Protein AF-A0A3A0ALF9-F1 (afdb_monomer_lite)

Secondary structure (DSSP, 8-state):
--TTSSHHHHHHTTGGGTTS------------------------PPPPP---SSHHHHHHHHHHHHHHHTTS--S--SS-SS-SS--EEEE-TTSGGGEEEEEE-SS-EEEES-TTS-TTSGGGSB--SHHHHHHH-EEESSSS-EEE-PPP-SBSSS-TT-SSSPBHHHHHTTTTPPPPPTT-B--EEE-TT--EEE-GGGGGG--BEEEEEEETTEEEEEEHHHHHHHT-EEEEEETTEEEEEESSSSTTTTT-SB-S--EEEEEEETTEEEEEEEEEBSS-EEEE-TTSPTTSSEEE--HHHHHHHIIIIITTT--S---------SSTT-TTT----EEEEEE-TT-PEEEEEGGGTEEEEE-TT--B-----------S-----------S--SS---------S--PPPP---------------PPPPP------------------------------

Radius of gyration: 33.49 Å; chains: 1; bounding box: 100×112×76 Å

pLDDT: mean 72.92, std 29.14, range [20.39, 98.88]

Sequence (466 aa):
MDDRRIDYLARMLRCAASRRQLLKTLAGLVAGGVATNGARPIQARAAARLAPGTPAFARTWERADRPVASGVVSRTWIWGPEANTPVLSEPYQESPGGARVVQYFDKTRMEVTHPEGDPASLWYVTNGLLVVELMTGQLQLGDTTFERHAPAEINVAGDADDPSGPTYATMALVRLAPPRATGAIITERIDRSGHISVDPTLTVHGVTAAQRVSVPGIDHQVAAPFWAFMTSAGTVFVDGAFRTEPLFSDPFYGTGLPVTEAYWARVKVAGSARDVLLQCFERRCLTYTPGNPPGFETEAGNVGQHYYHWRYVVLPGGAAPNYVYRASWGGPFDPESGMRGPYGLDVDTDGNVYVADYDRHRIQKYTPDGLLLTSPTVATSVSRDSGQAATSSVSGAARALGLVNSLRSPGSPPPHPASSMCWSTHVCRYSLPRAPSSPAGERQASGRGRSWPPAVSASAPTRPCM

Structure (mmCIF, N/CA/C/O backbone):
data_AF-A0A3A0ALF9-F1
#
_entry.id   AF-A0A3A0ALF9-F1
#
loop_
_atom_site.group_PDB
_atom_site.id
_atom_site.type_symbol
_atom_site.label_atom_id
_atom_site.label_alt_id
_atom_site.label_comp_id
_atom_site.label_asym_id
_atom_site.label_entity_id
_atom_site.label_seq_id
_atom_site.pdbx_PDB_ins_code
_atom_site.Cartn_x
_atom_site.Cartn_y
_atom_site.Cartn_z
_atom_site.occupancy
_atom_site.B_iso_or_equiv
_atom_site.auth_seq_id
_atom_site.auth_comp_id
_atom_site.auth_asym_id
_atom_site.auth_atom_id
_atom_site.pdbx_PDB_model_num
ATOM 1 N N . MET A 1 1 ? -20.709 -17.586 -30.732 1.00 30.03 1 MET A N 1
ATOM 2 C CA . MET A 1 1 ? -19.503 -16.825 -30.346 1.00 30.03 1 MET A CA 1
ATOM 3 C C . MET A 1 1 ? -19.766 -16.150 -29.011 1.00 30.03 1 MET A C 1
ATOM 5 O O . MET A 1 1 ? -20.676 -15.340 -28.954 1.00 30.03 1 MET A O 1
ATOM 9 N N . ASP A 1 2 ? -19.030 -16.408 -27.939 1.00 28.50 2 ASP A N 1
ATOM 10 C CA . ASP A 1 2 ? -18.554 -17.713 -27.458 1.00 28.50 2 ASP A CA 1
ATOM 11 C C . ASP A 1 2 ? -18.576 -17.651 -25.918 1.00 28.50 2 ASP A C 1
ATOM 13 O O . ASP A 1 2 ? -18.308 -16.593 -25.343 1.00 28.50 2 ASP A O 1
ATOM 17 N N . ASP A 1 3 ? -18.933 -18.744 -25.248 1.00 27.77 3 ASP A N 1
ATOM 18 C CA . ASP A 1 3 ? -19.482 -18.723 -23.879 1.00 27.77 3 ASP A CA 1
ATOM 19 C C . ASP A 1 3 ? -18.401 -18.699 -22.774 1.00 27.77 3 ASP A C 1
ATOM 21 O O . ASP A 1 3 ? -18.454 -19.397 -21.764 1.00 27.77 3 ASP A O 1
ATOM 25 N N . ARG A 1 4 ? -17.336 -17.917 -23.001 1.00 27.56 4 ARG A N 1
ATOM 26 C CA . ARG A 1 4 ? -16.110 -17.913 -22.176 1.00 27.56 4 ARG A CA 1
ATOM 27 C C . ARG A 1 4 ? -15.891 -16.636 -21.366 1.00 27.56 4 ARG A C 1
ATOM 29 O O . ARG A 1 4 ? -14.893 -16.532 -20.658 1.00 27.56 4 ARG A O 1
ATOM 36 N N . ARG A 1 5 ? -16.800 -15.657 -21.447 1.00 33.38 5 ARG A N 1
ATOM 37 C CA . ARG A 1 5 ? -16.676 -14.379 -20.714 1.00 33.38 5 ARG A CA 1
ATOM 38 C C . ARG A 1 5 ? -17.163 -14.435 -19.258 1.00 33.38 5 ARG A C 1
ATOM 40 O O . ARG A 1 5 ? -16.808 -13.550 -18.489 1.00 33.38 5 ARG A O 1
ATOM 47 N N . ILE A 1 6 ? -17.916 -15.466 -18.863 1.00 29.69 6 ILE A N 1
ATOM 48 C CA . ILE A 1 6 ? -18.501 -15.575 -17.512 1.00 29.69 6 ILE A CA 1
ATOM 49 C C . ILE A 1 6 ? -17.584 -16.327 -16.518 1.00 29.69 6 ILE A C 1
ATOM 51 O O . ILE A 1 6 ? -17.494 -15.929 -15.356 1.00 29.69 6 ILE A O 1
ATOM 55 N N . ASP A 1 7 ? -16.835 -17.358 -16.941 1.00 29.00 7 ASP A N 1
ATOM 56 C CA . ASP A 1 7 ? -16.050 -18.203 -16.006 1.00 29.00 7 ASP A CA 1
ATOM 57 C C . ASP A 1 7 ? -14.833 -17.487 -15.369 1.00 29.00 7 ASP A C 1
ATOM 59 O O . ASP A 1 7 ? -14.336 -17.914 -14.325 1.00 29.00 7 ASP A O 1
ATOM 63 N N . TYR A 1 8 ? -14.370 -16.359 -15.924 1.00 29.95 8 TYR A N 1
ATOM 64 C CA . TYR A 1 8 ? -13.247 -15.601 -15.347 1.00 29.95 8 TYR A CA 1
ATOM 65 C C . TYR A 1 8 ? -13.613 -14.958 -13.994 1.00 29.95 8 TYR A C 1
ATOM 67 O O . TYR A 1 8 ? -12.864 -15.089 -13.025 1.00 29.95 8 TYR A O 1
ATOM 75 N N . LEU A 1 9 ? -14.805 -14.353 -13.885 1.00 33.34 9 LEU A N 1
ATOM 76 C CA . LEU A 1 9 ? -15.317 -13.782 -12.627 1.00 33.34 9 LEU A CA 1
ATOM 77 C C . LEU A 1 9 ? -15.495 -14.859 -11.548 1.00 33.34 9 LEU A C 1
ATOM 79 O O . LEU A 1 9 ? -15.125 -14.663 -10.390 1.00 33.34 9 LEU A O 1
ATOM 83 N N . ALA A 1 10 ? -15.988 -16.036 -11.939 1.00 28.16 10 ALA A N 1
ATOM 84 C CA . ALA A 1 10 ? -16.144 -17.163 -11.029 1.00 28.16 10 ALA A CA 1
ATOM 85 C C . ALA A 1 10 ? -14.795 -17.722 -10.532 1.00 28.16 10 ALA A C 1
ATOM 87 O O . ALA A 1 10 ? -14.741 -18.321 -9.460 1.00 28.16 10 ALA A O 1
ATOM 88 N N . ARG A 1 11 ? -13.688 -17.564 -11.277 1.00 33.34 11 ARG A N 1
ATOM 89 C CA . ARG A 1 11 ? -12.356 -18.051 -10.866 1.00 33.34 11 ARG A CA 1
ATOM 90 C C . ARG A 1 11 ? -11.706 -17.210 -9.766 1.00 33.34 11 ARG A C 1
ATOM 92 O O . ARG A 1 11 ? -11.179 -17.814 -8.836 1.00 33.34 11 ARG A O 1
ATOM 99 N N . MET A 1 12 ? -11.788 -15.877 -9.800 1.00 32.31 12 MET A N 1
ATOM 100 C CA . MET A 1 12 ? -11.129 -15.045 -8.771 1.00 32.31 12 MET A CA 1
ATOM 101 C C . MET A 1 12 ? -11.702 -15.283 -7.362 1.00 32.31 12 MET A C 1
ATOM 103 O O . MET A 1 12 ? -10.955 -15.354 -6.390 1.00 32.31 12 MET A O 1
ATOM 107 N N . LEU A 1 13 ? -13.009 -15.553 -7.255 1.00 30.80 13 LEU A N 1
ATOM 108 C CA . LEU A 1 13 ? -13.673 -15.908 -5.991 1.00 30.80 13 LEU A CA 1
ATOM 109 C C . LEU A 1 13 ? -13.267 -17.282 -5.413 1.00 30.80 13 LEU A C 1
ATOM 111 O O . LEU A 1 13 ? -13.642 -17.597 -4.285 1.00 30.80 13 LEU A O 1
ATOM 115 N N . ARG A 1 14 ? -12.527 -18.125 -6.152 1.00 31.91 14 ARG A N 1
ATOM 116 C CA . ARG A 1 14 ? -12.206 -19.506 -5.735 1.00 31.91 14 ARG A CA 1
ATOM 117 C C . ARG A 1 14 ? -10.861 -19.663 -5.005 1.00 31.91 14 ARG A C 1
ATOM 119 O O . ARG A 1 14 ? -10.674 -20.690 -4.354 1.00 31.91 14 ARG A O 1
ATOM 126 N N . CYS A 1 15 ? -9.974 -18.661 -5.006 1.00 28.28 15 CYS A N 1
ATOM 127 C CA . CYS A 1 15 ? -8.707 -18.733 -4.253 1.00 28.28 15 CYS A CA 1
ATOM 128 C C . CYS A 1 15 ? -8.885 -18.694 -2.722 1.00 28.28 15 CYS A C 1
ATOM 130 O O . CYS A 1 15 ? -8.090 -19.295 -2.009 1.00 28.28 15 CYS A O 1
ATOM 132 N N . ALA A 1 16 ? -9.950 -18.070 -2.207 1.00 29.77 16 ALA A N 1
ATOM 133 C CA . ALA A 1 16 ? -10.200 -17.943 -0.764 1.00 29.77 16 ALA A CA 1
ATOM 134 C C . ALA A 1 16 ? -10.857 -19.183 -0.104 1.00 29.77 16 ALA A C 1
ATOM 136 O O . ALA A 1 16 ? -11.146 -19.165 1.090 1.00 29.77 16 ALA A O 1
ATOM 137 N N . ALA A 1 17 ? -11.140 -20.256 -0.858 1.00 29.28 17 ALA A N 1
ATOM 138 C CA . ALA A 1 17 ? -12.033 -21.344 -0.421 1.00 29.28 17 ALA A CA 1
ATOM 139 C C . ALA A 1 17 ? -11.442 -22.771 -0.522 1.00 29.28 17 ALA A C 1
ATOM 141 O O . ALA A 1 17 ? -12.166 -23.763 -0.388 1.00 29.28 17 ALA A O 1
ATOM 142 N N . SER A 1 18 ? -10.133 -22.909 -0.743 1.00 28.69 18 SER A N 1
ATOM 143 C CA . SER A 1 18 ? -9.440 -24.157 -1.114 1.00 28.69 18 SER A CA 1
ATOM 144 C C . SER A 1 18 ? -9.245 -25.194 0.016 1.00 28.69 18 SER A C 1
ATOM 146 O O . SER A 1 18 ? -8.209 -25.849 0.107 1.00 28.69 18 SER A O 1
ATOM 148 N N . ARG A 1 19 ? -10.262 -25.426 0.863 1.00 31.02 19 ARG A N 1
ATOM 149 C CA . ARG A 1 19 ? -10.262 -26.549 1.830 1.00 31.02 19 ARG A CA 1
ATOM 150 C C . ARG A 1 19 ? -11.557 -27.365 1.923 1.00 31.02 19 ARG A C 1
ATOM 152 O O . ARG A 1 19 ? -11.684 -28.192 2.825 1.00 31.02 19 ARG A O 1
ATOM 159 N N . ARG A 1 20 ? -12.518 -27.165 1.010 1.00 34.38 20 ARG A N 1
ATOM 160 C CA . ARG A 1 20 ? -13.769 -27.950 0.940 1.00 34.38 20 ARG A CA 1
ATOM 161 C C . ARG A 1 20 ? -14.277 -28.125 -0.500 1.00 34.38 20 ARG A C 1
ATOM 163 O O . ARG A 1 20 ? -15.149 -27.367 -0.902 1.00 34.38 20 ARG A O 1
ATOM 170 N N . GLN A 1 21 ? -13.762 -29.117 -1.241 1.00 28.03 21 GLN A N 1
ATOM 171 C CA . GLN A 1 21 ? -14.562 -29.918 -2.196 1.00 28.03 21 GLN A CA 1
ATOM 172 C C . GLN A 1 21 ? -13.796 -31.148 -2.739 1.00 28.03 21 GLN A C 1
ATOM 174 O O . GLN A 1 21 ? -13.313 -31.162 -3.866 1.00 28.03 21 GLN A O 1
ATOM 179 N N . LEU A 1 22 ? -13.715 -32.219 -1.947 1.00 29.42 22 LEU A N 1
ATOM 180 C CA . LEU A 1 22 ? -13.312 -33.554 -2.411 1.00 29.42 22 LEU A CA 1
ATOM 181 C C . LEU A 1 22 ? -14.220 -34.584 -1.720 1.00 29.42 22 LEU A C 1
ATOM 183 O O . LEU A 1 22 ? -14.354 -34.513 -0.503 1.00 29.42 22 LEU A O 1
ATOM 187 N N . LEU A 1 23 ? -14.819 -35.500 -2.505 1.00 29.23 23 LEU A N 1
ATOM 188 C CA . LEU A 1 23 ? -15.882 -36.492 -2.182 1.00 29.23 23 LEU A CA 1
ATOM 189 C C . LEU A 1 23 ? -17.333 -36.133 -2.590 1.00 29.23 23 LEU A C 1
ATOM 191 O O . LEU A 1 23 ? -18.210 -36.078 -1.733 1.00 29.23 23 LEU A O 1
ATOM 195 N N . LYS A 1 24 ? -17.621 -36.003 -3.900 1.00 25.89 24 LYS A N 1
ATOM 196 C CA . LYS A 1 24 ? -18.959 -36.285 -4.492 1.00 25.89 24 LYS A CA 1
ATOM 197 C C . LYS A 1 24 ? -18.906 -36.648 -5.994 1.00 25.89 24 LYS A C 1
ATOM 199 O O . LYS A 1 24 ? -19.369 -35.868 -6.815 1.00 25.89 24 LYS A O 1
ATOM 204 N N . THR A 1 25 ? -18.434 -37.851 -6.339 1.00 27.28 25 THR A N 1
ATOM 205 C CA . THR A 1 25 ? -18.796 -38.540 -7.605 1.00 27.28 25 THR A CA 1
ATOM 206 C C . THR A 1 25 ? -18.379 -40.013 -7.576 1.00 27.28 25 THR A C 1
ATOM 208 O O . THR A 1 25 ? -17.242 -40.340 -7.889 1.00 27.28 25 THR A O 1
ATOM 211 N N . LEU A 1 26 ? -19.310 -40.898 -7.207 1.00 28.44 26 LEU A N 1
ATOM 212 C CA . LEU A 1 26 ? -19.452 -42.265 -7.736 1.00 28.44 26 LEU A CA 1
ATOM 213 C C . LEU A 1 26 ? -20.689 -42.903 -7.089 1.00 28.44 26 LEU A C 1
ATOM 215 O O . LEU A 1 26 ? -20.672 -43.278 -5.921 1.00 28.44 26 LEU A O 1
ATOM 219 N N . ALA A 1 27 ? -21.775 -42.988 -7.854 1.00 28.61 27 ALA A N 1
ATOM 220 C CA . ALA A 1 27 ? -22.967 -43.748 -7.502 1.00 28.61 27 ALA A CA 1
ATOM 221 C C . ALA A 1 27 ? -23.211 -44.751 -8.634 1.00 28.61 27 ALA A C 1
ATOM 223 O O . ALA A 1 27 ? -23.596 -44.367 -9.736 1.00 28.61 27 ALA A O 1
ATOM 224 N N . GLY A 1 28 ? -22.920 -46.023 -8.369 1.00 28.59 28 GLY A N 1
ATOM 225 C CA . GLY A 1 28 ? -23.046 -47.136 -9.306 1.00 28.59 28 GLY A CA 1
ATOM 226 C C . GLY A 1 28 ? -23.317 -48.420 -8.526 1.00 28.59 28 GLY A C 1
ATOM 227 O O . GLY A 1 28 ? -22.815 -48.583 -7.416 1.00 28.59 28 GLY A O 1
ATOM 228 N N . LEU A 1 29 ? -24.175 -49.284 -9.067 1.00 28.91 29 LEU A N 1
ATOM 229 C CA . LEU A 1 29 ? -24.765 -50.417 -8.349 1.00 28.91 29 LEU A CA 1
ATOM 230 C C . LEU A 1 29 ? -23.730 -51.468 -7.915 1.00 28.91 29 LEU A C 1
ATOM 232 O O . LEU A 1 29 ? -23.088 -52.073 -8.766 1.00 28.91 29 LEU A O 1
ATOM 236 N N . VAL A 1 30 ? -23.746 -51.818 -6.625 1.00 30.20 30 VAL A N 1
ATOM 237 C CA . VAL A 1 30 ? -23.735 -53.218 -6.157 1.00 30.20 30 VAL A CA 1
ATOM 238 C C . VAL A 1 30 ? -24.699 -53.316 -4.969 1.00 30.20 30 VAL A C 1
ATOM 240 O O . VAL A 1 30 ? -24.719 -52.429 -4.118 1.00 30.20 30 VAL A O 1
ATOM 243 N N . ALA A 1 31 ? -25.506 -54.377 -4.905 1.00 33.94 31 ALA A N 1
ATOM 244 C CA . ALA A 1 31 ? -26.350 -54.678 -3.750 1.00 33.94 31 ALA A CA 1
ATOM 245 C C . ALA A 1 31 ? -25.662 -55.710 -2.840 1.00 33.94 31 ALA A C 1
ATOM 247 O O . ALA A 1 31 ? -25.229 -56.759 -3.308 1.00 33.94 31 ALA A O 1
ATOM 248 N N . GLY A 1 32 ? -25.583 -55.422 -1.540 1.00 29.08 32 GLY A N 1
ATOM 249 C CA . GLY A 1 32 ? -24.997 -56.309 -0.532 1.00 29.08 32 GLY A CA 1
ATOM 250 C C . GLY A 1 32 ? -24.916 -55.600 0.817 1.00 29.08 32 GLY A C 1
ATOM 251 O O . GLY A 1 32 ? -24.216 -54.600 0.947 1.00 29.08 32 GLY A O 1
ATOM 252 N N . GLY A 1 33 ? -25.688 -56.058 1.803 1.00 38.22 33 GLY A N 1
ATOM 253 C CA . GLY A 1 33 ? -25.841 -55.358 3.079 1.00 38.22 33 GLY A CA 1
ATOM 254 C C . GLY A 1 33 ? -24.836 -55.793 4.145 1.00 38.22 33 GLY A C 1
ATOM 255 O O . GLY A 1 33 ? -24.749 -56.974 4.462 1.00 38.22 33 GLY A O 1
ATOM 256 N N . VAL A 1 34 ? -24.167 -54.822 4.771 1.00 31.33 34 VAL A N 1
ATOM 257 C CA . VAL A 1 34 ? -23.551 -54.956 6.101 1.00 31.33 34 VAL A CA 1
ATOM 258 C C . VAL A 1 34 ? -23.897 -53.698 6.895 1.00 31.33 34 VAL A C 1
ATOM 260 O O . VAL A 1 34 ? -23.697 -52.587 6.408 1.00 31.33 34 VAL A O 1
ATOM 263 N N . ALA A 1 35 ? -24.428 -53.856 8.107 1.00 40.56 35 ALA A N 1
ATOM 264 C CA . ALA A 1 35 ? -24.707 -52.728 8.991 1.00 40.56 35 ALA A CA 1
ATOM 265 C C . ALA A 1 35 ? -23.429 -52.303 9.730 1.00 40.56 35 ALA A C 1
ATOM 267 O O . ALA A 1 35 ? -22.803 -53.115 10.410 1.00 40.56 35 ALA A O 1
ATOM 268 N N . THR A 1 36 ? -23.056 -51.027 9.630 1.00 34.53 36 THR A N 1
ATOM 269 C CA . THR A 1 36 ? -21.955 -50.426 10.397 1.00 34.53 36 THR A CA 1
ATOM 270 C C . THR A 1 36 ? -22.437 -49.164 11.114 1.00 34.53 36 THR A C 1
ATOM 272 O O . THR A 1 36 ? -23.328 -48.458 10.640 1.00 34.53 36 THR A O 1
ATOM 275 N N . ASN A 1 37 ? -21.904 -48.917 12.314 1.00 36.50 37 ASN A N 1
ATOM 276 C CA . ASN A 1 37 ? -22.455 -47.917 13.231 1.00 36.50 37 ASN A CA 1
ATOM 277 C C . ASN A 1 37 ? -22.348 -46.486 12.680 1.00 36.50 37 ASN A C 1
ATOM 279 O O . ASN A 1 37 ? -21.279 -46.033 12.271 1.00 36.50 37 ASN A O 1
ATOM 283 N N . GLY A 1 38 ? -23.468 -45.760 12.714 1.00 33.81 38 GLY A N 1
ATOM 284 C CA . GLY A 1 38 ? -23.594 -44.437 12.111 1.00 33.81 38 GLY A CA 1
ATOM 285 C C . GLY A 1 38 ? -22.831 -43.340 12.853 1.00 33.81 38 GLY A C 1
ATOM 286 O O . GLY A 1 38 ? -23.371 -42.703 13.759 1.00 33.81 38 GLY A O 1
ATOM 287 N N . ALA A 1 39 ? -21.613 -43.038 12.403 1.00 35.19 39 ALA A N 1
ATOM 288 C CA . ALA A 1 39 ? -20.967 -41.768 12.708 1.00 35.19 39 ALA A CA 1
ATOM 289 C C . ALA A 1 39 ? -21.788 -40.622 12.086 1.00 35.19 39 ALA A C 1
ATOM 291 O O . ALA A 1 39 ? -21.917 -40.527 10.864 1.00 35.19 39 ALA A O 1
ATOM 292 N N . ARG A 1 40 ? -22.361 -39.740 12.919 1.00 34.91 40 ARG A N 1
ATOM 293 C CA . ARG A 1 40 ? -23.056 -38.541 12.422 1.00 34.91 40 ARG A CA 1
ATOM 294 C C . ARG A 1 40 ? -22.057 -37.664 11.653 1.00 34.91 40 ARG A C 1
ATOM 296 O O . ARG A 1 40 ? -20.988 -37.382 12.197 1.00 34.91 40 ARG A O 1
ATOM 303 N N . PRO A 1 41 ? -22.383 -37.185 10.437 1.00 35.47 41 PRO A N 1
ATOM 304 C CA . PRO A 1 41 ? -21.498 -36.281 9.720 1.00 35.47 41 PRO A CA 1
ATOM 305 C C . PRO A 1 41 ? -21.353 -34.987 10.520 1.00 35.47 41 PRO A C 1
ATOM 307 O O . PRO A 1 41 ? -22.343 -34.309 10.806 1.00 35.47 41 PRO A O 1
ATOM 310 N N . ILE A 1 42 ? -20.116 -34.635 10.872 1.00 40.34 42 ILE A N 1
ATOM 311 C CA . ILE A 1 42 ? -19.815 -33.336 11.473 1.00 40.34 42 ILE A CA 1
ATOM 312 C C . ILE A 1 42 ? -20.189 -32.280 10.434 1.00 40.34 42 ILE A C 1
ATOM 314 O O . ILE A 1 42 ? -19.521 -32.142 9.408 1.00 40.34 42 ILE A O 1
ATOM 318 N N . GLN A 1 43 ? -21.262 -31.529 10.694 1.00 38.28 43 GLN A N 1
ATOM 319 C CA . GLN A 1 43 ? -21.549 -30.321 9.933 1.00 38.28 43 GLN A CA 1
ATOM 320 C C . GLN A 1 43 ? -20.397 -29.351 10.176 1.00 38.28 43 GLN A C 1
ATOM 322 O O . GLN A 1 43 ? -20.329 -28.689 11.212 1.00 38.28 43 GLN A O 1
ATOM 327 N N . ALA A 1 44 ? -19.468 -29.292 9.224 1.00 37.09 44 ALA A N 1
ATOM 328 C CA . ALA A 1 44 ? -18.380 -28.337 9.239 1.00 37.09 44 ALA A CA 1
ATOM 329 C C . ALA A 1 44 ? -18.992 -26.935 9.139 1.00 37.09 44 ALA A C 1
ATOM 331 O O . ALA A 1 44 ? -19.286 -26.449 8.044 1.00 37.09 44 ALA A O 1
ATOM 332 N N . ARG A 1 45 ? -19.222 -26.303 10.295 1.00 35.75 45 ARG A N 1
ATOM 333 C CA . ARG A 1 45 ? -19.772 -24.949 10.419 1.00 35.75 45 ARG A CA 1
ATOM 334 C C . ARG A 1 45 ? -19.016 -24.043 9.446 1.00 35.75 45 ARG A C 1
ATOM 336 O O . ARG A 1 45 ? -17.787 -24.134 9.349 1.00 35.75 45 ARG A O 1
ATOM 343 N N . ALA A 1 46 ? -19.722 -23.235 8.660 1.00 38.78 46 ALA A N 1
ATOM 344 C CA . ALA A 1 46 ? -19.047 -22.137 7.979 1.00 38.78 46 ALA A CA 1
ATOM 345 C C . ALA A 1 46 ? -18.419 -21.256 9.068 1.00 38.78 46 ALA A C 1
ATOM 347 O O . ALA A 1 46 ? -19.045 -21.049 10.113 1.00 38.78 46 ALA A O 1
ATOM 348 N N . ALA A 1 47 ? -17.191 -20.778 8.857 1.00 42.62 47 ALA A N 1
ATOM 349 C CA . ALA A 1 47 ? -16.693 -19.689 9.684 1.00 42.62 47 ALA A CA 1
ATOM 350 C C . ALA A 1 47 ? -17.673 -18.521 9.509 1.00 42.62 47 ALA A C 1
ATOM 352 O O . ALA A 1 47 ? -18.069 -18.213 8.382 1.00 42.62 47 ALA A O 1
ATOM 353 N N . ALA A 1 48 ? -18.146 -17.947 10.614 1.00 52.78 48 ALA A N 1
ATOM 354 C CA . ALA A 1 48 ? -18.982 -16.761 10.531 1.00 52.78 48 ALA A CA 1
ATOM 355 C C . ALA A 1 48 ? -18.118 -15.623 9.986 1.00 52.78 48 ALA A C 1
ATOM 357 O O . ALA A 1 48 ? -16.998 -15.442 10.466 1.00 52.78 48 ALA A O 1
ATOM 358 N N . ARG A 1 49 ? -18.635 -14.888 8.995 1.00 61.28 49 ARG A N 1
ATOM 359 C CA . ARG A 1 49 ? -17.919 -13.741 8.441 1.00 61.28 49 ARG A CA 1
ATOM 360 C C . ARG A 1 49 ? -17.597 -12.743 9.543 1.00 61.28 49 ARG A C 1
ATOM 362 O O . ARG A 1 49 ? -18.489 -12.389 10.320 1.00 61.28 49 ARG A O 1
ATOM 369 N N . LEU A 1 50 ? -16.346 -12.304 9.624 1.00 72.50 50 LEU A N 1
ATOM 370 C CA . LEU A 1 50 ? -15.929 -11.353 10.649 1.00 72.50 50 LEU A CA 1
ATOM 371 C C . LEU A 1 50 ? -16.313 -9.945 10.193 1.00 72.50 50 LEU A C 1
ATOM 373 O O . LEU A 1 50 ? -15.690 -9.350 9.316 1.00 72.50 50 LEU A O 1
ATOM 377 N N . ALA A 1 51 ? -17.383 -9.424 10.785 1.00 82.62 51 ALA A N 1
ATOM 378 C CA . ALA A 1 51 ? -17.812 -8.052 10.568 1.00 82.62 51 ALA A CA 1
ATOM 379 C C . ALA A 1 51 ? -16.806 -7.043 11.171 1.00 82.62 51 ALA A C 1
ATOM 381 O O . ALA A 1 51 ? -16.065 -7.386 12.103 1.00 82.62 51 ALA A O 1
ATOM 382 N N . PRO A 1 52 ? -16.818 -5.780 10.705 1.00 88.38 52 PRO A N 1
ATOM 383 C CA . PRO A 1 52 ? -16.197 -4.672 11.423 1.00 88.38 52 PRO A CA 1
ATOM 384 C C . PRO A 1 52 ? -16.722 -4.614 12.868 1.00 88.38 52 PRO A C 1
ATOM 386 O O . PRO A 1 52 ? -17.918 -4.448 13.102 1.00 88.38 52 PRO A O 1
ATOM 389 N N . GLY A 1 53 ? -15.838 -4.803 13.847 1.00 83.94 53 GLY A N 1
ATOM 390 C CA . GLY A 1 53 ? -16.210 -5.085 15.237 1.00 83.94 53 GLY A CA 1
ATOM 391 C C . GLY A 1 53 ? -16.428 -3.857 16.123 1.00 83.94 53 GLY A C 1
ATOM 392 O O . GLY A 1 53 ? -16.672 -4.011 17.316 1.00 83.94 53 GLY A O 1
ATOM 393 N N . THR A 1 54 ? -16.353 -2.645 15.567 1.00 91.19 54 THR A N 1
ATOM 394 C CA . THR A 1 54 ? -16.748 -1.404 16.251 1.00 91.19 54 THR A CA 1
ATOM 395 C C . THR A 1 54 ? -17.695 -0.593 15.360 1.00 91.19 54 THR A C 1
ATOM 397 O O . THR A 1 54 ? -17.581 -0.664 14.134 1.00 91.19 54 THR A O 1
ATOM 400 N N . PRO A 1 55 ? -18.597 0.238 15.921 1.00 93.62 55 PRO A N 1
ATOM 401 C CA . PRO A 1 55 ? -19.461 1.105 15.117 1.00 93.62 55 PRO A CA 1
ATOM 402 C C . PRO A 1 55 ? -18.694 2.097 14.232 1.00 93.62 55 PRO A C 1
ATOM 404 O O . PRO A 1 55 ? -19.226 2.536 13.215 1.00 93.62 55 PRO A O 1
ATOM 407 N N . ALA A 1 56 ? -17.464 2.467 14.604 1.00 95.31 56 ALA A N 1
ATOM 408 C CA . ALA A 1 56 ? -16.600 3.319 13.790 1.00 95.31 56 ALA A CA 1
ATOM 409 C C . ALA A 1 56 ? -16.041 2.548 12.584 1.00 95.31 56 ALA A C 1
ATOM 411 O O . ALA A 1 56 ? -16.221 2.983 11.449 1.00 95.31 56 ALA A O 1
ATOM 412 N N . PHE A 1 57 ? -15.474 1.356 12.811 1.00 96.56 57 PHE A N 1
ATOM 413 C CA . PHE A 1 57 ? -15.004 0.479 11.733 1.00 96.56 57 PHE A CA 1
ATOM 414 C C . PHE A 1 57 ? -16.145 0.091 10.780 1.00 96.56 57 PHE A C 1
ATOM 416 O O . PHE A 1 57 ? -15.946 0.049 9.569 1.00 96.56 57 PHE A O 1
ATOM 423 N N . ALA A 1 58 ? -17.359 -0.120 11.304 1.00 95.06 58 ALA A N 1
ATOM 424 C CA . ALA A 1 58 ? -18.549 -0.374 10.497 1.00 95.06 58 ALA A CA 1
ATOM 425 C C . ALA A 1 58 ? -18.874 0.800 9.561 1.00 95.06 58 ALA A C 1
ATOM 427 O O . ALA A 1 58 ? -18.984 0.580 8.359 1.00 95.06 58 ALA A O 1
ATOM 428 N N . ARG A 1 59 ? -18.935 2.050 10.056 1.00 94.81 59 ARG A N 1
ATOM 429 C CA . ARG A 1 59 ? -19.152 3.236 9.197 1.00 94.81 59 ARG A CA 1
ATOM 430 C C . ARG A 1 59 ? -18.083 3.357 8.104 1.00 94.81 59 ARG A C 1
ATOM 432 O O . ARG A 1 59 ? -18.420 3.554 6.937 1.00 94.81 59 ARG A O 1
ATOM 439 N N . THR A 1 6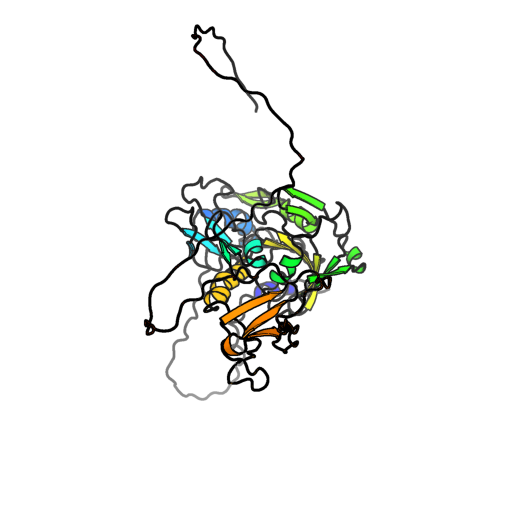0 ? -16.812 3.207 8.474 1.00 95.38 60 THR A N 1
ATOM 440 C CA . THR A 1 60 ? -15.671 3.351 7.556 1.00 95.38 60 THR A CA 1
ATOM 441 C C . THR A 1 60 ? -15.632 2.253 6.487 1.00 95.38 60 THR A C 1
ATOM 443 O O . THR A 1 60 ? -15.358 2.541 5.318 1.00 95.38 60 THR A O 1
ATOM 446 N N . TRP A 1 61 ? -15.944 1.004 6.854 1.00 96.25 61 TRP A N 1
ATOM 447 C CA . TRP A 1 61 ? -16.053 -0.105 5.903 1.00 96.25 61 TRP A CA 1
ATOM 448 C C . TRP A 1 61 ? -17.273 0.069 5.001 1.00 96.25 61 TRP A C 1
ATOM 450 O O . TRP A 1 61 ? -17.154 0.007 3.777 1.00 96.25 61 TRP A O 1
ATOM 460 N N . GLU A 1 62 ? -18.443 0.343 5.587 1.00 95.75 62 GLU A N 1
ATOM 461 C CA . GLU A 1 62 ? -19.693 0.422 4.839 1.00 95.75 62 GLU A CA 1
ATOM 462 C C . GLU A 1 62 ? -19.655 1.510 3.770 1.00 95.75 62 GLU A C 1
ATOM 464 O O . GLU A 1 62 ? -20.062 1.233 2.642 1.00 95.75 62 GLU A O 1
ATOM 469 N N . ARG A 1 63 ? -19.108 2.702 4.064 1.00 96.06 63 ARG A N 1
ATOM 470 C CA . ARG A 1 63 ? -19.036 3.783 3.067 1.00 96.06 63 ARG A CA 1
ATOM 471 C C . ARG A 1 63 ? -18.386 3.324 1.768 1.00 96.06 63 ARG A C 1
ATOM 473 O O . ARG A 1 63 ? -18.908 3.615 0.693 1.00 96.06 63 ARG A O 1
ATOM 480 N N . ALA A 1 64 ? -17.266 2.619 1.867 1.00 94.62 64 ALA A N 1
ATOM 481 C CA . ALA A 1 64 ? -16.458 2.257 0.714 1.00 94.62 64 ALA A CA 1
ATOM 482 C C . ALA A 1 64 ? -16.855 0.908 0.089 1.00 94.62 64 ALA A C 1
ATOM 484 O O . ALA A 1 64 ? -16.888 0.798 -1.139 1.00 94.62 64 ALA A O 1
ATOM 485 N N . ASP A 1 65 ? -17.195 -0.093 0.906 1.00 96.62 65 ASP A N 1
ATOM 486 C CA . ASP A 1 65 ? -17.265 -1.497 0.479 1.00 96.62 65 ASP A CA 1
ATOM 487 C C . ASP A 1 65 ? -18.665 -2.128 0.579 1.00 96.62 65 ASP A C 1
ATOM 489 O O . ASP A 1 65 ? -18.930 -3.103 -0.128 1.00 96.62 65 ASP A O 1
ATOM 493 N N . ARG A 1 66 ? -19.629 -1.540 1.312 1.00 96.50 66 ARG A N 1
ATOM 494 C CA . ARG A 1 66 ? -21.043 -1.986 1.260 1.00 96.50 66 ARG A CA 1
ATOM 495 C C . ARG A 1 66 ? -21.635 -1.952 -0.162 1.00 96.50 66 ARG A C 1
ATOM 497 O O . ARG A 1 66 ? -22.366 -2.889 -0.490 1.00 96.50 66 ARG A O 1
ATOM 504 N N . PRO A 1 67 ? -21.336 -0.969 -1.041 1.00 97.69 67 PRO A N 1
ATOM 505 C CA . PRO A 1 67 ? -21.791 -0.989 -2.437 1.00 97.69 67 PRO A CA 1
ATOM 506 C C . PRO A 1 67 ? -21.245 -2.172 -3.253 1.00 97.69 67 PRO A C 1
ATOM 508 O O . PRO A 1 67 ? -21.944 -2.681 -4.126 1.00 97.69 67 PRO A O 1
ATOM 511 N N . VAL A 1 68 ? -20.027 -2.640 -2.949 1.00 96.94 68 VAL A N 1
ATOM 512 C CA . VAL A 1 68 ? -19.416 -3.819 -3.591 1.00 96.94 68 VAL A CA 1
ATOM 513 C C . VAL A 1 68 ? -20.023 -5.100 -3.008 1.00 96.94 68 VAL A C 1
ATOM 515 O O . VAL A 1 68 ? -20.497 -5.962 -3.745 1.00 96.94 68 VAL A O 1
ATOM 518 N N . ALA A 1 69 ? -20.117 -5.196 -1.678 1.00 95.12 69 ALA A N 1
ATOM 519 C CA . ALA A 1 69 ? -20.678 -6.349 -0.969 1.00 95.12 69 ALA A CA 1
ATOM 520 C C . ALA A 1 69 ? -22.170 -6.600 -1.249 1.00 95.12 69 ALA A C 1
ATOM 522 O O . ALA A 1 69 ? -22.623 -7.740 -1.165 1.00 95.12 69 ALA A O 1
ATOM 523 N N . SER A 1 70 ? -22.930 -5.554 -1.589 1.00 95.62 70 SER A N 1
ATOM 524 C CA . SER A 1 70 ? -24.337 -5.652 -2.008 1.00 95.62 70 SER A CA 1
ATOM 525 C C . SER A 1 70 ? -24.530 -5.831 -3.520 1.00 95.62 70 SER A C 1
ATOM 527 O O . SER A 1 70 ? -25.667 -5.941 -3.970 1.00 95.62 70 SER A O 1
ATOM 529 N N . GLY A 1 71 ? -23.449 -5.874 -4.311 1.00 95.56 71 GLY A N 1
ATOM 530 C CA . GLY A 1 71 ? -23.513 -6.025 -5.769 1.00 95.56 71 GLY A CA 1
ATOM 531 C C . GLY A 1 71 ? -24.065 -4.805 -6.518 1.00 95.56 71 GLY A C 1
ATOM 532 O O . GLY A 1 71 ? -24.403 -4.923 -7.693 1.00 95.56 71 GLY A O 1
ATOM 533 N N . VAL A 1 72 ? -24.156 -3.642 -5.862 1.00 96.38 72 VAL A N 1
ATOM 534 C CA . VAL A 1 72 ? -24.626 -2.378 -6.461 1.00 96.38 72 VAL A CA 1
ATOM 535 C C . VAL A 1 72 ? -23.586 -1.797 -7.427 1.00 96.38 72 VAL A C 1
ATOM 537 O O . VAL A 1 72 ? -23.950 -1.141 -8.399 1.00 96.38 72 VAL A O 1
ATOM 540 N N . VAL A 1 73 ? -22.297 -2.073 -7.202 1.00 96.62 73 VAL A N 1
ATOM 541 C CA . VAL A 1 73 ? -21.202 -1.764 -8.137 1.00 96.62 73 VAL A CA 1
ATOM 542 C C . VAL A 1 73 ? -20.220 -2.925 -8.261 1.00 96.62 73 VAL A C 1
ATOM 544 O O . VAL A 1 73 ? -20.019 -3.689 -7.319 1.00 96.62 73 VAL A O 1
ATOM 547 N N . SER A 1 74 ? -19.556 -3.011 -9.415 1.00 96.31 74 SER A N 1
ATOM 548 C CA . SER A 1 74 ? -18.427 -3.914 -9.651 1.00 96.31 74 SER A CA 1
ATOM 549 C C . SER A 1 74 ? -17.140 -3.094 -9.762 1.00 96.31 74 SER A C 1
ATOM 551 O O . SER A 1 74 ? -16.943 -2.377 -10.741 1.00 96.31 74 SER A O 1
ATOM 553 N N . ARG A 1 75 ? -16.304 -3.152 -8.721 1.00 95.31 75 ARG A N 1
ATOM 554 C CA . ARG A 1 75 ? -14.956 -2.564 -8.638 1.00 95.31 75 ARG A CA 1
ATOM 555 C C . ARG A 1 75 ? -14.151 -3.280 -7.550 1.00 95.31 75 ARG A C 1
ATOM 557 O O . ARG A 1 75 ? -14.730 -4.031 -6.764 1.00 95.31 75 ARG A O 1
ATOM 564 N N . THR A 1 76 ? -12.848 -3.019 -7.477 1.00 95.25 76 THR A N 1
ATOM 565 C CA . THR A 1 76 ? -11.992 -3.496 -6.381 1.00 95.25 76 THR A CA 1
ATOM 566 C C . THR A 1 76 ? -12.461 -3.005 -4.998 1.00 95.25 76 THR A C 1
ATOM 568 O O . THR A 1 76 ? -13.163 -1.993 -4.860 1.00 95.25 76 THR A O 1
ATOM 571 N N . TRP A 1 77 ? -12.058 -3.753 -3.971 1.00 94.62 77 TRP A N 1
ATOM 572 C CA . TRP A 1 77 ? -12.322 -3.484 -2.559 1.00 94.62 77 TRP A CA 1
ATOM 573 C C . TRP A 1 77 ? -11.376 -2.412 -2.015 1.00 94.62 77 TRP A C 1
ATOM 575 O O . TRP A 1 77 ? -10.169 -2.452 -2.261 1.00 94.62 77 TRP A O 1
ATOM 585 N N . ILE A 1 78 ? -11.906 -1.496 -1.208 1.00 95.62 78 ILE A N 1
ATOM 586 C CA . ILE A 1 78 ? -11.116 -0.472 -0.520 1.00 95.62 78 ILE A CA 1
ATOM 587 C C . ILE A 1 78 ? -10.569 -1.001 0.811 1.00 95.62 78 ILE A C 1
ATOM 589 O O . ILE A 1 78 ? -9.498 -0.578 1.232 1.00 95.62 78 ILE A O 1
ATOM 593 N N . TRP A 1 79 ? -11.231 -1.950 1.463 1.00 95.12 79 TRP A N 1
ATOM 594 C CA . TRP A 1 79 ? -10.775 -2.588 2.702 1.00 95.12 79 TRP A CA 1
ATOM 595 C C . TRP A 1 79 ? -10.671 -4.099 2.537 1.00 95.12 79 TRP A C 1
ATOM 597 O O . TRP A 1 79 ? -9.637 -4.682 2.862 1.00 95.12 79 TRP A O 1
ATOM 607 N N . GLY A 1 80 ? -11.721 -4.718 1.999 1.00 93.19 80 GLY A N 1
ATOM 608 C CA . GLY A 1 80 ? -11.844 -6.163 1.816 1.00 93.19 80 GLY A CA 1
ATOM 609 C C . GLY A 1 80 ? -13.292 -6.639 1.993 1.00 93.19 80 GLY A C 1
ATOM 610 O O . GLY A 1 80 ? -14.126 -5.891 2.510 1.00 93.19 80 GLY A O 1
ATOM 611 N N . PRO A 1 81 ? -13.609 -7.883 1.597 1.00 89.19 81 PRO A N 1
ATOM 612 C CA . PRO A 1 81 ? -14.961 -8.440 1.693 1.00 89.19 81 PRO A CA 1
ATOM 613 C C . PRO A 1 81 ? -15.441 -8.651 3.138 1.00 89.19 81 PRO A C 1
ATOM 615 O O . PRO A 1 81 ? -16.647 -8.724 3.379 1.00 89.19 81 PRO A O 1
ATOM 618 N N . GLU A 1 82 ? -14.506 -8.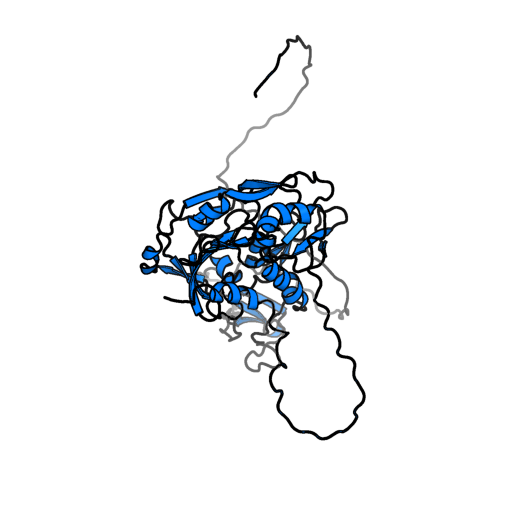773 4.080 1.00 86.62 82 GLU A N 1
ATOM 619 C CA . GLU A 1 82 ? -14.712 -8.939 5.519 1.00 86.62 82 GLU A CA 1
ATOM 620 C C . GLU A 1 82 ? -13.425 -8.565 6.280 1.00 86.62 82 GLU A C 1
ATOM 622 O O . GLU A 1 82 ? -12.409 -8.231 5.663 1.00 86.62 82 GLU A O 1
ATOM 627 N N . ALA A 1 83 ? -13.459 -8.592 7.613 1.00 90.44 83 ALA A N 1
ATOM 628 C CA . ALA A 1 83 ? -12.255 -8.479 8.429 1.00 90.44 83 ALA A CA 1
ATOM 629 C C . ALA A 1 83 ? -11.508 -9.823 8.505 1.00 90.44 83 ALA A C 1
ATOM 631 O O . ALA A 1 83 ? -12.114 -10.889 8.566 1.00 90.44 83 ALA A O 1
ATOM 632 N N . ASN A 1 84 ? -10.180 -9.774 8.579 1.00 85.31 84 ASN A N 1
ATOM 633 C CA . ASN A 1 84 ? -9.322 -10.950 8.744 1.00 85.31 84 ASN A CA 1
ATOM 634 C C . ASN A 1 84 ? -9.098 -11.329 10.216 1.00 85.31 84 ASN A C 1
ATOM 636 O O . ASN A 1 84 ? -8.686 -12.451 10.510 1.00 85.31 84 ASN A O 1
ATOM 640 N N . THR A 1 85 ? -9.376 -10.417 11.153 1.00 87.94 85 THR A N 1
ATOM 641 C CA . THR A 1 85 ? -9.222 -10.652 12.596 1.00 87.94 85 THR A CA 1
ATOM 642 C C . THR A 1 85 ? -10.478 -10.255 13.375 1.00 87.94 85 THR A C 1
ATOM 644 O O . THR A 1 85 ? -11.254 -9.401 12.930 1.00 87.94 85 THR A O 1
ATOM 647 N N . PRO A 1 86 ? -10.660 -10.793 14.596 1.00 89.69 86 PRO A N 1
ATOM 648 C CA . PRO A 1 86 ? -11.385 -10.087 15.649 1.00 89.69 86 PRO A CA 1
ATOM 649 C C . PRO A 1 86 ? -10.802 -8.681 15.876 1.00 89.69 86 PRO A C 1
ATOM 651 O O . PRO A 1 86 ? -9.711 -8.359 15.397 1.00 89.69 86 PRO A O 1
ATOM 654 N N . VAL A 1 87 ? -11.499 -7.854 16.651 1.00 90.25 87 VAL A N 1
ATOM 655 C CA . VAL A 1 87 ? -10.899 -6.627 17.191 1.00 90.25 87 VAL A CA 1
ATOM 656 C C . VAL A 1 87 ? -9.784 -7.017 18.164 1.00 90.25 87 VAL A C 1
ATOM 658 O O . VAL A 1 87 ? -9.985 -7.871 19.028 1.00 90.25 87 VAL A O 1
ATOM 6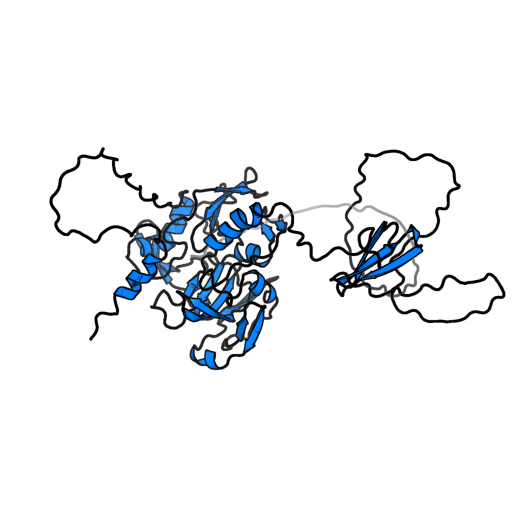61 N N . LEU A 1 88 ? -8.614 -6.406 18.001 1.00 92.31 88 LEU A N 1
ATOM 662 C CA . LEU A 1 88 ? -7.428 -6.613 18.827 1.00 92.31 88 LEU A CA 1
ATOM 663 C C . LEU A 1 88 ? -7.085 -5.320 19.579 1.00 92.31 88 LEU A C 1
ATOM 665 O O . LEU A 1 88 ? -7.532 -4.229 19.220 1.00 92.31 88 LEU A O 1
ATOM 669 N N . SER A 1 89 ? -6.247 -5.452 20.603 1.00 91.56 89 SER A N 1
ATOM 670 C CA . SER A 1 89 ? -5.600 -4.331 21.280 1.00 91.56 89 SER A CA 1
ATOM 671 C C . SER A 1 89 ? -4.098 -4.397 21.000 1.00 91.56 89 SER A C 1
ATOM 673 O O . SER A 1 89 ? -3.491 -5.459 21.143 1.00 91.56 89 SER A O 1
ATOM 675 N N . GLU A 1 90 ? -3.510 -3.288 20.557 1.00 94.31 90 GLU A N 1
ATOM 676 C CA . GLU A 1 90 ? -2.071 -3.155 20.299 1.00 94.31 90 GLU A CA 1
ATOM 677 C C . GLU A 1 90 ? -1.471 -2.090 21.222 1.00 94.31 90 GLU A C 1
ATOM 679 O O . GLU A 1 90 ? -2.069 -1.021 21.330 1.00 94.31 90 GLU A O 1
ATOM 684 N N . PRO A 1 91 ? -0.288 -2.305 21.829 1.00 92.06 91 PRO A N 1
ATOM 685 C CA . PRO A 1 91 ? 0.396 -1.260 22.586 1.00 92.06 91 PRO A CA 1
ATOM 686 C C . PRO A 1 91 ? 0.614 0.005 21.747 1.00 92.06 91 PRO A C 1
ATOM 688 O O . PRO A 1 91 ? 1.095 -0.072 20.613 1.00 92.06 91 PRO A O 1
ATOM 691 N N . TYR A 1 92 ? 0.250 1.154 22.315 1.00 96.00 92 TYR A N 1
ATOM 692 C CA . TYR A 1 92 ? 0.493 2.478 21.750 1.00 96.00 92 TYR A CA 1
ATOM 693 C C . TYR A 1 92 ? 0.580 3.503 22.884 1.00 96.00 92 TYR A C 1
ATOM 695 O O . TYR A 1 92 ? -0.400 3.716 23.599 1.00 96.00 92 TYR A O 1
ATOM 703 N N . GLN A 1 93 ? 1.755 4.102 23.067 1.00 96.94 93 GLN A N 1
ATOM 704 C CA . GLN A 1 93 ? 2.122 4.875 24.257 1.00 96.94 93 GLN A CA 1
ATOM 705 C C . GLN A 1 93 ? 1.181 6.056 24.552 1.00 96.94 93 GLN A C 1
ATOM 707 O O . GLN A 1 93 ? 0.853 6.294 25.712 1.00 96.94 93 GLN A O 1
ATOM 712 N N . GLU A 1 94 ? 0.739 6.775 23.522 1.00 95.19 94 GLU A N 1
ATOM 713 C CA . GLU A 1 94 ? -0.112 7.965 23.634 1.00 95.19 94 GLU A CA 1
ATOM 714 C C . GLU A 1 94 ? -1.623 7.648 23.627 1.00 95.19 94 GLU A C 1
ATOM 716 O O . GLU A 1 94 ? -2.439 8.545 23.833 1.00 95.19 94 GLU A O 1
ATOM 721 N N . SER A 1 95 ? -2.012 6.379 23.439 1.00 95.75 95 SER A N 1
ATOM 722 C CA . SER A 1 95 ? -3.415 5.946 23.522 1.00 95.75 95 SER A CA 1
ATOM 723 C C . SER A 1 95 ? -3.868 5.842 24.988 1.00 95.75 95 SER A C 1
ATOM 725 O O . SER A 1 95 ? -3.095 5.362 25.827 1.00 95.75 95 SER A O 1
ATOM 727 N N . PRO A 1 96 ? -5.117 6.200 25.344 1.00 92.88 96 PRO A N 1
ATOM 728 C CA . PRO A 1 96 ? -5.652 5.980 26.686 1.00 92.88 96 PRO A CA 1
ATOM 729 C C . PRO A 1 96 ? -5.509 4.519 27.142 1.00 92.88 96 PRO A C 1
ATOM 731 O O . PRO A 1 96 ? -5.969 3.588 26.484 1.00 92.88 96 PRO A O 1
ATOM 734 N N . GLY A 1 97 ? -4.860 4.310 28.290 1.00 92.06 97 GLY A N 1
ATOM 735 C CA . GLY A 1 97 ? -4.542 2.970 28.801 1.00 92.06 97 GLY A CA 1
ATOM 736 C C . GLY A 1 97 ? -3.319 2.300 28.156 1.00 92.06 97 GLY A C 1
ATOM 737 O O . GLY A 1 97 ? -3.044 1.144 28.462 1.00 92.06 97 GLY A O 1
ATOM 738 N N . GLY A 1 98 ? -2.572 3.005 27.298 1.00 94.38 98 GLY A N 1
ATOM 739 C CA . GLY A 1 98 ? -1.335 2.527 26.672 1.00 94.38 98 GLY A CA 1
ATOM 740 C C . GLY A 1 98 ? -1.535 1.558 25.503 1.00 94.38 98 GLY A C 1
ATOM 741 O O . GLY A 1 98 ? -0.582 0.891 25.096 1.00 94.38 98 GLY A O 1
ATOM 742 N N . ALA A 1 99 ? -2.756 1.440 24.970 1.00 92.69 99 ALA A N 1
ATOM 743 C CA . ALA A 1 99 ? -3.057 0.554 23.849 1.00 92.69 99 ALA A CA 1
ATOM 744 C C . ALA A 1 99 ? -4.160 1.106 22.934 1.00 92.69 99 ALA A C 1
ATOM 746 O O . ALA A 1 99 ? -5.175 1.609 23.411 1.00 92.69 99 ALA A O 1
ATOM 747 N N . ARG A 1 100 ? -3.972 0.989 21.614 1.00 95.81 100 ARG A N 1
ATOM 748 C CA . ARG A 1 100 ? -4.954 1.340 20.573 1.00 95.81 100 ARG A CA 1
ATOM 749 C C . ARG A 1 100 ? -5.840 0.143 20.222 1.00 95.81 100 ARG A C 1
ATOM 751 O O . ARG A 1 100 ? -5.427 -1.013 20.349 1.00 95.81 100 ARG A O 1
ATOM 758 N N . VAL A 1 101 ? -7.049 0.412 19.737 1.00 96.38 101 VAL A N 1
ATOM 759 C CA . VAL A 1 101 ? -7.974 -0.615 19.227 1.00 96.38 101 VAL A CA 1
ATOM 760 C C . VAL A 1 101 ? -7.715 -0.817 17.736 1.00 96.38 101 VAL A C 1
ATOM 762 O O . VAL A 1 101 ? -7.718 0.164 17.000 1.00 96.38 101 VAL A O 1
ATOM 765 N N . VAL A 1 102 ? -7.527 -2.054 17.262 1.00 97.38 102 VAL A N 1
ATOM 766 C CA . VAL A 1 102 ? -7.275 -2.345 15.833 1.00 97.38 102 VAL A CA 1
ATOM 767 C C . VAL A 1 102 ? -8.142 -3.482 15.291 1.00 97.38 102 VAL A C 1
ATOM 769 O O . VAL A 1 102 ? -8.587 -4.354 16.037 1.00 97.38 102 VAL A O 1
ATOM 772 N N . GLN A 1 103 ? -8.341 -3.522 13.974 1.00 96.69 103 GLN A N 1
ATOM 773 C CA . GLN A 1 103 ? -8.861 -4.692 13.264 1.00 96.69 103 GLN A CA 1
ATOM 774 C C . GLN A 1 103 ? -8.269 -4.773 11.851 1.00 96.69 103 GLN A C 1
ATOM 776 O O . GLN A 1 103 ? -8.227 -3.776 11.130 1.00 96.69 103 GLN A O 1
ATOM 781 N N . TYR A 1 104 ? -7.810 -5.957 11.445 1.00 95.62 104 TYR A N 1
ATOM 782 C CA . TYR A 1 104 ? -7.171 -6.164 10.144 1.00 95.62 104 TYR A CA 1
ATOM 783 C C . TYR A 1 104 ? -8.190 -6.540 9.065 1.00 95.62 104 TYR A C 1
ATOM 785 O O . TYR A 1 104 ? -9.103 -7.326 9.309 1.00 95.62 104 TYR A O 1
ATOM 793 N N . PHE A 1 105 ? -7.998 -6.004 7.861 1.00 95.44 105 PHE A N 1
ATOM 794 C CA . PHE A 1 105 ? -8.747 -6.314 6.640 1.00 95.44 105 PHE A CA 1
ATOM 795 C C . PHE A 1 105 ? -7.756 -6.785 5.559 1.00 95.44 105 PHE A C 1
ATOM 797 O O . PHE A 1 105 ? -6.594 -7.064 5.866 1.00 95.44 105 PHE A O 1
ATOM 804 N N . ASP A 1 106 ? -8.180 -6.933 4.303 1.00 93.44 106 ASP A N 1
ATOM 805 C CA . ASP A 1 106 ? -7.275 -7.363 3.228 1.00 93.44 106 ASP A CA 1
ATOM 806 C C . ASP A 1 106 ? -6.259 -6.272 2.899 1.00 93.44 106 ASP A C 1
ATOM 808 O O . ASP A 1 106 ? -5.047 -6.493 2.914 1.00 93.44 106 ASP A O 1
ATOM 812 N N . LYS A 1 107 ? -6.761 -5.071 2.608 1.00 94.00 107 LYS A N 1
ATOM 813 C CA . LYS A 1 107 ? -5.980 -3.995 1.991 1.00 94.00 107 LYS A CA 1
ATOM 814 C C . LYS A 1 107 ? -5.180 -3.152 2.983 1.00 94.00 107 LYS A C 1
ATOM 816 O O . LYS A 1 107 ? -4.296 -2.421 2.555 1.00 94.00 107 LYS A O 1
ATOM 821 N N . THR A 1 108 ? -5.489 -3.231 4.281 1.00 95.00 108 THR A N 1
ATOM 822 C CA . THR A 1 108 ? -4.838 -2.495 5.387 1.00 95.00 108 THR A CA 1
ATOM 823 C C . THR A 1 108 ? -5.440 -2.931 6.747 1.00 95.00 108 THR A C 1
ATOM 825 O O . THR A 1 108 ? -6.200 -3.903 6.791 1.00 95.00 108 THR A O 1
ATOM 828 N N . ARG A 1 109 ? -5.161 -2.217 7.848 1.00 96.06 109 ARG A N 1
ATOM 829 C CA . ARG A 1 109 ? -5.948 -2.276 9.097 1.00 96.06 109 ARG A CA 1
ATOM 830 C C . ARG A 1 109 ? -6.838 -1.044 9.256 1.00 96.06 109 ARG A C 1
ATOM 832 O O . ARG A 1 109 ? -6.621 -0.023 8.615 1.00 96.06 109 ARG A O 1
ATOM 839 N N . MET A 1 110 ? -7.811 -1.137 10.150 1.00 97.75 110 MET A N 1
ATOM 840 C CA . MET A 1 110 ? -8.423 0.020 10.800 1.00 97.75 110 MET A CA 1
ATOM 841 C C . MET A 1 110 ? -7.914 0.102 12.236 1.00 97.75 110 MET A C 1
ATOM 843 O O . MET A 1 110 ? -7.732 -0.932 12.881 1.00 97.75 110 MET A O 1
ATOM 847 N N . GLU A 1 111 ? -7.709 1.310 12.749 1.00 96.94 111 GLU A N 1
ATOM 848 C CA . GLU A 1 111 ? -7.332 1.538 14.146 1.00 96.94 111 GLU A CA 1
ATOM 849 C C . GLU A 1 111 ? -8.045 2.765 14.738 1.00 96.94 111 GLU A C 1
ATOM 851 O O . GLU A 1 111 ? -8.437 3.674 14.007 1.00 96.94 111 GLU A O 1
ATOM 856 N N . VAL A 1 112 ? -8.204 2.782 16.062 1.00 97.62 112 VAL A N 1
ATOM 857 C CA . VAL A 1 112 ? -8.582 3.957 16.860 1.00 97.62 112 VAL A CA 1
ATOM 858 C C . VAL A 1 112 ? -7.543 4.107 17.969 1.00 97.62 112 VAL A C 1
ATOM 860 O O . VAL A 1 112 ? -7.495 3.292 18.895 1.00 97.62 112 VAL A O 1
ATOM 863 N N . THR A 1 113 ? -6.709 5.141 17.854 1.00 96.25 113 THR A N 1
ATOM 864 C CA . THR A 1 113 ? -5.686 5.517 18.850 1.00 96.25 113 THR A CA 1
ATOM 865 C C . THR A 1 113 ? -6.227 6.504 19.889 1.00 96.25 113 THR A C 1
ATOM 867 O O . THR A 1 113 ? -5.806 6.474 21.036 1.00 96.25 113 THR A O 1
ATOM 870 N N . HIS A 1 114 ? -7.204 7.333 19.508 1.00 95.44 114 HIS A N 1
ATOM 871 C CA . HIS A 1 114 ? -7.834 8.331 20.379 1.00 95.44 114 HIS A CA 1
ATOM 872 C C . HIS A 1 114 ? -9.345 8.073 20.471 1.00 95.44 114 HIS A C 1
ATOM 874 O O . HIS A 1 114 ? -10.123 8.727 19.769 1.00 95.44 114 HIS A O 1
ATOM 880 N N . PRO A 1 115 ? -9.799 7.085 21.271 1.00 95.31 115 PRO A N 1
ATOM 881 C CA . PRO A 1 115 ? -11.221 6.783 21.442 1.00 95.31 115 PRO A CA 1
ATOM 882 C C . PRO A 1 115 ? -12.042 7.959 22.003 1.00 95.31 115 PRO A C 1
ATOM 884 O O . PRO A 1 115 ? -13.255 7.987 21.803 1.00 95.31 115 PRO A O 1
ATOM 887 N N . GLU A 1 116 ? -11.385 8.920 22.655 1.00 95.25 116 GLU A N 1
ATOM 888 C CA . GLU A 1 116 ? -11.897 10.203 23.148 1.00 95.25 116 GLU A CA 1
ATOM 889 C C . GLU A 1 116 ? -12.053 11.291 22.068 1.00 95.25 116 GLU A C 1
ATOM 891 O O . GLU A 1 116 ? -12.662 12.329 22.333 1.00 95.25 116 GLU A O 1
ATOM 896 N N . GLY A 1 117 ? -11.505 11.077 20.867 1.00 94.50 117 GLY A N 1
ATOM 897 C CA . GLY A 1 117 ? -11.634 11.991 19.732 1.00 94.50 117 GLY A CA 1
ATOM 898 C C . GLY A 1 117 ? -13.044 12.020 19.129 1.00 94.50 117 GLY A C 1
ATOM 899 O O . GLY A 1 117 ? -13.887 11.179 19.431 1.00 94.50 117 GLY A O 1
ATOM 900 N N . ASP A 1 118 ? -13.300 12.981 18.236 1.00 96.06 118 ASP A N 1
ATOM 901 C CA . ASP A 1 118 ? -14.587 13.116 17.538 1.00 96.06 118 ASP A CA 1
ATOM 902 C C . ASP A 1 118 ? -14.868 11.918 16.600 1.00 96.06 118 ASP A C 1
ATOM 904 O O . ASP A 1 118 ? -14.197 11.799 15.571 1.00 96.06 118 ASP A O 1
ATOM 908 N N . PRO A 1 119 ? -15.891 11.074 16.861 1.00 93.50 119 PRO A N 1
ATOM 909 C CA . PRO A 1 119 ? -16.206 9.917 16.022 1.00 93.50 119 PRO A CA 1
ATOM 910 C C . PRO A 1 119 ? -16.807 10.257 14.647 1.00 93.50 119 PRO A C 1
ATOM 912 O O . PRO A 1 119 ? -17.072 9.332 13.868 1.00 93.50 119 PRO A O 1
ATOM 915 N N . ALA A 1 120 ? -17.073 11.534 14.351 1.00 91.25 120 ALA A N 1
ATOM 916 C CA . ALA A 1 120 ? -17.450 12.020 13.022 1.00 91.25 120 ALA A CA 1
ATOM 917 C C . ALA A 1 120 ? -16.240 12.463 12.173 1.00 91.25 120 ALA A C 1
ATOM 919 O O . ALA A 1 120 ? -16.367 12.582 10.953 1.00 91.25 120 ALA A O 1
ATOM 920 N N . SER A 1 121 ? -15.065 12.660 12.780 1.00 94.50 121 SER A N 1
ATOM 921 C CA . SER A 1 121 ? -13.839 13.016 12.065 1.00 94.50 121 SER A CA 1
ATOM 922 C C . SER A 1 121 ? -13.396 11.900 11.116 1.00 94.50 121 SER A C 1
ATOM 924 O O . SER A 1 121 ? -13.314 10.732 11.503 1.00 94.50 121 SER A O 1
ATOM 926 N N . LEU A 1 122 ? -13.008 12.271 9.889 1.00 91.06 122 LEU A N 1
ATOM 927 C CA . LEU A 1 122 ? -12.380 11.365 8.915 1.00 91.06 122 LEU A CA 1
ATOM 928 C C . LEU A 1 122 ? -11.182 10.618 9.526 1.00 91.06 122 LEU A C 1
ATOM 930 O O . LEU A 1 122 ? -10.969 9.441 9.248 1.00 91.06 122 LEU A O 1
ATOM 934 N N . TRP A 1 123 ? -10.430 11.296 10.395 1.00 94.62 123 TRP A N 1
ATOM 935 C CA . TRP A 1 123 ? -9.213 10.784 11.021 1.00 94.62 123 TRP A CA 1
ATOM 936 C C . TRP A 1 123 ? -9.454 10.058 12.355 1.00 94.62 123 TRP A C 1
ATOM 938 O O . TRP A 1 123 ? -8.489 9.671 13.002 1.00 94.62 123 TRP A O 1
ATOM 948 N N . TYR A 1 124 ? -10.709 9.828 12.768 1.00 97.00 124 TYR A N 1
ATOM 949 C CA . TYR A 1 124 ? -11.012 9.006 13.953 1.00 97.00 124 TYR A CA 1
ATOM 950 C C . TYR A 1 124 ? -10.658 7.527 13.746 1.00 97.00 124 TYR A C 1
ATOM 952 O O . TYR A 1 124 ? -10.234 6.847 14.678 1.00 97.00 124 TYR A O 1
ATOM 960 N N . VAL A 1 125 ? -10.818 7.032 12.512 1.00 97.31 125 VAL A N 1
ATOM 961 C CA . VAL A 1 125 ? -10.332 5.711 12.094 1.00 97.31 125 VAL A CA 1
ATOM 962 C C . VAL A 1 125 ? -9.129 5.907 11.181 1.00 97.31 125 VAL A C 1
ATOM 964 O O . VAL A 1 125 ? -9.291 6.243 10.005 1.00 97.31 125 VAL A O 1
ATOM 967 N N . THR A 1 126 ? -7.923 5.689 11.701 1.00 95.62 126 THR A N 1
ATOM 968 C CA . THR A 1 126 ? -6.688 5.683 10.904 1.00 95.62 126 THR A CA 1
ATOM 969 C C . THR A 1 126 ? -6.378 4.275 10.375 1.00 95.62 126 THR A C 1
ATOM 971 O O . THR A 1 126 ? -7.116 3.318 10.619 1.00 95.62 126 THR A O 1
ATOM 974 N N . ASN A 1 127 ? -5.344 4.161 9.534 1.00 94.38 127 ASN A N 1
ATOM 975 C CA . ASN A 1 127 ? -4.990 2.923 8.816 1.00 94.38 127 ASN A CA 1
ATOM 976 C C . ASN A 1 127 ? -3.604 2.372 9.234 1.00 94.38 127 ASN A C 1
ATOM 978 O O . ASN A 1 127 ? -3.164 1.373 8.672 1.00 94.38 127 ASN A O 1
ATOM 982 N N . GLY A 1 128 ? -2.896 3.028 10.163 1.00 92.00 128 GLY A N 1
ATOM 983 C CA . GLY A 1 128 ? -1.488 2.793 10.500 1.00 92.00 128 GLY A CA 1
ATOM 984 C C . GLY A 1 128 ? -0.493 3.215 9.412 1.00 92.00 128 GLY A C 1
ATOM 985 O O . GLY A 1 128 ? -0.884 3.566 8.300 1.00 92.00 128 GLY A O 1
ATOM 986 N N . LEU A 1 129 ? 0.809 3.147 9.707 1.00 96.06 129 LEU A N 1
ATOM 987 C CA . LEU A 1 129 ? 1.903 3.401 8.751 1.00 96.06 129 LEU A CA 1
ATOM 988 C C . LEU A 1 129 ? 2.448 2.087 8.159 1.00 96.06 129 LEU A C 1
ATOM 990 O O . LEU A 1 129 ? 3.650 1.938 7.942 1.00 96.06 129 LEU A O 1
ATOM 994 N N . LEU A 1 130 ? 1.556 1.116 7.922 1.00 98.38 130 LEU A N 1
ATOM 995 C CA . LEU A 1 130 ? 1.867 -0.307 7.703 1.00 98.38 130 LEU A CA 1
ATOM 996 C C . LEU A 1 130 ? 2.967 -0.556 6.671 1.00 98.38 130 LEU A C 1
ATOM 998 O O . LEU A 1 130 ? 3.767 -1.468 6.846 1.00 98.38 130 LEU A O 1
ATOM 1002 N N . VAL A 1 131 ? 3.016 0.234 5.600 1.00 98.62 131 VAL A N 1
ATOM 1003 C CA . VAL A 1 131 ? 4.018 0.070 4.545 1.00 98.62 131 VAL A CA 1
ATOM 1004 C C . VAL A 1 131 ? 5.358 0.672 4.950 1.00 98.62 131 VAL A C 1
ATOM 1006 O O . VAL A 1 131 ? 6.378 0.032 4.718 1.00 98.62 131 VAL A O 1
ATOM 1009 N N . VAL A 1 132 ? 5.390 1.824 5.631 1.00 98.12 132 VAL A N 1
ATOM 1010 C CA . VAL A 1 132 ? 6.641 2.338 6.224 1.00 98.12 132 VAL A CA 1
ATOM 1011 C C . VAL A 1 132 ? 7.191 1.345 7.247 1.00 98.12 132 VAL A C 1
ATOM 1013 O O . VAL A 1 132 ? 8.379 1.028 7.205 1.00 98.12 132 VAL A O 1
ATOM 1016 N N . GLU A 1 133 ? 6.334 0.813 8.120 1.00 98.31 133 GLU A N 1
ATOM 1017 C CA . GLU A 1 133 ? 6.699 -0.196 9.119 1.00 98.31 133 GLU A CA 1
ATOM 1018 C C . GLU A 1 133 ? 7.273 -1.464 8.440 1.00 98.31 133 GLU A C 1
ATOM 1020 O O . GLU A 1 133 ? 8.397 -1.863 8.747 1.00 98.31 133 GLU A O 1
ATOM 1025 N N . LEU A 1 134 ? 6.583 -2.029 7.435 1.00 98.62 134 LEU A N 1
ATOM 1026 C CA . LEU A 1 134 ? 7.045 -3.194 6.653 1.00 98.62 134 LEU A CA 1
ATOM 1027 C C . LEU A 1 134 ? 8.365 -2.945 5.902 1.00 98.62 134 LEU A C 1
ATOM 1029 O O . LEU A 1 134 ? 9.212 -3.833 5.843 1.00 98.62 134 LEU A O 1
ATOM 1033 N N . MET A 1 135 ? 8.554 -1.762 5.310 1.00 98.38 135 MET A N 1
ATOM 1034 C CA . MET A 1 135 ? 9.757 -1.426 4.531 1.00 98.38 135 MET A CA 1
ATOM 1035 C C . MET A 1 135 ? 10.968 -1.101 5.417 1.00 98.38 135 MET A C 1
ATOM 1037 O O . MET A 1 135 ? 12.104 -1.253 4.985 1.00 98.38 135 MET A O 1
ATOM 1041 N N . THR A 1 136 ? 10.759 -0.623 6.646 1.00 96.44 136 THR A N 1
ATOM 1042 C CA . THR A 1 136 ? 11.854 -0.168 7.530 1.00 96.44 136 THR A CA 1
ATOM 1043 C C . THR A 1 136 ? 12.131 -1.093 8.708 1.00 96.44 136 THR A C 1
ATOM 1045 O O . THR A 1 136 ? 13.116 -0.897 9.423 1.00 96.44 136 THR A O 1
ATOM 1048 N N . GLY A 1 137 ? 11.240 -2.047 8.971 1.00 96.12 137 GLY A N 1
ATOM 1049 C CA . GLY A 1 137 ? 11.249 -2.845 10.188 1.00 96.12 137 GLY A CA 1
ATOM 1050 C C . GLY A 1 137 ? 11.008 -2.041 11.472 1.00 96.12 137 GLY A C 1
ATOM 1051 O O . GLY A 1 137 ? 11.188 -2.599 12.550 1.00 96.12 137 GLY A O 1
ATOM 1052 N N . GLN A 1 138 ? 10.650 -0.748 11.397 1.00 95.62 138 GLN A N 1
ATOM 1053 C CA . GLN A 1 138 ? 10.331 0.057 12.581 1.00 95.62 138 GLN A CA 1
ATOM 1054 C C . GLN A 1 138 ? 8.851 -0.146 12.933 1.00 95.62 138 GLN A C 1
ATOM 1056 O O . GLN A 1 138 ? 7.976 0.487 12.348 1.00 95.62 138 GLN A O 1
ATOM 1061 N N . LEU A 1 139 ? 8.572 -1.053 13.867 1.00 95.62 139 LEU A N 1
ATOM 1062 C CA . LEU A 1 139 ? 7.234 -1.336 14.380 1.00 95.62 139 LEU A CA 1
ATOM 1063 C C . LEU A 1 139 ? 6.764 -0.165 15.251 1.00 95.62 139 LEU A C 1
ATOM 1065 O O . LEU A 1 139 ? 7.422 0.170 16.236 1.00 95.62 139 LEU A O 1
ATOM 1069 N N . GLN A 1 140 ? 5.636 0.462 14.915 1.00 95.75 140 GLN A N 1
ATOM 1070 C CA . GLN A 1 140 ? 5.161 1.627 15.662 1.00 95.75 140 GLN A CA 1
ATOM 1071 C C . GLN A 1 140 ? 4.453 1.213 16.963 1.00 95.75 140 GLN A C 1
ATOM 1073 O O . GLN A 1 140 ? 3.466 0.465 16.931 1.00 95.75 140 GLN A O 1
ATOM 1078 N N . LEU A 1 141 ? 4.946 1.757 18.083 1.00 94.56 141 LEU A N 1
ATOM 1079 C CA . LEU A 1 141 ? 4.436 1.587 19.453 1.00 94.56 141 LEU A CA 1
ATOM 1080 C C . LEU A 1 141 ? 4.080 2.930 20.132 1.00 94.56 141 LEU A C 1
ATOM 1082 O O . LEU A 1 141 ? 3.732 2.953 21.311 1.00 94.56 141 LEU A O 1
ATOM 1086 N N . GLY A 1 142 ? 4.169 4.042 19.404 1.00 94.50 142 GLY A N 1
ATOM 1087 C CA . GLY A 1 142 ? 3.758 5.381 19.822 1.00 94.50 142 GLY A CA 1
ATOM 1088 C C . GLY A 1 142 ? 4.027 6.415 18.726 1.00 94.50 142 GLY A C 1
ATOM 1089 O O . GLY A 1 142 ? 4.554 6.074 17.664 1.00 94.50 142 GLY A O 1
ATOM 1090 N N . ASP A 1 143 ? 3.714 7.682 18.979 1.00 93.38 143 ASP A N 1
ATOM 1091 C CA . ASP A 1 143 ? 3.903 8.788 18.024 1.00 93.38 143 ASP A CA 1
ATOM 1092 C C . ASP A 1 143 ? 5.381 8.988 17.657 1.00 93.38 143 ASP A C 1
ATOM 1094 O O . ASP A 1 143 ? 5.718 9.316 16.519 1.00 93.38 143 ASP A O 1
ATOM 1098 N N . THR A 1 144 ? 6.277 8.752 18.620 1.00 93.12 144 THR A N 1
ATOM 1099 C CA . THR A 1 144 ? 7.740 8.801 18.425 1.00 93.12 144 THR A CA 1
ATOM 1100 C C . THR A 1 144 ? 8.468 7.526 18.868 1.00 93.12 144 THR A C 1
ATOM 1102 O O . THR A 1 144 ? 9.691 7.440 18.745 1.00 93.12 144 THR A O 1
ATOM 1105 N N . THR A 1 145 ? 7.729 6.514 19.335 1.00 93.62 145 THR A N 1
ATOM 1106 C CA . THR A 1 145 ? 8.271 5.276 19.915 1.00 93.62 145 THR A CA 1
ATOM 1107 C C . THR A 1 145 ? 8.152 4.111 18.933 1.00 93.62 145 THR A C 1
ATOM 1109 O O . THR A 1 145 ? 7.055 3.743 18.506 1.00 93.62 145 THR A O 1
ATOM 1112 N N . PHE A 1 146 ? 9.290 3.496 18.599 1.00 93.38 146 PHE A N 1
ATOM 1113 C CA . PHE A 1 146 ? 9.388 2.410 17.621 1.00 93.38 146 PHE A CA 1
ATOM 1114 C C . PHE A 1 146 ? 10.254 1.256 18.139 1.00 93.38 146 PHE A C 1
ATOM 1116 O O . PHE A 1 146 ? 11.302 1.486 18.744 1.00 93.38 146 PHE A O 1
ATOM 1123 N N . GLU A 1 147 ? 9.854 0.021 17.839 1.00 92.81 147 GLU A N 1
ATOM 1124 C CA . GLU A 1 147 ? 10.674 -1.183 18.016 1.00 92.81 147 GLU A CA 1
ATOM 1125 C C . GLU A 1 147 ? 11.331 -1.568 16.679 1.00 92.81 147 GLU A C 1
ATOM 1127 O O . GLU A 1 147 ? 10.752 -1.365 15.611 1.00 92.81 147 GLU A O 1
ATOM 1132 N N . ARG A 1 148 ? 12.571 -2.073 16.708 1.00 93.88 148 ARG A N 1
ATOM 1133 C CA . ARG A 1 148 ? 13.370 -2.334 15.500 1.00 93.88 148 ARG A CA 1
ATOM 1134 C C . ARG A 1 148 ? 13.476 -3.824 15.191 1.00 93.88 148 ARG A C 1
ATOM 1136 O O . ARG A 1 148 ? 14.087 -4.578 15.942 1.00 93.88 148 ARG A O 1
ATOM 1143 N N . HIS A 1 149 ? 13.029 -4.187 13.997 1.00 92.31 149 HIS A N 1
ATOM 1144 C CA . HIS A 1 149 ? 13.151 -5.517 13.408 1.00 92.31 149 HIS A CA 1
ATOM 1145 C C . HIS A 1 149 ? 13.768 -5.438 12.001 1.00 92.31 149 HIS A C 1
ATOM 1147 O O . HIS A 1 149 ? 14.191 -4.372 11.547 1.00 92.31 149 HIS A O 1
ATOM 1153 N N . ALA A 1 150 ? 13.815 -6.571 11.297 1.00 91.50 150 ALA A N 1
ATOM 1154 C CA . ALA A 1 150 ? 14.131 -6.601 9.872 1.00 91.50 150 ALA A CA 1
ATOM 1155 C C . ALA A 1 150 ? 12.928 -6.129 9.019 1.00 91.50 150 ALA A C 1
ATOM 1157 O O . ALA A 1 150 ? 11.781 -6.429 9.377 1.00 91.50 150 ALA A O 1
ATOM 1158 N N . PRO A 1 151 ? 13.170 -5.449 7.880 1.00 95.38 151 PRO A N 1
ATOM 1159 C CA . PRO A 1 151 ? 12.169 -5.246 6.834 1.00 95.38 151 PRO A CA 1
ATOM 1160 C C . PRO A 1 151 ? 11.522 -6.556 6.363 1.00 95.38 151 PRO A C 1
ATOM 1162 O O . PRO A 1 151 ? 12.096 -7.639 6.478 1.00 95.38 151 PRO A O 1
ATOM 1165 N N . ALA A 1 152 ? 10.309 -6.463 5.825 1.00 96.31 152 ALA A N 1
ATOM 1166 C CA . ALA A 1 152 ? 9.514 -7.626 5.467 1.00 96.31 152 ALA A CA 1
ATOM 1167 C C . ALA A 1 152 ? 9.845 -8.173 4.069 1.00 96.31 152 ALA A C 1
ATOM 1169 O O . ALA A 1 152 ? 9.546 -7.547 3.048 1.00 96.31 152 ALA A O 1
ATOM 1170 N N . GLU A 1 153 ? 10.336 -9.413 4.023 1.00 95.12 153 GLU A N 1
ATOM 1171 C CA . GLU A 1 153 ? 10.544 -10.192 2.790 1.00 95.12 153 GLU A CA 1
ATOM 1172 C C . GLU A 1 153 ? 9.242 -10.787 2.216 1.00 95.12 153 GLU A C 1
ATOM 1174 O O . GLU A 1 153 ? 9.186 -11.930 1.764 1.00 95.12 153 GLU A O 1
ATOM 1179 N N . ILE A 1 154 ? 8.169 -9.994 2.245 1.00 95.50 154 ILE A N 1
ATOM 1180 C CA . ILE A 1 154 ? 6.854 -10.323 1.687 1.00 95.50 154 ILE A CA 1
ATOM 1181 C C . ILE A 1 154 ? 6.696 -9.563 0.369 1.00 95.50 154 ILE A C 1
ATOM 1183 O O . ILE A 1 154 ? 6.979 -8.364 0.316 1.00 95.50 154 ILE A O 1
ATOM 1187 N N . ASN A 1 155 ? 6.244 -10.247 -0.685 1.00 95.94 155 ASN A N 1
ATOM 1188 C CA . ASN A 1 155 ? 6.029 -9.661 -2.010 1.00 95.94 155 ASN A CA 1
ATOM 1189 C C . ASN A 1 155 ? 5.006 -8.512 -1.944 1.00 95.94 155 ASN A C 1
ATOM 1191 O O . ASN A 1 155 ? 3.940 -8.649 -1.344 1.00 95.94 155 ASN A O 1
ATOM 1195 N N . VAL A 1 156 ? 5.308 -7.380 -2.586 1.00 96.62 156 VAL A N 1
ATOM 1196 C CA . VAL A 1 156 ? 4.403 -6.211 -2.632 1.00 96.62 156 VAL A CA 1
ATOM 1197 C C . VAL A 1 156 ? 3.220 -6.453 -3.573 1.00 96.62 156 VAL A C 1
ATOM 1199 O O . VAL A 1 156 ? 2.111 -5.976 -3.324 1.00 96.62 156 VAL A O 1
ATOM 1202 N N . ALA A 1 157 ? 3.461 -7.205 -4.647 1.00 93.19 157 ALA A N 1
ATOM 1203 C CA . ALA A 1 157 ? 2.505 -7.537 -5.692 1.00 93.19 157 ALA A CA 1
ATOM 1204 C C . ALA A 1 157 ? 2.746 -8.965 -6.206 1.00 93.19 157 ALA A C 1
ATOM 1206 O O . ALA A 1 157 ? 3.863 -9.475 -6.120 1.00 93.19 157 ALA A O 1
ATOM 1207 N N . GLY A 1 158 ? 1.709 -9.572 -6.784 1.00 90.62 158 GLY A N 1
ATOM 1208 C CA . GLY A 1 158 ? 1.754 -10.937 -7.307 1.00 90.62 158 GLY A CA 1
ATOM 1209 C C . GLY A 1 158 ? 1.429 -12.018 -6.273 1.00 90.62 158 GLY A C 1
ATOM 1210 O O . GLY A 1 158 ? 0.950 -11.740 -5.174 1.00 90.62 158 GLY A O 1
ATOM 1211 N N . ASP A 1 159 ? 1.655 -13.267 -6.667 1.00 86.50 159 ASP A N 1
ATOM 1212 C CA . ASP A 1 159 ? 1.433 -14.455 -5.850 1.00 86.50 159 ASP A CA 1
ATOM 1213 C C . ASP A 1 159 ? 2.485 -14.544 -4.720 1.00 86.50 159 ASP A C 1
ATOM 1215 O O . ASP A 1 159 ? 3.651 -14.170 -4.885 1.00 86.50 159 ASP A O 1
ATOM 1219 N N . ALA A 1 160 ? 2.094 -15.079 -3.559 1.00 84.25 160 ALA A N 1
ATOM 1220 C CA . ALA A 1 160 ? 2.965 -15.165 -2.379 1.00 84.25 160 ALA A CA 1
ATOM 1221 C C . ALA A 1 160 ? 4.167 -16.122 -2.549 1.00 84.25 160 ALA A C 1
ATOM 1223 O O . ALA A 1 160 ? 5.141 -16.024 -1.809 1.00 84.25 160 ALA A O 1
ATOM 1224 N N . ASP A 1 161 ? 4.106 -17.032 -3.523 1.00 85.94 161 ASP A N 1
ATOM 1225 C CA . ASP A 1 161 ? 5.165 -17.968 -3.914 1.00 85.94 161 ASP A CA 1
ATOM 1226 C C . ASP A 1 161 ? 5.850 -17.546 -5.238 1.00 85.94 161 ASP A C 1
ATOM 1228 O O . ASP A 1 161 ? 6.347 -18.379 -6.001 1.00 85.94 161 ASP A O 1
ATOM 1232 N N . ASP A 1 162 ? 5.835 -16.253 -5.572 1.00 88.94 162 ASP A N 1
ATOM 1233 C CA . ASP A 1 162 ? 6.661 -15.682 -6.640 1.00 88.94 162 ASP A CA 1
ATOM 1234 C C . ASP A 1 162 ? 8.097 -15.412 -6.135 1.00 88.94 162 ASP A C 1
ATOM 1236 O O . ASP A 1 162 ? 8.275 -14.560 -5.259 1.00 88.94 162 ASP A O 1
ATOM 1240 N N . PRO A 1 163 ? 9.135 -16.085 -6.675 1.00 88.50 163 PRO A N 1
ATOM 1241 C CA . PRO A 1 163 ? 10.528 -15.845 -6.298 1.00 88.50 163 PRO A CA 1
ATOM 1242 C C . PRO A 1 163 ? 11.140 -14.598 -6.966 1.00 88.50 163 PRO A C 1
ATOM 1244 O O . PRO A 1 163 ? 12.276 -14.248 -6.656 1.00 88.50 163 PRO A O 1
ATOM 1247 N N . SER A 1 164 ? 10.433 -13.957 -7.905 1.00 88.19 164 SER A N 1
ATOM 1248 C CA . SER A 1 164 ? 10.940 -12.866 -8.753 1.00 88.19 164 SER A CA 1
ATOM 1249 C C . SER A 1 164 ? 10.349 -11.486 -8.445 1.00 88.19 164 SER A C 1
ATOM 1251 O O . SER A 1 164 ? 10.971 -10.474 -8.767 1.00 88.19 164 SER A O 1
ATOM 1253 N N . GLY A 1 165 ? 9.195 -11.429 -7.775 1.00 92.44 165 GLY A N 1
ATOM 1254 C CA . GLY A 1 165 ? 8.569 -10.171 -7.374 1.00 92.44 165 GLY A CA 1
ATOM 1255 C C . GLY A 1 165 ? 9.348 -9.412 -6.282 1.00 92.44 165 GLY A C 1
ATOM 1256 O O . GLY A 1 165 ? 9.995 -10.046 -5.440 1.00 92.44 165 GLY A O 1
ATOM 1257 N N . PRO A 1 166 ? 9.290 -8.065 -6.267 1.00 97.31 166 PRO A N 1
ATOM 1258 C CA . PRO A 1 166 ? 9.921 -7.239 -5.239 1.00 97.31 166 PRO A CA 1
ATOM 1259 C C . PRO A 1 166 ? 9.173 -7.319 -3.899 1.00 97.31 166 PRO A C 1
ATOM 1261 O O . PRO A 1 166 ? 7.938 -7.362 -3.855 1.00 97.31 166 PRO A O 1
ATOM 1264 N N . THR A 1 167 ? 9.923 -7.307 -2.797 1.00 98.31 167 THR A N 1
ATOM 1265 C CA . THR A 1 167 ? 9.393 -7.300 -1.425 1.00 98.31 167 THR A CA 1
ATOM 1266 C C . THR A 1 167 ? 9.321 -5.889 -0.844 1.00 98.31 167 THR A C 1
ATOM 1268 O O . THR A 1 167 ? 9.809 -4.927 -1.443 1.00 98.31 167 THR A O 1
ATOM 1271 N N . TYR A 1 168 ? 8.719 -5.724 0.338 1.00 98.62 168 TYR A N 1
ATOM 1272 C CA . TYR A 1 168 ? 8.801 -4.445 1.058 1.00 98.62 168 TYR A CA 1
ATOM 1273 C C . TYR A 1 168 ? 10.257 -4.085 1.396 1.00 98.62 168 TYR A C 1
ATOM 1275 O O . TYR A 1 168 ? 10.610 -2.909 1.340 1.00 98.62 168 TYR A O 1
ATOM 1283 N N . ALA A 1 169 ? 11.112 -5.081 1.659 1.00 97.88 169 ALA A N 1
ATOM 1284 C CA . ALA A 1 169 ? 12.555 -4.886 1.789 1.00 97.88 169 ALA A CA 1
ATOM 1285 C C . ALA A 1 169 ? 13.193 -4.395 0.473 1.00 97.88 169 ALA A C 1
ATOM 1287 O O . ALA A 1 169 ? 13.931 -3.412 0.494 1.00 97.88 169 ALA A O 1
ATOM 1288 N N . THR A 1 170 ? 12.839 -4.977 -0.683 1.00 97.94 170 THR A N 1
ATOM 1289 C CA . THR A 1 170 ? 13.262 -4.468 -2.003 1.00 97.94 170 THR A CA 1
ATOM 1290 C C . THR A 1 170 ? 12.866 -3.001 -2.200 1.00 97.94 170 THR A C 1
ATOM 1292 O O . THR A 1 170 ? 13.698 -2.163 -2.546 1.00 97.94 170 THR A O 1
ATOM 1295 N N . MET A 1 171 ? 11.598 -2.661 -1.944 1.00 98.44 171 MET A N 1
ATOM 1296 C CA . MET A 1 171 ? 11.086 -1.300 -2.143 1.00 98.44 171 MET A CA 1
ATOM 1297 C C . MET A 1 171 ? 11.664 -0.288 -1.138 1.00 98.44 171 MET A C 1
ATOM 1299 O O . MET A 1 171 ? 11.651 0.915 -1.404 1.00 98.44 171 MET A O 1
ATOM 1303 N N . ALA A 1 172 ? 12.206 -0.739 -0.000 1.00 97.25 172 ALA A N 1
ATOM 1304 C CA . ALA A 1 172 ? 12.891 0.120 0.967 1.00 97.25 172 ALA A CA 1
ATOM 1305 C C . ALA A 1 172 ? 14.114 0.831 0.368 1.00 97.25 172 ALA A C 1
ATOM 1307 O O . ALA A 1 172 ? 14.393 1.978 0.721 1.00 97.25 172 ALA A O 1
ATOM 1308 N N . LEU A 1 173 ? 14.800 0.175 -0.574 1.00 96.56 173 LEU A N 1
ATOM 1309 C CA . LEU A 1 173 ? 16.013 0.672 -1.227 1.00 96.56 173 LEU A CA 1
ATOM 1310 C C . LEU A 1 173 ? 15.751 1.913 -2.100 1.00 96.56 173 LEU A C 1
ATOM 1312 O O . LEU A 1 173 ? 16.629 2.759 -2.246 1.00 96.56 173 LEU A O 1
ATOM 1316 N N . VAL A 1 174 ? 14.534 2.057 -2.640 1.00 96.38 174 VAL A N 1
ATOM 1317 C CA . VAL A 1 174 ? 14.161 3.138 -3.575 1.00 96.38 174 VAL A CA 1
ATOM 1318 C C . VAL A 1 174 ? 13.396 4.295 -2.919 1.00 96.38 174 VAL A C 1
ATOM 1320 O O . VAL A 1 174 ? 12.971 5.224 -3.602 1.00 96.38 174 VAL A O 1
ATOM 1323 N N . ARG A 1 175 ? 13.263 4.303 -1.583 1.00 95.94 175 ARG A N 1
ATOM 1324 C CA . ARG A 1 175 ? 12.600 5.389 -0.826 1.00 95.94 175 ARG A CA 1
ATOM 1325 C C . ARG A 1 175 ? 13.297 6.750 -0.909 1.00 95.94 175 ARG A C 1
ATOM 1327 O O . ARG A 1 175 ? 12.689 7.761 -0.589 1.00 95.94 175 ARG A O 1
ATOM 1334 N N . LEU A 1 176 ? 14.574 6.773 -1.290 1.00 93.12 176 LEU A N 1
ATOM 1335 C CA . LEU A 1 176 ? 15.366 7.998 -1.464 1.00 93.12 176 LEU A CA 1
ATOM 1336 C C . LEU A 1 176 ? 15.618 8.325 -2.947 1.00 93.12 176 LEU A C 1
ATOM 1338 O O . LEU A 1 176 ? 16.458 9.169 -3.257 1.00 93.12 176 LEU A O 1
ATOM 1342 N N . ALA A 1 177 ? 14.911 7.660 -3.869 1.00 95.44 177 ALA A N 1
ATOM 1343 C CA . ALA A 1 177 ? 14.947 8.010 -5.283 1.00 95.44 177 ALA A CA 1
ATOM 1344 C C . ALA A 1 177 ? 14.324 9.407 -5.503 1.00 95.44 177 ALA A C 1
ATOM 1346 O O . ALA A 1 177 ? 13.265 9.689 -4.932 1.00 95.44 177 ALA A O 1
ATOM 1347 N N . PRO A 1 178 ? 14.948 10.281 -6.317 1.00 95.56 178 PRO A N 1
ATOM 1348 C CA . PRO A 1 178 ? 14.407 11.605 -6.608 1.00 95.56 178 PRO A CA 1
ATOM 1349 C C . PRO A 1 178 ? 13.099 11.508 -7.413 1.00 95.56 178 PRO A C 1
ATOM 1351 O O . PRO A 1 178 ? 12.907 10.539 -8.154 1.00 95.56 178 PRO A O 1
ATOM 1354 N N . PRO A 1 179 ? 12.218 12.521 -7.332 1.00 97.62 179 PRO A N 1
ATOM 1355 C CA . PRO A 1 179 ? 10.972 12.526 -8.086 1.00 97.62 179 PRO A CA 1
ATOM 1356 C C . PRO A 1 179 ? 11.241 12.592 -9.591 1.00 97.62 179 PRO A C 1
ATOM 1358 O O . PRO A 1 179 ? 12.081 13.373 -10.051 1.00 97.62 179 PRO A O 1
ATOM 1361 N N . ARG A 1 180 ? 10.473 11.840 -10.387 1.00 96.75 180 ARG A N 1
ATOM 1362 C CA . ARG A 1 180 ? 10.484 12.011 -11.849 1.00 96.75 180 ARG A CA 1
ATOM 1363 C C . ARG A 1 180 ? 9.971 13.396 -12.261 1.00 96.75 180 ARG A C 1
ATOM 1365 O O . ARG A 1 180 ? 9.274 14.086 -11.514 1.00 96.75 180 ARG A O 1
ATOM 1372 N N . ALA A 1 181 ? 10.262 13.796 -13.497 1.00 97.81 181 ALA A N 1
ATOM 1373 C CA . ALA A 1 181 ? 9.610 14.953 -14.104 1.00 97.81 181 ALA A CA 1
ATOM 1374 C C . ALA A 1 181 ? 8.107 14.679 -14.315 1.00 97.81 181 ALA A C 1
ATOM 1376 O O . ALA A 1 181 ? 7.724 13.597 -14.762 1.00 97.81 181 ALA A O 1
ATOM 1377 N N . THR A 1 182 ? 7.249 15.658 -14.019 1.00 98.19 182 THR A N 1
ATOM 1378 C CA . THR A 1 182 ? 5.802 15.540 -14.265 1.00 98.19 182 THR A CA 1
ATOM 1379 C C . THR A 1 182 ? 5.543 15.346 -15.761 1.00 98.19 182 THR A C 1
ATOM 1381 O O . THR A 1 182 ? 6.113 16.055 -16.588 1.00 98.19 182 THR A O 1
ATOM 1384 N N . GLY A 1 183 ? 4.696 14.380 -16.114 1.00 98.38 183 GLY A N 1
ATOM 1385 C CA . GLY A 1 183 ? 4.418 13.976 -17.492 1.00 98.38 183 GLY A CA 1
ATOM 1386 C C . GLY A 1 183 ? 5.415 12.976 -18.092 1.00 98.38 183 GLY A C 1
ATOM 1387 O O . GLY A 1 183 ? 5.160 12.478 -19.187 1.00 98.38 183 GLY A O 1
ATOM 1388 N N . ALA A 1 184 ? 6.514 12.632 -17.407 1.00 98.44 184 ALA A N 1
ATOM 1389 C CA . ALA A 1 184 ? 7.445 11.609 -17.888 1.00 98.44 184 ALA A CA 1
ATOM 1390 C C . ALA A 1 184 ? 6.773 10.227 -17.951 1.00 98.44 184 ALA A C 1
ATOM 1392 O O . ALA A 1 184 ? 6.077 9.836 -17.010 1.00 98.44 184 ALA A O 1
ATOM 1393 N N . ILE A 1 185 ? 6.999 9.490 -19.044 1.00 98.50 185 ILE A N 1
ATOM 1394 C CA . ILE A 1 185 ? 6.504 8.117 -19.223 1.00 98.50 185 ILE A CA 1
ATOM 1395 C C . ILE A 1 185 ? 7.336 7.171 -18.352 1.00 98.50 185 ILE A C 1
ATOM 1397 O O . ILE A 1 185 ? 8.564 7.169 -18.426 1.00 98.50 185 ILE A O 1
ATOM 1401 N N . ILE A 1 186 ? 6.661 6.356 -17.547 1.00 98.69 186 ILE A N 1
ATOM 1402 C CA . ILE A 1 186 ? 7.284 5.429 -16.602 1.00 98.69 186 ILE A CA 1
ATOM 1403 C C . ILE A 1 186 ? 7.627 4.132 -17.338 1.00 98.69 186 ILE A C 1
ATOM 1405 O O . ILE A 1 186 ? 6.739 3.388 -17.754 1.00 98.69 186 ILE A O 1
ATOM 1409 N N . THR A 1 187 ? 8.924 3.872 -17.492 1.00 98.56 187 THR A N 1
ATOM 1410 C CA . THR A 1 187 ? 9.492 2.705 -18.206 1.00 98.56 187 THR A CA 1
ATOM 1411 C C . THR A 1 187 ? 10.506 1.936 -17.360 1.00 98.56 187 THR A C 1
ATOM 1413 O O . THR A 1 187 ? 11.065 0.933 -17.795 1.00 98.56 187 THR A O 1
ATOM 1416 N N . GLU A 1 188 ? 10.752 2.393 -16.136 1.00 98.50 188 GLU A N 1
ATOM 1417 C CA . GLU A 1 188 ? 11.700 1.793 -15.218 1.00 98.50 188 GLU A CA 1
ATOM 1418 C C . GLU A 1 188 ? 11.072 0.589 -14.518 1.00 98.50 188 GLU A C 1
ATOM 1420 O O . GLU A 1 188 ? 10.012 0.676 -13.885 1.00 98.50 188 GLU A O 1
ATOM 1425 N N . ARG A 1 189 ? 11.763 -0.541 -14.628 1.00 98.06 189 ARG A N 1
ATOM 1426 C CA . ARG A 1 189 ? 11.422 -1.820 -14.027 1.00 98.06 189 ARG A CA 1
ATOM 1427 C C . ARG A 1 189 ? 12.337 -2.081 -12.836 1.00 98.06 189 ARG A C 1
ATOM 1429 O O . ARG A 1 189 ? 13.554 -1.982 -12.979 1.00 98.06 189 ARG A O 1
ATOM 1436 N N . ILE A 1 190 ? 11.757 -2.449 -11.697 1.00 98.19 190 ILE A N 1
ATOM 1437 C CA . ILE A 1 190 ? 12.480 -2.921 -10.513 1.00 98.19 190 ILE A CA 1
ATOM 1438 C C . ILE A 1 190 ? 12.382 -4.451 -10.421 1.00 98.19 190 ILE A C 1
ATOM 1440 O O . ILE A 1 190 ? 11.310 -5.024 -10.636 1.00 98.19 190 ILE A O 1
ATOM 1444 N N . ASP A 1 191 ? 13.497 -5.117 -10.121 1.00 95.62 191 ASP A N 1
ATOM 1445 C CA . ASP A 1 191 ? 13.526 -6.547 -9.787 1.00 95.62 191 ASP A CA 1
ATOM 1446 C C . ASP A 1 191 ? 13.673 -6.783 -8.273 1.00 95.62 191 ASP A C 1
ATOM 1448 O O . ASP A 1 191 ? 13.845 -5.844 -7.495 1.00 95.62 191 ASP A O 1
ATOM 1452 N N . ARG A 1 192 ? 13.607 -8.047 -7.830 1.00 95.31 192 ARG A N 1
ATOM 1453 C CA . ARG A 1 192 ? 13.685 -8.419 -6.406 1.00 95.31 192 ARG A CA 1
ATOM 1454 C C . ARG A 1 192 ? 14.961 -7.953 -5.688 1.00 95.31 192 ARG A C 1
ATOM 1456 O O . ARG A 1 192 ? 14.910 -7.735 -4.479 1.00 95.31 192 ARG A O 1
ATOM 1463 N N . SER A 1 193 ? 16.079 -7.775 -6.392 1.00 93.25 193 SER A N 1
ATOM 1464 C CA . SER A 1 193 ? 17.328 -7.263 -5.807 1.00 93.25 193 SER A CA 1
ATOM 1465 C C . SER A 1 193 ? 17.308 -5.750 -5.558 1.00 93.25 193 SER A C 1
ATOM 1467 O O . SER A 1 193 ? 18.195 -5.225 -4.889 1.00 93.25 193 SER A O 1
ATOM 1469 N N . GLY A 1 194 ? 16.305 -5.043 -6.088 1.00 94.62 194 GLY A N 1
ATOM 1470 C CA . GLY A 1 194 ? 16.228 -3.583 -6.080 1.00 94.62 194 GLY A CA 1
ATOM 1471 C C . GLY A 1 194 ? 16.969 -2.938 -7.249 1.00 94.62 194 GLY A C 1
ATOM 1472 O O . GLY A 1 194 ? 17.017 -1.711 -7.335 1.00 94.62 194 GLY A O 1
ATOM 1473 N N . HIS A 1 195 ? 17.530 -3.735 -8.165 1.00 95.19 195 HIS A N 1
ATOM 1474 C CA . HIS A 1 195 ? 18.096 -3.219 -9.401 1.00 95.19 195 HIS A CA 1
ATOM 1475 C C . HIS A 1 195 ? 16.991 -2.608 -10.275 1.00 95.19 195 HIS A C 1
ATOM 1477 O O . HIS A 1 195 ? 15.931 -3.205 -10.485 1.00 95.19 195 HIS A O 1
ATOM 1483 N N . ILE A 1 196 ? 17.255 -1.398 -10.773 1.00 98.19 196 ILE A N 1
ATOM 1484 C CA . ILE A 1 196 ? 16.372 -0.656 -11.670 1.00 98.19 196 ILE A CA 1
ATOM 1485 C C . ILE A 1 196 ? 16.950 -0.722 -13.084 1.00 98.19 196 ILE A C 1
ATOM 1487 O O . ILE A 1 196 ? 18.093 -0.329 -13.317 1.00 98.19 196 ILE A O 1
ATOM 1491 N N . SER A 1 197 ? 16.123 -1.155 -14.030 1.00 97.75 197 SER A N 1
ATOM 1492 C CA . SER A 1 197 ? 16.419 -1.202 -15.464 1.00 97.75 197 SER A CA 1
ATOM 1493 C C . SER A 1 197 ? 15.399 -0.370 -16.247 1.00 97.75 197 SER A C 1
ATOM 1495 O O . SER A 1 197 ? 14.274 -0.182 -15.791 1.00 97.75 197 SER A O 1
ATOM 1497 N N . VAL A 1 198 ? 15.770 0.148 -17.420 1.00 98.06 198 VAL A N 1
ATOM 1498 C CA . VAL A 1 198 ? 14.834 0.845 -18.323 1.00 98.06 198 VAL A CA 1
ATOM 1499 C C . VAL A 1 198 ? 14.363 -0.137 -19.389 1.00 98.06 198 VAL A C 1
ATOM 1501 O O . VAL A 1 198 ? 15.184 -0.710 -20.102 1.00 98.06 198 VAL A O 1
ATOM 1504 N N . ASP A 1 199 ? 13.050 -0.302 -19.520 1.00 97.75 199 ASP A N 1
ATOM 1505 C CA . ASP A 1 199 ? 12.412 -1.176 -20.502 1.00 97.75 199 ASP A CA 1
ATOM 1506 C C . ASP A 1 199 ? 11.501 -0.341 -21.426 1.00 97.75 199 ASP A C 1
ATOM 1508 O O . ASP A 1 199 ? 10.345 -0.056 -21.093 1.00 97.75 199 ASP A O 1
ATOM 1512 N N . PRO A 1 200 ? 12.003 0.075 -22.609 1.00 97.31 200 PRO A N 1
ATOM 1513 C CA . PRO A 1 200 ? 11.250 0.909 -23.543 1.00 97.31 200 PRO A CA 1
ATOM 1514 C C . PRO A 1 200 ? 9.967 0.266 -24.082 1.00 97.31 200 PRO A C 1
ATOM 1516 O O . PRO A 1 200 ? 9.123 0.983 -24.619 1.00 97.31 200 PRO A O 1
ATOM 1519 N N . THR A 1 201 ? 9.780 -1.054 -23.954 1.00 97.50 201 THR A N 1
ATOM 1520 C CA . THR A 1 201 ? 8.559 -1.719 -24.444 1.00 97.50 201 THR A CA 1
ATOM 1521 C C . THR A 1 201 ? 7.322 -1.293 -23.650 1.00 97.50 201 THR A C 1
ATOM 1523 O O . THR A 1 201 ? 6.232 -1.190 -24.210 1.00 97.50 201 THR A O 1
ATOM 1526 N N . LEU A 1 202 ? 7.509 -0.915 -22.380 1.00 97.88 202 LEU A N 1
ATOM 1527 C CA . LEU A 1 202 ? 6.459 -0.458 -21.464 1.00 97.88 202 LEU A CA 1
ATOM 1528 C C . LEU A 1 202 ? 5.841 0.893 -21.863 1.00 97.88 202 LEU A C 1
ATOM 1530 O O . LEU A 1 202 ? 4.765 1.242 -21.374 1.00 97.88 202 LEU A O 1
ATOM 1534 N N . THR A 1 203 ? 6.450 1.624 -22.810 1.00 97.56 203 THR A N 1
ATOM 1535 C CA . THR A 1 203 ? 5.840 2.816 -23.433 1.00 97.56 203 THR A CA 1
ATOM 1536 C C . THR A 1 203 ? 4.462 2.528 -24.037 1.00 97.56 203 THR A C 1
ATOM 1538 O O . THR A 1 203 ? 3.611 3.417 -24.046 1.00 97.56 203 THR A O 1
ATOM 1541 N N . VAL A 1 204 ? 4.195 1.279 -24.449 1.00 96.81 204 VAL A N 1
ATOM 1542 C CA . VAL A 1 204 ? 2.890 0.816 -24.954 1.00 96.81 204 VAL A CA 1
ATOM 1543 C C . VAL A 1 204 ? 1.739 1.015 -23.956 1.00 96.81 204 VAL A C 1
ATOM 1545 O O . VAL A 1 204 ? 0.583 1.100 -24.362 1.00 96.81 204 VAL A O 1
ATOM 1548 N N . HIS A 1 205 ? 2.036 1.114 -22.656 1.00 96.94 205 HIS A N 1
ATOM 1549 C CA . HIS A 1 205 ? 1.037 1.327 -21.606 1.00 96.94 205 HIS A CA 1
ATOM 1550 C C . HIS A 1 205 ? 0.733 2.808 -21.330 1.00 96.94 205 HIS A C 1
ATOM 1552 O O . HIS A 1 205 ? -0.212 3.095 -20.602 1.00 96.94 205 HIS A O 1
ATOM 1558 N N . GLY A 1 206 ? 1.519 3.751 -21.866 1.00 97.38 206 GLY A N 1
ATOM 1559 C CA . GLY A 1 206 ? 1.266 5.196 -21.748 1.00 97.38 206 GLY A CA 1
ATOM 1560 C C . GLY A 1 206 ? 1.263 5.776 -20.322 1.00 97.38 206 GLY A C 1
ATOM 1561 O O . GLY A 1 206 ? 0.861 6.922 -20.136 1.00 97.38 206 GLY A O 1
ATOM 1562 N N . VAL A 1 207 ? 1.688 5.011 -19.311 1.00 98.56 207 VAL A N 1
ATOM 1563 C CA . VAL A 1 207 ? 1.693 5.431 -17.900 1.00 98.56 207 VAL A CA 1
ATOM 1564 C C . VAL A 1 207 ? 2.683 6.573 -17.687 1.00 98.56 207 VAL A C 1
ATOM 1566 O O . VAL A 1 207 ? 3.858 6.443 -18.021 1.00 98.56 207 VAL A O 1
ATOM 1569 N N . THR A 1 208 ? 2.235 7.660 -17.056 1.00 98.75 208 THR A N 1
ATOM 1570 C CA . THR A 1 208 ? 3.067 8.829 -16.733 1.00 98.75 208 THR A CA 1
ATOM 1571 C C . THR A 1 208 ? 3.113 9.143 -15.237 1.00 98.75 208 THR A C 1
ATOM 1573 O O . THR A 1 208 ? 2.228 8.761 -14.469 1.00 98.75 208 THR A O 1
ATOM 1576 N N . ALA A 1 209 ? 4.142 9.880 -14.818 1.00 98.69 209 ALA A N 1
ATOM 1577 C CA . ALA A 1 209 ? 4.180 10.586 -13.538 1.00 98.69 209 ALA A CA 1
ATOM 1578 C C . ALA A 1 209 ? 3.185 11.766 -13.561 1.00 98.69 209 ALA A C 1
ATOM 1580 O O . ALA A 1 209 ? 3.317 12.651 -14.406 1.00 98.69 209 ALA A O 1
ATOM 1581 N N . ALA A 1 210 ? 2.188 11.788 -12.669 1.00 98.31 210 ALA A N 1
ATOM 1582 C CA . ALA A 1 210 ? 1.045 12.703 -12.774 1.00 98.31 210 ALA A CA 1
ATOM 1583 C C . ALA A 1 210 ? 0.993 13.795 -11.696 1.00 98.31 210 ALA A C 1
ATOM 1585 O O . ALA A 1 210 ? 0.718 14.949 -12.022 1.00 98.31 210 ALA A O 1
ATOM 1586 N N . GLN A 1 211 ? 1.243 13.454 -10.428 1.00 98.38 211 GLN A N 1
ATOM 1587 C CA . GLN A 1 211 ? 1.100 14.385 -9.305 1.00 98.38 211 GLN A CA 1
ATOM 1588 C C . GLN A 1 211 ? 2.308 14.315 -8.371 1.00 98.38 211 GLN A C 1
ATOM 1590 O O . GLN A 1 211 ? 2.479 13.335 -7.648 1.00 98.38 211 GLN A O 1
ATOM 1595 N N . ARG A 1 212 ? 3.103 15.388 -8.313 1.00 98.12 212 ARG A N 1
ATOM 1596 C CA . ARG A 1 212 ? 4.196 15.508 -7.341 1.00 98.12 212 ARG A CA 1
ATOM 1597 C C . ARG A 1 212 ? 3.637 15.806 -5.954 1.00 98.12 212 ARG A C 1
ATOM 1599 O O . ARG A 1 212 ? 2.790 16.687 -5.801 1.00 98.12 212 ARG A O 1
ATOM 1606 N N . VAL A 1 213 ? 4.145 15.105 -4.950 1.00 98.19 213 VAL A N 1
ATOM 1607 C CA . VAL A 1 213 ? 3.898 15.347 -3.529 1.00 98.19 213 VAL A CA 1
ATOM 1608 C C . VAL A 1 213 ? 5.248 15.648 -2.893 1.00 98.19 213 VAL A C 1
ATOM 1610 O O . VAL A 1 213 ? 6.127 14.793 -2.901 1.00 98.19 213 VAL A O 1
ATOM 1613 N N . SER A 1 214 ? 5.409 16.872 -2.387 1.00 97.62 214 SER A N 1
ATOM 1614 C CA . SER A 1 214 ? 6.665 17.384 -1.831 1.00 97.62 214 SER A CA 1
ATOM 1615 C C . SER A 1 214 ? 6.399 18.025 -0.469 1.00 97.62 214 SER A C 1
ATOM 1617 O O . SER A 1 214 ? 5.840 19.118 -0.392 1.00 97.62 214 SER A O 1
ATOM 1619 N N . VAL A 1 215 ? 6.806 17.346 0.601 1.00 96.44 215 VAL A N 1
ATOM 1620 C CA . VAL A 1 215 ? 6.733 17.787 2.006 1.00 96.44 215 VAL A CA 1
ATOM 1621 C C . VAL A 1 215 ? 8.044 17.408 2.723 1.00 96.44 215 VAL A C 1
ATOM 1623 O O . VAL A 1 215 ? 8.831 16.640 2.171 1.00 96.44 215 VAL A O 1
ATOM 1626 N N . PRO A 1 216 ? 8.352 17.918 3.931 1.00 95.69 216 PRO A N 1
ATOM 1627 C CA . PRO A 1 216 ? 9.598 17.567 4.616 1.00 95.69 216 PRO A CA 1
ATOM 1628 C C . PRO A 1 216 ? 9.769 16.046 4.795 1.00 95.69 216 PRO A C 1
ATOM 1630 O O . PRO A 1 216 ? 9.039 15.418 5.554 1.00 95.69 216 PRO A O 1
ATOM 1633 N N . GLY A 1 217 ? 10.743 15.463 4.086 1.00 90.69 217 GLY A N 1
ATOM 1634 C CA . GLY A 1 217 ? 11.048 14.025 4.110 1.00 90.69 217 GLY A CA 1
ATOM 1635 C C . GLY A 1 217 ? 10.366 13.161 3.036 1.00 90.69 217 GLY A C 1
ATOM 1636 O O . GLY A 1 217 ? 10.664 11.971 2.980 1.00 90.69 217 GLY A O 1
ATOM 1637 N N . ILE A 1 218 ? 9.499 13.723 2.182 1.00 95.75 218 ILE A N 1
ATOM 1638 C CA . ILE A 1 218 ? 8.831 13.020 1.069 1.00 95.75 218 ILE A CA 1
ATOM 1639 C C . ILE A 1 218 ? 8.840 13.914 -0.174 1.00 95.75 218 ILE A C 1
ATOM 1641 O O . ILE A 1 218 ? 8.307 15.020 -0.135 1.00 95.75 218 ILE A O 1
ATOM 1645 N N . ASP A 1 219 ? 9.392 13.428 -1.287 1.00 97.50 219 ASP A N 1
ATOM 1646 C CA . ASP A 1 219 ? 9.378 14.135 -2.573 1.00 97.50 219 ASP A CA 1
ATOM 1647 C C . ASP A 1 219 ? 9.285 13.136 -3.739 1.00 97.50 219 ASP A C 1
ATOM 1649 O O . ASP A 1 219 ? 10.296 12.662 -4.253 1.00 97.50 219 ASP A O 1
ATOM 1653 N N . HIS A 1 220 ? 8.058 12.770 -4.123 1.00 98.50 220 HIS A N 1
ATOM 1654 C CA . HIS A 1 220 ? 7.780 11.730 -5.126 1.00 98.50 220 HIS A CA 1
ATOM 1655 C C . HIS A 1 220 ? 6.610 12.100 -6.047 1.00 98.50 220 HIS A C 1
ATOM 1657 O O . HIS A 1 220 ? 5.733 12.891 -5.695 1.00 98.50 220 HIS A O 1
ATOM 1663 N N . GLN A 1 221 ? 6.566 11.483 -7.224 1.00 98.50 221 GLN A N 1
ATOM 1664 C CA . GLN A 1 221 ? 5.462 11.530 -8.177 1.00 98.50 221 GLN A CA 1
ATOM 1665 C C . GLN A 1 221 ? 4.503 10.359 -7.966 1.00 98.50 221 GLN A C 1
ATOM 1667 O O . GLN A 1 221 ? 4.903 9.198 -8.018 1.00 98.50 221 GLN A O 1
ATOM 1672 N N . VAL A 1 222 ? 3.210 10.639 -7.829 1.00 98.81 222 VAL A N 1
ATOM 1673 C CA . VAL A 1 222 ? 2.150 9.634 -7.966 1.00 98.81 222 VAL A CA 1
ATOM 1674 C C . VAL A 1 222 ? 1.924 9.353 -9.453 1.00 98.81 222 VAL A C 1
ATOM 1676 O O . VAL A 1 222 ? 1.724 10.286 -10.239 1.00 98.81 222 VAL A O 1
ATOM 1679 N N . ALA A 1 223 ? 1.944 8.081 -9.861 1.00 98.88 223 ALA A N 1
ATOM 1680 C CA . ALA A 1 223 ? 1.675 7.709 -11.253 1.00 98.88 223 ALA A CA 1
ATOM 1681 C C . ALA A 1 223 ? 0.197 7.914 -11.637 1.00 98.88 223 ALA A C 1
ATOM 1683 O O . ALA A 1 223 ? -0.703 7.746 -10.814 1.00 98.88 223 ALA A O 1
ATOM 1684 N N . ALA A 1 224 ? -0.066 8.219 -12.910 1.00 98.75 224 ALA A N 1
ATOM 1685 C CA . ALA A 1 224 ? -1.396 8.514 -13.449 1.00 98.75 224 ALA A CA 1
ATOM 1686 C C . ALA A 1 224 ? -2.519 7.528 -13.039 1.00 98.75 224 ALA A C 1
ATOM 1688 O O . ALA A 1 224 ? -3.531 8.007 -12.522 1.00 98.75 224 ALA A O 1
ATOM 1689 N N . PRO A 1 225 ? -2.384 6.188 -13.177 1.00 98.62 225 PRO A N 1
ATOM 1690 C CA . PRO A 1 225 ? -3.448 5.253 -12.785 1.00 98.62 225 PRO A CA 1
ATOM 1691 C C . PRO A 1 225 ? -3.690 5.192 -11.267 1.00 98.62 225 PRO A C 1
ATOM 1693 O O . PRO A 1 225 ? -4.777 4.808 -10.831 1.00 98.62 225 PRO A O 1
ATOM 1696 N N . PHE A 1 226 ? -2.708 5.593 -10.453 1.00 98.75 226 PHE A N 1
ATOM 1697 C CA . PHE A 1 226 ? -2.839 5.688 -8.998 1.00 98.75 226 PHE A CA 1
ATOM 1698 C C . PHE A 1 226 ? -3.490 7.003 -8.584 1.00 98.75 226 PHE A C 1
ATOM 1700 O O . PHE A 1 226 ? -4.441 6.989 -7.807 1.00 98.75 226 PHE A O 1
ATOM 1707 N N . TRP A 1 227 ? -3.066 8.126 -9.169 1.00 98.62 227 TRP A N 1
ATOM 1708 C CA . TRP A 1 227 ? -3.675 9.429 -8.903 1.00 98.62 227 TRP A CA 1
ATOM 1709 C C . TRP A 1 227 ? -5.145 9.471 -9.340 1.00 98.62 227 TRP A C 1
ATOM 1711 O O . TRP A 1 227 ? -5.999 9.928 -8.581 1.00 98.62 227 TRP A O 1
ATOM 1721 N N . ALA A 1 228 ? -5.464 8.908 -10.511 1.00 98.06 228 ALA A N 1
ATOM 1722 C CA . ALA A 1 228 ? -6.838 8.775 -10.994 1.00 98.06 228 ALA A CA 1
ATOM 1723 C C . ALA A 1 228 ? -7.710 7.909 -10.067 1.00 98.06 228 ALA A C 1
ATOM 1725 O O . ALA A 1 228 ? -8.871 8.234 -9.845 1.00 98.06 228 ALA A O 1
ATOM 1726 N N . PHE A 1 229 ? -7.160 6.840 -9.480 1.00 98.00 229 PHE A N 1
ATOM 1727 C CA . PHE A 1 229 ? -7.864 6.013 -8.494 1.00 98.00 229 PHE A CA 1
ATOM 1728 C C . PHE A 1 229 ? -8.080 6.753 -7.164 1.00 98.00 229 PHE A C 1
ATOM 1730 O O . PHE A 1 229 ? -9.206 6.805 -6.668 1.00 98.00 229 PHE A O 1
ATOM 1737 N N . MET A 1 230 ? -7.036 7.383 -6.616 1.00 97.75 230 MET A N 1
ATOM 1738 C CA . MET A 1 230 ? -7.083 8.134 -5.351 1.00 97.75 230 MET A CA 1
ATOM 1739 C C . MET A 1 230 ? -8.027 9.347 -5.403 1.00 97.75 230 MET A C 1
ATOM 1741 O O . MET A 1 230 ? -8.609 9.712 -4.387 1.00 97.75 230 MET A O 1
ATOM 1745 N N . THR A 1 231 ? -8.212 9.948 -6.582 1.00 97.56 231 THR A N 1
ATOM 1746 C CA . THR A 1 231 ? -9.131 11.082 -6.814 1.00 97.56 231 THR A CA 1
ATOM 1747 C C . THR A 1 231 ? -10.480 10.676 -7.426 1.00 97.56 231 THR A C 1
ATOM 1749 O O . THR A 1 231 ? -11.307 11.538 -7.722 1.00 97.56 231 THR A O 1
ATOM 1752 N N . SER A 1 232 ? -10.736 9.375 -7.613 1.00 96.62 232 SER A N 1
ATOM 1753 C CA . SER A 1 232 ? -11.962 8.892 -8.261 1.00 96.62 232 SER A CA 1
ATOM 1754 C C . SER A 1 232 ? -13.222 9.091 -7.412 1.00 96.62 232 SER A C 1
ATOM 1756 O O . SER A 1 232 ? -13.207 9.017 -6.180 1.00 96.62 232 SER A O 1
ATOM 1758 N N . ALA A 1 233 ? -14.350 9.277 -8.099 1.00 96.81 233 ALA A N 1
ATOM 1759 C CA . ALA A 1 233 ? -15.688 9.256 -7.520 1.00 96.81 233 ALA A CA 1
ATOM 1760 C C . ALA A 1 233 ? -16.480 8.038 -8.013 1.00 96.81 233 ALA A C 1
ATOM 1762 O O . ALA A 1 233 ? -16.253 7.525 -9.109 1.00 96.81 233 ALA A O 1
ATOM 1763 N N . GLY A 1 234 ? -17.433 7.581 -7.207 1.00 96.31 234 GLY A N 1
ATOM 1764 C CA . GLY A 1 234 ? -18.289 6.443 -7.526 1.00 96.31 234 GLY A CA 1
ATOM 1765 C C . GLY A 1 234 ? -19.314 6.186 -6.429 1.00 96.31 234 GLY A C 1
ATOM 1766 O O . GLY A 1 234 ? -19.457 6.981 -5.501 1.00 96.31 234 GLY A O 1
ATOM 1767 N N . THR A 1 235 ? -20.046 5.075 -6.525 1.00 97.75 235 THR A N 1
ATOM 1768 C CA . THR A 1 235 ? -21.060 4.752 -5.516 1.00 97.75 235 THR A CA 1
ATOM 1769 C C . THR A 1 235 ? -20.415 4.394 -4.176 1.00 97.75 235 THR A C 1
ATOM 1771 O O . THR A 1 235 ? -19.604 3.463 -4.087 1.00 97.75 235 THR A O 1
ATOM 1774 N N . VAL A 1 236 ? -20.831 5.126 -3.146 1.00 97.56 236 VAL A N 1
ATOM 1775 C CA . VAL A 1 236 ? -20.525 4.961 -1.719 1.00 97.56 236 VAL A CA 1
ATOM 1776 C C . VAL A 1 236 ? -21.830 4.810 -0.925 1.00 97.56 236 VAL A C 1
ATOM 1778 O O . VAL A 1 236 ? -22.915 5.028 -1.469 1.00 97.56 236 VAL A O 1
ATOM 1781 N N . PHE A 1 237 ? -21.746 4.444 0.354 1.00 97.12 237 PHE A N 1
ATOM 1782 C CA . PHE A 1 237 ? -22.897 4.385 1.266 1.00 97.12 237 PHE A CA 1
ATOM 1783 C C . PHE A 1 237 ? -22.780 5.428 2.391 1.00 97.12 237 PHE A C 1
ATOM 1785 O O . PHE A 1 237 ? -21.903 5.326 3.245 1.00 97.12 237 PHE A O 1
ATOM 1792 N N . VAL A 1 238 ? -23.642 6.447 2.391 1.00 94.19 238 VAL A N 1
ATOM 1793 C CA . VAL A 1 238 ? -23.586 7.597 3.316 1.00 94.19 238 VAL A CA 1
ATOM 1794 C C . VAL A 1 238 ? -24.999 7.966 3.773 1.00 94.19 238 VAL A C 1
ATOM 1796 O O . VAL A 1 238 ? -25.947 7.922 2.990 1.00 94.19 238 VAL A O 1
ATOM 1799 N N . ASP A 1 239 ? -25.153 8.280 5.062 1.00 91.38 239 ASP A N 1
ATOM 1800 C CA . ASP A 1 239 ? -26.427 8.589 5.739 1.00 91.38 239 ASP A CA 1
ATOM 1801 C C . ASP A 1 239 ? -27.557 7.571 5.471 1.00 91.38 239 ASP A C 1
ATOM 1803 O O . ASP A 1 239 ? -28.726 7.925 5.330 1.00 91.38 239 ASP A O 1
ATOM 1807 N N . GLY A 1 240 ? -27.209 6.285 5.360 1.00 93.44 240 GLY A N 1
ATOM 1808 C CA . GLY A 1 240 ? -28.166 5.209 5.082 1.00 93.44 240 GLY A CA 1
ATOM 1809 C C . GLY A 1 240 ? -28.543 5.028 3.604 1.00 93.44 240 GLY A C 1
ATOM 1810 O O . GLY A 1 240 ? -29.335 4.137 3.297 1.00 93.44 240 GLY A O 1
ATOM 1811 N N . ALA A 1 241 ? -27.980 5.823 2.688 1.00 96.88 241 ALA A N 1
ATOM 1812 C CA . ALA A 1 241 ? -28.291 5.810 1.260 1.00 96.88 241 ALA A CA 1
ATOM 1813 C C . ALA A 1 241 ? -27.056 5.534 0.386 1.00 96.88 241 ALA A C 1
ATOM 1815 O O . ALA A 1 241 ? -25.922 5.834 0.755 1.00 96.88 241 ALA A O 1
ATOM 1816 N N . PHE A 1 242 ? -27.278 5.004 -0.819 1.00 97.88 242 PHE A N 1
ATOM 1817 C CA . PHE A 1 242 ? -26.242 4.962 -1.852 1.00 97.88 242 PHE A CA 1
ATOM 1818 C C . PHE A 1 242 ? -26.142 6.324 -2.549 1.00 97.88 242 PHE A C 1
ATOM 1820 O O . PHE A 1 242 ? -27.157 6.873 -2.977 1.00 97.88 242 PHE A O 1
ATOM 1827 N N . ARG A 1 243 ? -24.926 6.866 -2.669 1.00 97.75 243 ARG A N 1
ATOM 1828 C CA . ARG A 1 243 ? -24.642 8.176 -3.284 1.00 97.75 243 ARG A CA 1
ATOM 1829 C C . ARG A 1 243 ? -23.410 8.100 -4.177 1.00 97.75 243 ARG A C 1
ATOM 1831 O O . ARG A 1 243 ? -22.551 7.254 -3.951 1.00 97.75 243 ARG A O 1
ATOM 1838 N N . THR A 1 244 ? -23.306 8.990 -5.162 1.00 97.62 244 THR A N 1
ATOM 1839 C CA . THR A 1 244 ? -22.077 9.170 -5.951 1.00 97.62 244 THR A CA 1
ATOM 1840 C C . THR A 1 244 ? -21.243 10.279 -5.321 1.00 97.62 244 THR A C 1
ATOM 1842 O O . THR A 1 244 ? -21.636 11.440 -5.357 1.00 97.62 244 THR A O 1
ATOM 1845 N N . GLU A 1 245 ? -20.101 9.919 -4.745 1.00 97.25 245 GLU A N 1
ATOM 1846 C CA . GLU A 1 245 ? -19.178 10.825 -4.048 1.00 97.25 245 GLU A CA 1
ATOM 1847 C C . GLU A 1 245 ? -17.724 10.379 -4.320 1.00 97.25 245 GLU A C 1
ATOM 1849 O O . GLU A 1 245 ? -17.522 9.281 -4.852 1.00 97.25 245 GLU A O 1
ATOM 1854 N N . PRO A 1 246 ? -16.690 11.159 -3.945 1.00 96.81 246 PRO A N 1
ATOM 1855 C CA . PRO A 1 246 ? -15.311 10.672 -3.919 1.00 96.81 246 PRO A CA 1
ATOM 1856 C C . PRO A 1 246 ? -15.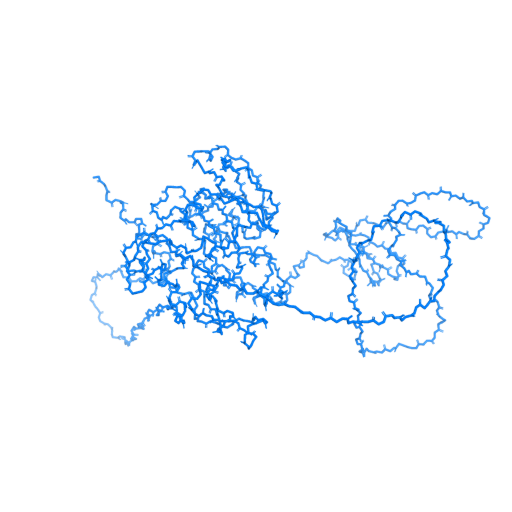184 9.357 -3.135 1.00 96.81 246 PRO A C 1
ATOM 1858 O O . PRO A 1 246 ? -15.692 9.245 -2.010 1.00 96.81 246 PRO A O 1
ATOM 1861 N N . LEU A 1 247 ? -14.503 8.355 -3.704 1.00 94.69 247 LEU A N 1
ATOM 1862 C CA . LEU A 1 247 ? -14.269 7.074 -3.021 1.00 94.69 247 LEU A CA 1
ATOM 1863 C C . LEU A 1 247 ? -13.428 7.284 -1.754 1.00 94.69 247 LEU A C 1
ATOM 1865 O O . LEU A 1 247 ? -13.718 6.692 -0.713 1.00 94.69 247 LEU A O 1
ATOM 1869 N N . PHE A 1 248 ? -12.475 8.214 -1.821 1.00 94.31 248 PHE A N 1
ATOM 1870 C CA . PHE A 1 248 ? -11.717 8.736 -0.690 1.00 94.31 248 PHE A CA 1
ATOM 1871 C C . PHE A 1 248 ? -12.079 10.213 -0.483 1.00 94.31 248 PHE A C 1
ATOM 1873 O O . PHE A 1 248 ? -11.987 11.001 -1.420 1.00 94.31 248 PHE A O 1
ATOM 1880 N N . SER A 1 249 ? -12.501 10.598 0.726 1.00 91.12 249 SER A N 1
ATOM 1881 C CA . SER A 1 249 ? -12.844 12.000 1.043 1.00 91.12 249 SER A CA 1
ATOM 1882 C C . SER A 1 249 ? -11.619 12.925 1.060 1.00 91.12 249 SER A C 1
ATOM 1884 O O . SER A 1 249 ? -11.742 14.118 0.810 1.00 91.12 249 SER A O 1
ATOM 1886 N N . ASP A 1 250 ? -10.448 12.351 1.331 1.00 95.19 250 ASP A N 1
ATOM 1887 C CA . ASP A 1 250 ? -9.121 12.919 1.099 1.00 95.19 250 ASP A CA 1
ATOM 1888 C C . ASP A 1 250 ? -8.317 11.859 0.314 1.00 95.19 250 ASP A C 1
ATOM 1890 O O . ASP A 1 250 ? -8.332 10.695 0.736 1.00 95.19 250 ASP A O 1
ATOM 1894 N N . PRO A 1 251 ? -7.633 12.194 -0.802 1.00 94.94 251 PRO A N 1
ATOM 1895 C CA . PRO A 1 251 ? -6.932 11.212 -1.639 1.00 94.94 251 PRO A CA 1
ATOM 1896 C C . PRO A 1 251 ? -5.885 10.369 -0.898 1.00 94.94 251 PRO A C 1
ATOM 1898 O O . PRO A 1 251 ? -5.624 9.232 -1.287 1.00 94.94 251 PRO A O 1
ATOM 1901 N N . PHE A 1 252 ? -5.302 10.903 0.177 1.00 96.00 252 PHE A N 1
ATOM 1902 C CA . PHE A 1 252 ? -4.279 10.257 0.993 1.00 96.00 252 PHE A CA 1
ATOM 1903 C C . PHE A 1 252 ? -4.848 9.594 2.255 1.00 96.00 252 PHE A C 1
ATOM 1905 O O . PHE A 1 252 ? -4.083 8.993 3.009 1.00 96.00 252 PHE A O 1
ATOM 1912 N N . TYR A 1 253 ? -6.163 9.642 2.509 1.00 94.00 253 TYR A N 1
ATOM 1913 C CA . TYR A 1 253 ? -6.781 8.999 3.679 1.00 94.00 253 TYR A CA 1
ATOM 1914 C C . TYR A 1 253 ? -6.432 7.505 3.762 1.00 94.00 253 TYR A C 1
ATOM 1916 O O . TYR A 1 253 ? -5.811 7.054 4.729 1.00 94.00 253 TYR A O 1
ATOM 1924 N N . GLY A 1 254 ? -6.772 6.748 2.714 1.00 88.44 254 GLY A N 1
ATOM 1925 C CA . GLY A 1 254 ? -6.534 5.306 2.669 1.00 88.44 254 GLY A CA 1
ATOM 1926 C C . GLY A 1 254 ? -5.063 4.938 2.461 1.00 88.44 254 GLY A C 1
ATOM 1927 O O . GLY A 1 254 ? -4.566 4.020 3.108 1.00 88.44 254 GLY A O 1
ATOM 1928 N N . THR A 1 255 ? -4.359 5.629 1.562 1.00 94.62 255 THR A N 1
ATOM 1929 C CA . THR A 1 255 ? -3.000 5.255 1.124 1.00 94.62 255 THR A CA 1
ATOM 1930 C C . THR A 1 255 ? -1.881 5.839 1.980 1.00 94.62 255 THR A C 1
ATOM 1932 O O . THR A 1 255 ? -0.825 5.221 2.085 1.00 94.62 255 THR A O 1
ATOM 1935 N N . GLY A 1 256 ? -2.087 7.017 2.571 1.00 97.00 256 GLY A N 1
ATOM 1936 C CA . GLY A 1 256 ? -0.999 7.918 2.954 1.00 97.00 256 GLY A CA 1
ATOM 1937 C C . GLY A 1 256 ? -0.325 8.579 1.750 1.00 97.00 256 GLY A C 1
ATOM 1938 O O . GLY A 1 256 ? -0.725 8.374 0.598 1.00 97.00 256 GLY A O 1
ATOM 1939 N N . LEU A 1 257 ? 0.703 9.373 2.031 1.00 98.38 257 LEU A N 1
ATOM 1940 C CA . LEU A 1 257 ? 1.568 10.025 1.047 1.00 98.38 257 LEU A CA 1
ATOM 1941 C C . LEU A 1 257 ? 2.440 8.983 0.310 1.00 98.38 257 LEU A C 1
ATOM 1943 O O . LEU A 1 257 ? 2.722 7.925 0.877 1.00 98.38 257 LEU A O 1
ATOM 1947 N N . PRO A 1 258 ? 2.884 9.223 -0.941 1.00 98.56 258 PRO A N 1
ATOM 1948 C CA . PRO A 1 258 ? 3.825 8.326 -1.613 1.00 98.56 258 PRO A CA 1
ATOM 1949 C C . PRO A 1 258 ? 5.151 8.270 -0.840 1.00 98.56 258 PRO A C 1
ATOM 1951 O O . PRO A 1 258 ? 5.646 9.296 -0.391 1.00 98.56 258 PRO A O 1
ATOM 1954 N N . VAL A 1 259 ? 5.743 7.081 -0.701 1.00 98.44 259 VAL A N 1
ATOM 1955 C CA . VAL A 1 259 ? 7.061 6.871 -0.052 1.00 98.44 259 VAL A CA 1
ATOM 1956 C C . VAL A 1 259 ? 8.083 6.215 -0.984 1.00 98.44 259 VAL A C 1
ATOM 1958 O O . VAL A 1 259 ? 9.147 5.790 -0.540 1.00 98.44 259 VAL A O 1
ATOM 1961 N N . THR A 1 260 ? 7.717 6.090 -2.259 1.00 98.69 260 THR A N 1
ATOM 1962 C CA . THR A 1 260 ? 8.526 5.598 -3.377 1.00 98.69 260 THR A CA 1
ATOM 1963 C C . THR A 1 260 ? 8.031 6.256 -4.660 1.00 98.69 260 THR A C 1
ATOM 1965 O O . THR A 1 260 ? 6.843 6.574 -4.779 1.00 98.69 260 THR A O 1
ATOM 1968 N N . GLU A 1 261 ? 8.910 6.380 -5.647 1.00 98.75 261 GLU A N 1
ATOM 1969 C CA . GLU A 1 261 ? 8.506 6.468 -7.051 1.00 98.75 261 GLU A CA 1
ATOM 1970 C C . GLU A 1 261 ? 7.748 5.198 -7.492 1.00 98.75 261 GLU A C 1
ATOM 1972 O O . GLU A 1 261 ? 7.919 4.123 -6.915 1.00 98.75 261 GLU A O 1
ATOM 1977 N N . ALA A 1 262 ? 6.914 5.295 -8.533 1.00 98.69 262 ALA A N 1
ATOM 1978 C CA . ALA A 1 262 ? 6.293 4.111 -9.137 1.00 98.69 262 ALA A CA 1
ATOM 1979 C C . ALA A 1 262 ? 7.285 3.345 -10.032 1.00 98.69 262 ALA A C 1
ATOM 1981 O O . ALA A 1 262 ? 8.101 3.964 -10.717 1.00 98.69 262 ALA A O 1
ATOM 1982 N N . TYR A 1 263 ? 7.183 2.019 -10.083 1.00 98.75 263 TYR A N 1
ATOM 1983 C CA . TYR A 1 263 ? 8.020 1.155 -10.925 1.00 98.75 263 TYR A CA 1
ATOM 1984 C C . TYR A 1 263 ? 7.200 0.017 -11.520 1.00 98.75 263 TYR A C 1
ATOM 1986 O O . TYR A 1 263 ? 6.219 -0.428 -10.927 1.00 98.75 263 TYR A O 1
ATOM 1994 N N . TRP A 1 264 ? 7.614 -0.492 -12.676 1.00 98.69 264 TRP A N 1
ATOM 1995 C CA . TRP A 1 264 ? 7.094 -1.754 -13.193 1.00 98.69 264 TRP A CA 1
ATOM 1996 C C . TRP A 1 264 ? 7.804 -2.938 -12.538 1.00 98.69 264 TRP A C 1
ATOM 1998 O O . TRP A 1 264 ? 8.996 -2.883 -12.252 1.00 98.69 264 TRP A O 1
ATOM 2008 N N . ALA A 1 265 ? 7.094 -4.041 -12.353 1.00 98.06 265 ALA A N 1
ATOM 2009 C CA . ALA A 1 265 ? 7.658 -5.315 -11.939 1.00 98.06 265 ALA A CA 1
ATOM 2010 C C . ALA A 1 265 ? 7.089 -6.432 -12.819 1.00 98.06 265 ALA A C 1
ATOM 2012 O O . ALA A 1 265 ? 5.932 -6.383 -13.247 1.00 98.06 265 ALA A O 1
ATOM 2013 N N . ARG A 1 266 ? 7.910 -7.448 -13.103 1.00 95.94 266 ARG A N 1
ATOM 2014 C CA . ARG A 1 266 ? 7.451 -8.687 -13.738 1.00 95.94 266 ARG A CA 1
ATOM 2015 C C . ARG A 1 266 ? 7.102 -9.652 -12.608 1.00 95.94 266 ARG A C 1
ATOM 2017 O O . ARG A 1 266 ? 8.010 -10.184 -11.983 1.00 95.94 266 ARG A O 1
ATOM 2024 N N . VAL A 1 267 ? 5.815 -9.827 -12.322 1.00 95.25 267 VAL A N 1
ATOM 2025 C CA . VAL A 1 267 ? 5.336 -10.617 -11.174 1.00 95.25 267 VAL A CA 1
ATOM 2026 C C . VAL A 1 267 ? 4.392 -11.728 -11.611 1.00 95.25 267 VAL A C 1
ATOM 2028 O O . VAL A 1 267 ? 3.643 -11.594 -12.581 1.00 95.25 267 VAL A O 1
ATOM 2031 N N . LYS A 1 268 ? 4.414 -12.846 -10.896 1.00 93.50 268 LYS A N 1
ATOM 2032 C CA . LYS A 1 268 ? 3.496 -13.968 -11.089 1.00 93.50 268 LYS A CA 1
ATOM 2033 C C . LYS A 1 268 ? 2.117 -13.583 -10.548 1.00 93.50 268 LYS A C 1
ATOM 2035 O O . LYS A 1 268 ? 2.009 -13.136 -9.414 1.00 93.50 268 LYS A O 1
ATOM 2040 N N . VAL A 1 269 ? 1.068 -13.731 -11.352 1.00 88.38 269 VAL A N 1
ATOM 2041 C CA . VAL A 1 269 ? -0.326 -13.461 -10.971 1.00 88.38 269 VAL A CA 1
ATOM 2042 C C . VAL A 1 269 ? -1.178 -14.647 -11.405 1.00 88.38 269 VAL A C 1
ATOM 2044 O O . VAL A 1 269 ? -1.298 -14.920 -12.605 1.00 88.38 269 VAL A O 1
ATOM 2047 N N . ALA A 1 270 ? -1.765 -15.356 -10.440 1.00 84.94 270 ALA A N 1
ATOM 2048 C CA . ALA A 1 270 ? -2.477 -16.616 -10.658 1.00 84.94 270 ALA A CA 1
ATOM 2049 C C . ALA A 1 270 ? -1.635 -17.634 -11.463 1.00 84.94 270 ALA A C 1
ATOM 2051 O O . ALA A 1 270 ? -2.102 -18.239 -12.432 1.00 84.94 270 ALA A O 1
ATOM 2052 N N . GLY A 1 271 ? -0.360 -17.779 -11.091 1.00 88.12 271 GLY A N 1
ATOM 2053 C CA . GLY A 1 271 ? 0.605 -18.688 -11.713 1.00 88.12 271 GLY A CA 1
ATOM 2054 C C . GLY A 1 271 ? 1.210 -18.204 -13.037 1.00 88.12 271 GLY A C 1
ATOM 2055 O O . GLY A 1 271 ? 2.056 -18.899 -13.592 1.00 88.12 271 GLY A O 1
ATOM 2056 N N . SER A 1 272 ? 0.814 -17.035 -13.555 1.00 90.44 272 SER A N 1
ATOM 2057 C CA . SER A 1 272 ? 1.279 -16.504 -14.849 1.00 90.44 272 SER A CA 1
ATOM 2058 C C . SER A 1 272 ? 2.039 -15.190 -14.681 1.00 90.44 272 SER A C 1
ATOM 2060 O O . SER A 1 272 ? 1.516 -14.262 -14.075 1.00 90.44 272 SER A O 1
ATOM 2062 N N . ALA A 1 273 ? 3.244 -15.070 -15.242 1.00 93.44 273 ALA A N 1
ATOM 2063 C CA . ALA A 1 273 ? 4.012 -13.824 -15.184 1.00 93.44 273 ALA A CA 1
ATOM 2064 C C . ALA A 1 273 ? 3.332 -12.694 -15.985 1.00 93.44 273 ALA A C 1
ATOM 2066 O O . ALA A 1 273 ? 3.059 -12.852 -17.178 1.00 93.44 273 ALA A O 1
ATOM 2067 N N . ARG A 1 274 ? 3.094 -11.552 -15.334 1.00 94.25 274 ARG A N 1
ATOM 2068 C CA . ARG A 1 274 ? 2.505 -10.325 -15.888 1.00 94.25 274 ARG A CA 1
ATOM 2069 C C . ARG A 1 274 ? 3.386 -9.120 -15.580 1.00 94.25 274 ARG A C 1
ATOM 2071 O O . ARG A 1 274 ? 4.173 -9.145 -14.636 1.00 94.25 274 ARG A O 1
ATOM 2078 N N . ASP A 1 275 ? 3.213 -8.059 -16.353 1.00 96.38 275 ASP A N 1
ATOM 2079 C CA . ASP A 1 275 ? 3.756 -6.742 -16.034 1.00 96.38 275 ASP A CA 1
ATOM 2080 C C . ASP A 1 275 ? 2.742 -5.971 -15.192 1.00 96.38 275 ASP A C 1
ATOM 2082 O O . ASP A 1 275 ? 1.581 -5.816 -15.574 1.00 96.38 275 ASP A O 1
ATOM 2086 N N . VAL A 1 276 ? 3.187 -5.535 -14.017 1.00 97.94 276 VAL A N 1
ATOM 2087 C CA . VAL A 1 276 ? 2.379 -4.808 -13.039 1.00 97.94 276 VAL A CA 1
ATOM 2088 C C . VAL A 1 276 ? 3.162 -3.573 -12.626 1.00 97.94 276 VAL A C 1
ATOM 2090 O O . VAL A 1 276 ? 4.290 -3.680 -12.147 1.00 97.94 276 VAL A O 1
ATOM 2093 N N . LEU A 1 277 ? 2.571 -2.398 -12.809 1.00 98.81 277 LEU A N 1
ATOM 2094 C CA . LEU A 1 277 ? 3.074 -1.169 -12.208 1.00 98.81 277 LEU A CA 1
ATOM 2095 C C . LEU A 1 277 ? 2.736 -1.207 -10.715 1.00 98.81 277 LEU A C 1
ATOM 2097 O O . LEU A 1 277 ? 1.618 -1.565 -10.352 1.00 98.81 277 LEU A O 1
ATOM 2101 N N . LEU A 1 278 ? 3.658 -0.811 -9.847 1.00 98.44 278 LEU A N 1
ATOM 2102 C CA . LEU A 1 278 ? 3.426 -0.688 -8.412 1.00 98.44 278 LEU A CA 1
ATOM 2103 C C . LEU A 1 278 ? 4.007 0.613 -7.857 1.00 98.44 278 LEU A C 1
ATOM 2105 O O . LEU A 1 278 ? 4.982 1.152 -8.380 1.00 98.44 278 LEU A O 1
ATOM 2109 N N . GLN A 1 279 ? 3.392 1.123 -6.794 1.00 98.81 279 GLN A N 1
ATOM 2110 C CA . GLN A 1 279 ? 3.899 2.252 -6.015 1.00 98.81 279 GLN A CA 1
ATOM 2111 C C . GLN A 1 279 ? 3.513 2.083 -4.549 1.00 98.81 279 GLN A C 1
ATOM 2113 O O . GLN A 1 279 ? 2.367 1.754 -4.237 1.00 98.81 279 GLN A O 1
ATOM 2118 N N . CYS A 1 280 ? 4.457 2.331 -3.646 1.00 98.75 280 CYS A N 1
ATOM 2119 C CA . CYS A 1 280 ? 4.224 2.294 -2.210 1.00 98.75 280 CYS A CA 1
ATOM 2120 C C . CYS A 1 280 ? 4.019 3.699 -1.628 1.00 98.75 280 CYS A C 1
ATOM 2122 O O . CYS A 1 280 ? 4.775 4.635 -1.904 1.00 98.75 280 CYS A O 1
ATOM 2124 N N . PHE A 1 281 ? 2.985 3.804 -0.797 1.00 98.75 281 PHE A N 1
ATOM 2125 C CA . PHE A 1 281 ? 2.558 4.955 -0.006 1.00 98.75 281 PHE A CA 1
ATOM 2126 C C . PHE A 1 281 ? 2.619 4.559 1.477 1.00 98.75 281 PHE A C 1
ATOM 2128 O O . PHE A 1 281 ? 2.715 3.372 1.776 1.00 98.75 281 PHE A O 1
ATOM 2135 N N . GLU A 1 282 ? 2.563 5.501 2.420 1.00 98.31 282 GLU A N 1
ATOM 2136 C CA . GLU A 1 282 ? 2.838 5.230 3.847 1.00 98.31 282 GLU A CA 1
ATOM 2137 C C . GLU A 1 282 ? 2.028 4.063 4.449 1.00 98.31 282 GLU A C 1
ATOM 2139 O O . GLU A 1 282 ? 2.521 3.320 5.300 1.00 98.31 282 GLU A O 1
ATOM 2144 N N . ARG A 1 283 ? 0.772 3.904 4.016 1.00 97.81 283 ARG A N 1
ATOM 2145 C CA . ARG A 1 283 ? -0.215 2.984 4.605 1.00 97.81 283 ARG A CA 1
ATOM 2146 C C . ARG A 1 283 ? -0.569 1.820 3.682 1.00 97.81 283 ARG A C 1
ATOM 2148 O O . ARG A 1 283 ? -1.064 0.800 4.162 1.00 97.81 283 ARG A O 1
ATOM 2155 N N . ARG A 1 284 ? -0.345 1.962 2.366 1.00 97.44 284 ARG A N 1
ATOM 2156 C CA . ARG A 1 284 ? -0.666 0.955 1.335 1.00 97.44 284 ARG A CA 1
ATOM 2157 C C . ARG A 1 284 ? 0.278 1.036 0.136 1.00 97.44 284 ARG A C 1
ATOM 2159 O O . ARG A 1 284 ? 0.731 2.116 -0.213 1.00 97.44 284 ARG A O 1
ATOM 2166 N N . CYS A 1 285 ? 0.494 -0.077 -0.561 1.00 98.38 285 CYS A N 1
ATOM 2167 C CA . CYS A 1 285 ? 1.008 -0.041 -1.931 1.00 98.38 285 CYS A CA 1
ATOM 2168 C C . CYS A 1 285 ? -0.150 -0.279 -2.907 1.00 98.38 285 CYS A C 1
ATOM 2170 O O . CYS A 1 285 ? -1.017 -1.120 -2.647 1.00 98.38 285 CYS A O 1
ATOM 2172 N N . LEU A 1 286 ? -0.172 0.475 -4.003 1.00 98.69 286 LEU A N 1
ATOM 2173 C CA . LEU A 1 286 ? -1.112 0.302 -5.107 1.00 98.69 286 LEU A CA 1
ATOM 2174 C C . LEU A 1 286 ? -0.430 -0.450 -6.253 1.00 98.69 286 LEU A C 1
ATOM 2176 O O . LEU A 1 286 ? 0.779 -0.325 -6.457 1.00 98.69 286 LEU A O 1
ATOM 2180 N N . THR A 1 287 ? -1.218 -1.218 -6.997 1.00 98.50 287 THR A N 1
ATOM 2181 C CA . THR A 1 287 ? -0.807 -1.967 -8.186 1.00 98.50 287 THR A CA 1
ATOM 2182 C C . THR A 1 287 ? -1.709 -1.604 -9.361 1.00 98.50 287 THR A C 1
ATOM 2184 O O . THR A 1 287 ? -2.904 -1.389 -9.179 1.00 98.50 287 THR A O 1
ATOM 2187 N N . TYR A 1 288 ? -1.149 -1.491 -10.565 1.00 98.56 288 TYR A N 1
ATOM 2188 C CA . TYR A 1 288 ? -1.887 -1.255 -11.805 1.00 98.56 288 TYR A CA 1
ATOM 2189 C C . TYR A 1 288 ? -1.512 -2.325 -12.833 1.00 98.56 288 TYR A C 1
ATOM 2191 O O . TYR A 1 288 ? -0.338 -2.498 -13.167 1.00 98.56 288 TYR A O 1
ATOM 2199 N N . THR A 1 289 ? -2.516 -3.066 -13.302 1.00 96.69 289 THR A N 1
ATOM 2200 C CA . THR A 1 289 ? -2.371 -4.180 -14.251 1.00 96.69 289 THR A CA 1
ATOM 2201 C C . THR A 1 289 ? -3.137 -3.853 -15.538 1.00 96.69 289 THR A C 1
ATOM 2203 O O . THR A 1 289 ? -4.366 -3.983 -15.552 1.00 96.69 289 THR A O 1
ATOM 2206 N N . PRO A 1 290 ? -2.451 -3.443 -16.623 1.00 93.44 290 PRO A N 1
ATOM 2207 C CA . PRO A 1 290 ? -3.090 -3.121 -17.897 1.00 93.44 290 PRO A CA 1
ATOM 2208 C C . PRO A 1 290 ? -3.966 -4.266 -18.421 1.00 93.44 290 PRO A C 1
ATOM 2210 O O . PRO A 1 290 ? -3.542 -5.423 -18.456 1.00 93.44 290 PRO A O 1
ATOM 2213 N N . GLY A 1 291 ? -5.183 -3.948 -18.868 1.00 90.69 291 GLY A N 1
ATOM 2214 C CA . GLY A 1 291 ? -6.086 -4.930 -19.483 1.00 90.69 291 GLY A CA 1
ATOM 2215 C C . GLY A 1 291 ? -6.814 -5.861 -18.503 1.00 90.69 291 GLY A C 1
ATOM 2216 O O . GLY A 1 291 ? -7.504 -6.785 -18.943 1.00 90.69 291 GLY A O 1
ATOM 2217 N N . ASN A 1 292 ? -6.721 -5.617 -17.191 1.00 93.44 292 ASN A N 1
ATOM 2218 C CA . ASN A 1 292 ? -7.740 -6.097 -16.255 1.00 93.44 292 ASN A CA 1
ATOM 2219 C C . ASN A 1 292 ? -9.114 -5.447 -16.570 1.00 93.44 292 ASN A C 1
ATOM 2221 O O . ASN A 1 292 ? -9.181 -4.437 -17.274 1.00 93.44 292 ASN A O 1
ATOM 2225 N N . PRO A 1 293 ? -10.238 -5.999 -16.071 1.00 94.62 293 PRO A N 1
ATOM 2226 C CA . PRO A 1 293 ? -11.554 -5.395 -16.277 1.00 94.62 293 PRO A CA 1
ATOM 2227 C C . PRO A 1 293 ? -11.658 -3.976 -15.678 1.00 94.62 293 PRO A C 1
ATOM 2229 O O . PRO A 1 293 ? -11.046 -3.718 -14.638 1.00 94.62 293 PRO A O 1
ATOM 2232 N N . PRO A 1 294 ? -12.483 -3.076 -16.253 1.00 92.88 294 PRO A N 1
ATOM 2233 C CA . PRO A 1 294 ? -12.734 -1.753 -15.683 1.00 92.88 294 PRO A CA 1
ATOM 2234 C C . PRO A 1 294 ? -13.147 -1.829 -14.207 1.00 92.88 294 PRO A C 1
ATOM 2236 O O . PRO A 1 294 ? -13.980 -2.653 -13.831 1.00 92.88 294 PRO A O 1
ATOM 2239 N N . GLY A 1 295 ? -12.542 -0.984 -13.369 1.00 92.88 295 GLY A N 1
ATOM 2240 C CA . GLY A 1 295 ? -12.701 -1.026 -11.909 1.00 92.88 295 GLY A CA 1
ATOM 2241 C C . GLY A 1 295 ? -11.773 -2.008 -11.175 1.00 92.88 295 GLY A C 1
ATOM 2242 O O . GLY A 1 295 ? -11.796 -2.029 -9.946 1.00 92.88 295 GLY A O 1
ATOM 2243 N N . PHE A 1 296 ? -10.954 -2.782 -11.899 1.00 95.62 296 PHE A N 1
ATOM 2244 C CA . PHE A 1 296 ? -9.963 -3.737 -11.370 1.00 95.62 296 PHE A CA 1
ATOM 2245 C C . PHE A 1 296 ? -8.571 -3.574 -12.013 1.00 95.62 296 PHE A C 1
ATOM 2247 O O . PHE A 1 296 ? -7.707 -4.436 -11.860 1.00 95.62 296 PHE A O 1
ATOM 2254 N N . GLU A 1 297 ? -8.339 -2.499 -12.772 1.00 96.12 297 GLU A N 1
ATOM 2255 C CA . GLU A 1 297 ? -7.008 -2.203 -13.313 1.00 96.12 297 GLU A CA 1
ATOM 2256 C C . GLU A 1 297 ? -6.063 -1.689 -12.228 1.00 96.12 297 GLU A C 1
ATOM 2258 O O . GLU A 1 297 ? -4.984 -2.253 -12.067 1.00 96.12 297 GLU A O 1
ATOM 2263 N N . THR A 1 298 ? -6.482 -0.670 -11.466 1.00 98.00 298 THR A N 1
ATOM 2264 C CA . THR A 1 298 ? -5.801 -0.225 -10.241 1.00 98.00 298 THR A CA 1
ATOM 2265 C C . THR A 1 298 ? -6.420 -0.913 -9.028 1.00 98.00 298 THR A C 1
ATOM 2267 O O . THR A 1 298 ? -7.626 -0.801 -8.809 1.00 98.00 298 THR A O 1
ATOM 2270 N N . GLU A 1 299 ? -5.599 -1.566 -8.209 1.00 95.94 299 GLU A N 1
ATOM 2271 C CA . GLU A 1 299 ? -5.998 -2.189 -6.945 1.00 95.94 299 GLU A CA 1
ATOM 2272 C C . GLU A 1 299 ? -5.025 -1.827 -5.811 1.00 95.94 299 GLU A C 1
ATOM 2274 O O . GLU A 1 299 ? -3.880 -1.440 -6.039 1.00 95.94 299 GLU A O 1
ATOM 2279 N N . ALA A 1 300 ? -5.462 -1.965 -4.558 1.00 95.94 300 ALA A N 1
ATOM 2280 C CA . ALA A 1 300 ? -4.543 -1.979 -3.420 1.00 95.94 300 ALA A CA 1
ATOM 2281 C C . ALA A 1 300 ? -3.969 -3.392 -3.218 1.00 95.94 300 ALA A C 1
ATOM 2283 O O . ALA A 1 300 ? -4.698 -4.383 -3.335 1.00 95.94 300 ALA A O 1
ATOM 2284 N N . GLY A 1 301 ? -2.688 -3.498 -2.858 1.00 92.88 301 GLY A N 1
ATOM 2285 C CA . GLY A 1 301 ? -2.095 -4.758 -2.396 1.00 92.88 301 GLY A CA 1
ATOM 2286 C C . GLY A 1 301 ? -2.714 -5.234 -1.074 1.00 92.88 301 GLY A C 1
ATOM 2287 O O . GLY A 1 301 ? -3.343 -4.454 -0.355 1.00 92.88 301 GLY A O 1
ATOM 2288 N N . ASN A 1 302 ? -2.525 -6.507 -0.716 1.00 94.25 302 ASN A N 1
ATOM 2289 C CA . ASN A 1 302 ? -3.091 -7.102 0.506 1.00 94.25 302 ASN A CA 1
ATOM 2290 C C . ASN A 1 302 ? -2.272 -6.752 1.771 1.00 94.25 302 ASN A C 1
ATOM 2292 O O . ASN A 1 302 ? -1.917 -7.604 2.584 1.00 94.25 302 ASN A O 1
ATOM 2296 N N . VAL A 1 303 ? -1.963 -5.465 1.938 1.00 97.88 303 VAL A N 1
ATOM 2297 C CA . VAL A 1 303 ? -1.059 -4.929 2.970 1.00 97.88 303 VAL A CA 1
ATOM 2298 C C . VAL A 1 303 ? -1.545 -5.247 4.389 1.00 97.88 303 VAL A C 1
ATOM 2300 O O . VAL A 1 303 ? -0.723 -5.441 5.280 1.00 97.88 303 VAL A O 1
ATOM 2303 N N . GLY A 1 304 ? -2.859 -5.357 4.610 1.00 96.50 304 GLY A N 1
ATOM 2304 C CA . GLY A 1 304 ? -3.424 -5.740 5.907 1.00 96.50 304 GLY A CA 1
ATOM 2305 C C . GLY A 1 304 ? -3.081 -7.182 6.283 1.00 96.50 304 GLY A C 1
ATOM 2306 O O . GLY A 1 304 ? -2.607 -7.430 7.391 1.00 96.50 304 GLY A O 1
ATOM 2307 N N . GLN A 1 305 ? -3.216 -8.115 5.335 1.00 92.62 305 GLN A N 1
ATOM 2308 C CA . GLN A 1 305 ? -2.768 -9.504 5.503 1.00 92.62 305 GLN A CA 1
ATOM 2309 C C . GLN A 1 305 ? -1.241 -9.579 5.666 1.00 92.62 305 GLN A C 1
ATOM 2311 O O . GLN A 1 305 ? -0.750 -10.272 6.557 1.00 92.62 305 GLN A O 1
ATOM 2316 N N . HIS A 1 306 ? -0.488 -8.843 4.840 1.00 97.06 306 HIS A N 1
ATOM 2317 C CA . HIS A 1 306 ? 0.979 -8.854 4.850 1.00 97.06 306 HIS A CA 1
ATOM 2318 C C . HIS A 1 306 ? 1.548 -8.326 6.177 1.00 97.06 306 HIS A C 1
ATOM 2320 O O . HIS A 1 306 ? 2.418 -8.964 6.771 1.00 97.06 306 HIS A O 1
ATOM 2326 N N . TYR A 1 307 ? 1.022 -7.206 6.684 1.00 98.00 307 TYR A N 1
ATOM 2327 C CA . TYR A 1 307 ? 1.421 -6.655 7.979 1.00 98.00 307 TYR A CA 1
ATOM 2328 C C . TYR A 1 307 ? 0.986 -7.548 9.140 1.00 98.00 307 TYR A C 1
ATOM 2330 O O . TYR A 1 307 ? 1.782 -7.764 10.048 1.00 98.00 307 TYR A O 1
ATOM 2338 N N . TYR A 1 308 ? -0.232 -8.107 9.121 1.00 94.56 308 TYR A N 1
ATOM 2339 C CA . TYR A 1 308 ? -0.661 -9.039 10.167 1.00 94.56 308 TYR A CA 1
ATOM 2340 C C . TYR A 1 308 ? 0.265 -10.263 10.235 1.00 94.56 308 TYR A C 1
ATOM 2342 O O . TYR A 1 308 ? 0.739 -10.622 11.311 1.00 94.56 308 TYR A O 1
ATOM 2350 N N . HIS A 1 309 ? 0.596 -10.857 9.083 1.00 90.38 309 HIS A N 1
ATOM 2351 C CA . HIS A 1 309 ? 1.558 -11.955 8.999 1.00 90.38 309 HIS A CA 1
ATOM 2352 C C . HIS A 1 309 ? 2.944 -11.546 9.522 1.00 90.38 309 HIS A C 1
ATOM 2354 O O . HIS A 1 309 ? 3.532 -12.265 10.328 1.00 90.38 309 HIS A O 1
ATOM 2360 N N . TRP A 1 310 ? 3.455 -10.374 9.134 1.00 94.50 310 TRP A N 1
ATOM 2361 C CA . TRP A 1 310 ? 4.722 -9.859 9.654 1.00 94.50 310 TRP A CA 1
ATOM 2362 C C . TRP A 1 310 ? 4.676 -9.680 11.184 1.00 94.50 310 TRP A C 1
ATOM 2364 O O . TRP A 1 310 ? 5.400 -10.376 11.894 1.00 94.50 310 TRP A O 1
ATOM 2374 N N . ARG A 1 311 ? 3.768 -8.844 11.708 1.00 93.44 311 ARG A N 1
ATOM 2375 C CA . ARG A 1 311 ? 3.678 -8.484 13.136 1.00 93.44 311 ARG A CA 1
ATOM 2376 C C . ARG A 1 311 ? 3.339 -9.657 14.062 1.00 93.44 311 ARG A C 1
ATOM 2378 O O . ARG A 1 311 ? 3.804 -9.655 15.197 1.00 93.44 311 ARG A O 1
ATOM 2385 N N . TYR A 1 312 ? 2.550 -10.638 13.614 1.00 86.62 312 TYR A N 1
ATOM 2386 C CA . TYR A 1 312 ? 2.037 -11.713 14.480 1.00 86.62 312 TYR A CA 1
ATOM 2387 C C . TYR A 1 312 ? 2.551 -13.124 14.166 1.00 86.62 312 TYR A C 1
ATOM 2389 O O . TYR A 1 312 ? 2.378 -14.011 15.000 1.00 86.62 312 TYR A O 1
ATOM 2397 N N . VAL A 1 313 ? 3.204 -13.351 13.020 1.00 84.94 313 VAL A N 1
ATOM 2398 C CA . VAL A 1 313 ? 3.813 -14.653 12.676 1.00 84.94 313 VAL A CA 1
ATOM 2399 C C . VAL A 1 313 ? 5.328 -14.531 12.527 1.00 84.94 313 VAL A C 1
ATOM 2401 O O . VAL A 1 313 ? 6.056 -15.298 13.152 1.00 84.94 313 VAL A O 1
ATOM 2404 N N . VAL A 1 314 ? 5.819 -13.550 11.761 1.00 86.06 314 VAL A N 1
ATOM 2405 C CA . VAL A 1 314 ? 7.265 -13.390 11.516 1.00 86.06 314 VAL A CA 1
ATOM 2406 C C . VAL A 1 314 ? 7.989 -12.841 12.747 1.00 86.06 314 VAL A C 1
ATOM 2408 O O . VAL A 1 314 ? 8.991 -13.421 13.155 1.00 86.06 314 VAL A O 1
ATOM 2411 N N . LEU A 1 315 ? 7.487 -11.765 13.368 1.00 84.25 315 LEU A N 1
ATOM 2412 C CA . LEU A 1 315 ? 8.140 -11.174 14.544 1.00 84.25 315 LEU A CA 1
ATOM 2413 C C . LEU A 1 315 ? 8.089 -12.095 15.781 1.00 84.25 315 LEU A C 1
ATOM 2415 O O . LEU A 1 315 ? 9.154 -12.370 16.331 1.00 84.25 315 LEU A O 1
ATOM 2419 N N . PRO A 1 316 ? 6.936 -12.657 16.210 1.00 74.44 316 PRO A N 1
ATOM 2420 C CA . PRO A 1 316 ? 6.881 -13.486 17.420 1.00 74.44 316 PRO A CA 1
ATOM 2421 C C . PRO A 1 316 ? 7.433 -14.903 17.209 1.00 74.44 316 PRO A C 1
ATOM 2423 O O . PRO A 1 316 ? 7.772 -15.579 18.176 1.00 74.44 316 PRO A O 1
ATOM 2426 N N . GLY A 1 317 ? 7.542 -15.355 15.952 1.00 55.09 317 GLY A N 1
ATOM 2427 C CA . GLY A 1 317 ? 8.285 -16.562 15.583 1.00 55.09 317 GLY A CA 1
ATOM 2428 C C . GLY A 1 317 ? 9.811 -16.386 15.637 1.00 55.09 317 GLY A C 1
ATOM 2429 O O . GLY A 1 317 ? 10.537 -17.379 15.615 1.00 55.09 317 GLY A O 1
ATOM 2430 N N . GLY A 1 318 ? 10.307 -15.146 15.730 1.00 44.59 318 GLY A N 1
ATOM 2431 C CA . GLY A 1 318 ? 11.718 -14.813 15.913 1.00 44.59 318 GLY A CA 1
ATOM 2432 C C . GLY A 1 318 ? 12.107 -14.734 17.389 1.00 44.59 318 GLY A C 1
ATOM 2433 O O . GLY A 1 318 ? 12.119 -13.656 17.981 1.00 44.59 318 GLY A O 1
ATOM 2434 N N . ALA A 1 319 ? 12.446 -15.873 17.995 1.00 38.34 319 ALA A N 1
ATOM 2435 C CA . ALA A 1 319 ? 12.994 -15.897 19.350 1.00 38.34 319 ALA A CA 1
ATOM 2436 C C . ALA A 1 319 ? 14.419 -15.309 19.361 1.00 38.34 319 ALA A C 1
ATOM 2438 O O . ALA A 1 319 ? 15.354 -15.963 18.901 1.00 38.34 319 ALA A O 1
ATOM 2439 N N . ALA A 1 320 ? 14.565 -14.100 19.924 1.00 40.56 320 ALA A N 1
ATOM 2440 C CA . ALA A 1 320 ? 15.758 -13.243 19.820 1.00 40.56 320 ALA A CA 1
ATOM 2441 C C . ALA A 1 320 ? 16.037 -12.776 18.366 1.00 40.56 320 ALA A C 1
ATOM 2443 O O . ALA A 1 320 ? 15.450 -13.300 17.416 1.00 40.56 320 ALA A O 1
ATOM 2444 N N . PRO A 1 321 ? 16.916 -11.776 18.132 1.00 41.91 321 PRO A N 1
ATOM 2445 C CA . PRO A 1 321 ? 17.471 -11.581 16.797 1.00 41.91 321 PRO A CA 1
ATOM 2446 C C . PRO A 1 321 ? 18.089 -12.893 16.305 1.00 41.91 321 PRO A C 1
ATOM 2448 O O . PRO A 1 321 ? 18.981 -13.446 16.952 1.00 41.91 321 PRO A O 1
ATOM 2451 N N . ASN A 1 322 ? 17.643 -13.359 15.136 1.00 43.56 322 ASN A N 1
ATOM 2452 C CA . ASN A 1 322 ? 18.286 -14.451 14.412 1.00 43.56 322 ASN A CA 1
ATOM 2453 C C . ASN A 1 322 ? 19.674 -13.993 13.943 1.00 43.56 322 ASN A C 1
ATOM 2455 O O . ASN A 1 322 ? 19.870 -13.607 12.789 1.00 43.56 322 ASN A O 1
ATOM 2459 N N . TYR A 1 323 ? 20.649 -14.067 14.849 1.00 44.41 323 TYR A N 1
ATOM 2460 C CA . TYR A 1 323 ? 22.054 -14.192 14.502 1.00 44.41 323 TYR A CA 1
ATOM 2461 C C . TYR A 1 323 ? 22.206 -15.488 13.706 1.00 44.41 323 TYR A C 1
ATOM 2463 O O . TYR A 1 323 ? 22.455 -16.557 14.264 1.00 44.41 323 TYR A O 1
ATOM 2471 N N . VAL A 1 324 ? 22.031 -15.396 12.387 1.00 41.69 324 VAL A N 1
ATOM 2472 C CA . VAL A 1 324 ? 22.457 -16.449 11.470 1.00 41.69 324 VAL A CA 1
ATOM 2473 C C . VAL A 1 324 ? 23.959 -16.585 11.669 1.00 41.69 324 VAL A C 1
ATOM 2475 O O . VAL A 1 324 ? 24.730 -15.731 11.230 1.00 41.69 324 VAL A O 1
ATOM 2478 N N . TYR A 1 325 ? 24.360 -17.637 12.379 1.00 48.94 325 TYR A N 1
ATOM 2479 C CA . TYR A 1 325 ? 25.749 -18.044 12.502 1.00 48.94 325 TYR A CA 1
ATOM 2480 C C . TYR A 1 325 ? 26.297 -18.234 11.083 1.00 48.94 325 TYR A C 1
ATOM 2482 O O . TYR A 1 325 ? 25.923 -19.177 10.387 1.00 48.94 325 TYR A O 1
ATOM 2490 N N . ARG A 1 326 ? 27.121 -17.284 10.624 1.00 55.16 326 ARG A N 1
ATOM 2491 C CA . ARG A 1 326 ? 27.789 -17.362 9.317 1.00 55.16 326 ARG A CA 1
ATOM 2492 C C . ARG A 1 326 ? 29.012 -18.266 9.414 1.00 55.16 326 ARG A C 1
ATOM 2494 O O . ARG A 1 326 ? 29.146 -19.197 8.630 1.00 55.16 326 ARG A O 1
ATOM 2501 N N . ALA A 1 327 ? 29.843 -18.021 10.422 1.00 58.19 327 ALA A N 1
ATOM 2502 C CA . ALA A 1 327 ? 30.931 -18.881 10.864 1.00 58.19 327 ALA A CA 1
ATOM 2503 C C . ALA A 1 327 ? 31.348 -18.490 12.296 1.00 58.19 327 ALA A C 1
ATOM 2505 O O . ALA A 1 327 ? 30.912 -17.463 12.821 1.00 58.19 327 ALA A O 1
ATOM 2506 N N . SER A 1 328 ? 32.238 -19.279 12.896 1.00 67.62 328 SER A N 1
ATOM 2507 C CA . SER A 1 328 ? 33.139 -18.836 13.962 1.00 67.62 328 SER A CA 1
ATOM 2508 C C . SER A 1 328 ? 34.569 -19.177 13.575 1.00 67.62 328 SER A C 1
ATOM 2510 O O . SER A 1 328 ? 34.825 -20.265 13.063 1.00 67.62 328 SER A O 1
ATOM 2512 N N . TRP A 1 329 ? 35.477 -18.260 13.869 1.00 68.12 329 TRP A N 1
ATOM 2513 C CA . TRP A 1 329 ? 36.907 -18.333 13.604 1.00 68.12 329 TRP A CA 1
ATOM 2514 C C . TRP A 1 329 ? 37.642 -17.785 14.831 1.00 68.12 329 TRP A C 1
ATOM 2516 O O . TRP A 1 329 ? 37.107 -16.945 15.559 1.00 68.12 329 TRP A O 1
ATOM 2526 N N . GLY A 1 330 ? 38.860 -18.255 15.080 1.00 59.16 330 GLY A N 1
ATOM 2527 C CA . GLY A 1 330 ? 39.581 -17.974 16.317 1.00 59.16 330 GLY A CA 1
ATOM 2528 C C . GLY A 1 330 ? 39.184 -18.863 17.503 1.00 59.16 330 GLY A C 1
ATOM 2529 O O . GLY A 1 330 ? 38.021 -19.204 17.712 1.00 59.16 330 GLY A O 1
ATOM 2530 N N . GLY A 1 331 ? 40.174 -19.204 18.332 1.00 58.66 331 GLY A N 1
ATOM 2531 C CA . GLY A 1 331 ? 39.982 -19.931 19.593 1.00 58.66 331 GLY A CA 1
ATOM 2532 C C . GLY A 1 331 ? 40.412 -21.404 19.532 1.00 58.66 331 GLY A C 1
ATOM 2533 O O . GLY A 1 331 ? 41.075 -21.816 18.584 1.00 58.66 331 GLY A O 1
ATOM 2534 N N . PRO A 1 332 ? 40.069 -22.228 20.543 1.00 53.56 332 PRO A N 1
ATOM 2535 C CA . PRO A 1 332 ? 40.623 -23.581 20.704 1.00 53.56 332 PRO A CA 1
ATOM 2536 C C . PRO A 1 332 ? 40.175 -24.601 19.641 1.00 53.56 332 PRO A C 1
ATOM 2538 O O . PRO A 1 332 ? 40.698 -25.711 19.620 1.00 53.56 332 PRO A O 1
ATOM 2541 N N . PHE A 1 333 ? 39.228 -24.238 18.771 1.00 50.06 333 PHE A N 1
ATOM 2542 C CA . PHE A 1 333 ? 38.765 -25.056 17.643 1.00 50.06 333 PHE A CA 1
ATOM 2543 C C . PHE A 1 333 ? 39.353 -24.612 16.289 1.00 50.06 333 PHE A C 1
ATOM 2545 O O . PHE A 1 333 ? 39.070 -25.236 15.272 1.00 50.06 333 PHE A O 1
ATOM 2552 N N . ASP A 1 334 ? 40.186 -23.565 16.281 1.00 61.72 334 ASP A N 1
ATOM 2553 C CA . ASP A 1 334 ? 40.868 -23.012 15.108 1.00 61.72 334 ASP A CA 1
ATOM 2554 C C . ASP A 1 334 ? 42.395 -23.051 15.345 1.00 61.72 334 ASP A C 1
ATOM 2556 O O . ASP A 1 334 ? 42.954 -22.134 15.968 1.00 61.72 334 ASP A O 1
ATOM 2560 N N . PRO A 1 335 ? 43.085 -24.117 14.882 1.00 58.19 335 PRO A N 1
ATOM 2561 C CA . PRO A 1 335 ? 44.520 -24.297 15.099 1.00 58.19 335 PRO A CA 1
ATOM 2562 C C . PRO A 1 335 ? 45.397 -23.218 14.450 1.00 58.19 335 PRO A C 1
ATOM 2564 O O . PRO A 1 335 ? 46.495 -22.962 14.944 1.00 58.19 335 PRO A O 1
ATOM 2567 N N . GLU A 1 336 ? 44.934 -22.589 13.367 1.00 57.31 336 GLU A N 1
ATOM 2568 C CA . GLU A 1 336 ? 45.709 -21.603 12.606 1.00 57.31 336 GLU A CA 1
ATOM 2569 C C . GLU A 1 336 ? 45.664 -20.219 13.266 1.00 57.31 336 GLU A C 1
ATOM 2571 O O . GLU A 1 336 ? 46.666 -19.502 13.288 1.00 57.31 336 GLU A O 1
ATOM 2576 N N . SER A 1 337 ? 44.540 -19.862 13.899 1.00 66.75 337 SER A N 1
ATOM 2577 C CA . SER A 1 337 ? 44.395 -18.587 14.612 1.00 66.75 337 SER A CA 1
ATOM 2578 C C . SER A 1 337 ? 45.403 -18.398 15.749 1.00 66.75 337 SER A C 1
ATOM 2580 O O . SER A 1 337 ? 45.854 -17.276 16.010 1.00 66.75 337 SER A O 1
ATOM 2582 N N . GLY A 1 338 ? 45.706 -19.475 16.484 1.00 68.31 338 GLY A N 1
ATOM 2583 C CA . GLY A 1 338 ? 46.492 -19.455 17.718 1.00 68.31 338 GLY A CA 1
ATOM 2584 C C . GLY A 1 338 ? 46.016 -18.446 18.777 1.00 68.31 338 GLY A C 1
ATOM 2585 O O . GLY A 1 338 ? 46.829 -18.012 19.590 1.00 68.31 338 GLY A O 1
ATOM 2586 N N . MET A 1 339 ? 44.755 -18.009 18.746 1.00 74.25 339 MET A N 1
ATOM 2587 C CA . MET A 1 339 ? 44.273 -16.882 19.556 1.00 74.25 339 MET A CA 1
ATOM 2588 C C . MET A 1 339 ? 44.280 -17.205 21.062 1.00 74.25 339 MET A C 1
ATOM 2590 O O . MET A 1 339 ? 43.875 -18.292 21.475 1.00 74.25 339 MET A O 1
ATOM 2594 N N . ARG A 1 340 ? 44.735 -16.262 21.895 1.00 76.19 340 ARG A N 1
ATOM 2595 C CA . ARG A 1 340 ? 44.832 -16.396 23.353 1.00 76.19 340 ARG A CA 1
ATOM 2596 C C . ARG A 1 340 ? 44.466 -15.069 24.033 1.00 76.19 340 ARG A C 1
ATOM 2598 O O . ARG A 1 340 ? 45.248 -14.122 24.062 1.00 76.19 340 ARG A O 1
ATOM 2605 N N . GLY A 1 341 ? 43.250 -15.030 24.573 1.00 76.88 341 GLY A N 1
ATOM 2606 C CA . GLY A 1 341 ? 42.676 -13.840 25.199 1.00 76.88 341 GLY A CA 1
ATOM 2607 C C . GLY A 1 341 ? 42.184 -12.794 24.188 1.00 76.88 341 GLY A C 1
ATOM 2608 O O . GLY A 1 341 ? 42.780 -11.724 24.101 1.00 76.88 341 GLY A O 1
ATOM 2609 N N . PRO A 1 342 ? 41.092 -13.042 23.441 1.00 83.69 342 PRO A N 1
ATOM 2610 C CA . PRO A 1 342 ? 40.372 -11.978 22.744 1.00 83.69 342 PRO A CA 1
ATOM 2611 C C . PRO A 1 342 ? 39.628 -11.092 23.758 1.00 83.69 342 PRO A C 1
ATOM 2613 O O . PRO A 1 342 ? 38.561 -11.461 24.243 1.00 83.69 342 PRO A O 1
ATOM 2616 N N . TYR A 1 343 ? 40.191 -9.928 24.094 1.00 83.75 343 TYR A N 1
ATOM 2617 C CA . TYR A 1 343 ? 39.601 -8.999 25.082 1.00 83.75 343 TYR A CA 1
ATOM 2618 C C . TYR A 1 343 ? 38.777 -7.859 24.466 1.00 83.75 343 TYR A C 1
ATOM 2620 O O . TYR A 1 343 ? 38.097 -7.133 25.189 1.00 83.75 343 TYR A O 1
ATOM 2628 N N . GLY A 1 344 ? 38.823 -7.686 23.145 1.00 81.12 344 GLY A N 1
ATOM 2629 C CA . GLY A 1 344 ? 38.064 -6.658 22.440 1.00 81.12 344 GLY A CA 1
ATOM 2630 C C . GLY A 1 344 ? 38.067 -6.879 20.933 1.00 81.12 344 GLY A C 1
ATOM 2631 O O . GLY A 1 344 ? 38.968 -7.530 20.397 1.00 81.12 344 GLY A O 1
ATOM 2632 N N . LEU A 1 345 ? 37.051 -6.333 20.267 1.00 91.94 345 LEU A N 1
ATOM 2633 C CA . LEU A 1 345 ? 36.893 -6.365 18.817 1.00 91.94 345 LEU A CA 1
ATOM 2634 C C . LEU A 1 345 ? 36.312 -5.043 18.302 1.00 91.94 345 LEU A C 1
ATOM 2636 O O . LEU A 1 345 ? 35.603 -4.360 19.040 1.00 91.94 345 LEU A O 1
ATOM 2640 N N . ASP A 1 346 ? 36.605 -4.714 17.048 1.00 92.00 346 ASP A N 1
ATOM 2641 C CA . ASP A 1 346 ? 36.058 -3.558 16.322 1.00 92.00 346 ASP A CA 1
ATOM 2642 C C . ASP A 1 346 ? 35.941 -3.890 14.820 1.00 92.00 346 ASP A C 1
ATOM 2644 O O . ASP A 1 346 ? 36.498 -4.898 14.372 1.00 92.00 346 ASP A O 1
ATOM 2648 N N . VAL A 1 347 ? 35.211 -3.089 14.038 1.00 88.25 347 VAL A N 1
ATOM 2649 C CA . VAL A 1 347 ? 34.896 -3.378 12.624 1.00 88.25 347 VAL A CA 1
ATOM 2650 C C . VAL A 1 347 ? 35.115 -2.141 11.745 1.00 88.25 347 VAL A C 1
ATOM 2652 O O . VAL A 1 347 ? 34.605 -1.068 12.060 1.00 88.25 347 VAL A O 1
ATOM 2655 N N . ASP A 1 348 ? 35.853 -2.274 10.634 1.00 80.00 348 ASP A N 1
ATOM 2656 C CA . ASP A 1 348 ? 36.023 -1.164 9.676 1.00 80.00 348 ASP A CA 1
ATOM 2657 C C . ASP A 1 348 ? 34.834 -0.994 8.711 1.00 80.00 348 ASP A C 1
ATOM 2659 O O . ASP A 1 348 ? 33.909 -1.805 8.666 1.00 80.00 348 ASP A O 1
ATOM 2663 N N . THR A 1 349 ? 34.845 0.096 7.934 1.00 81.62 349 THR A N 1
ATOM 2664 C CA . THR A 1 349 ? 33.779 0.449 6.974 1.00 81.62 349 THR A CA 1
ATOM 2665 C C . THR A 1 349 ? 33.521 -0.612 5.913 1.00 81.62 349 THR A C 1
ATOM 2667 O O . THR A 1 349 ? 32.435 -0.641 5.338 1.00 81.62 349 THR A O 1
ATOM 2670 N N . ASP A 1 350 ? 34.498 -1.485 5.681 1.00 74.69 350 ASP A N 1
ATOM 2671 C CA . ASP A 1 350 ? 34.461 -2.525 4.661 1.00 74.69 350 ASP A CA 1
ATOM 2672 C C . ASP A 1 350 ? 34.037 -3.878 5.280 1.00 74.69 350 ASP A C 1
ATOM 2674 O O . ASP A 1 350 ? 34.050 -4.915 4.617 1.00 74.69 350 ASP A O 1
ATOM 2678 N N . GLY A 1 351 ? 33.651 -3.872 6.564 1.00 79.00 351 GLY A N 1
ATOM 2679 C CA . GLY A 1 351 ? 33.134 -5.014 7.317 1.00 79.00 351 GLY A CA 1
ATOM 2680 C C . GLY A 1 351 ? 34.200 -5.923 7.933 1.00 79.00 351 GLY A C 1
ATOM 2681 O O . GLY A 1 351 ? 33.854 -6.972 8.478 1.00 79.00 351 GLY A O 1
ATOM 2682 N N . ASN A 1 352 ? 35.486 -5.570 7.859 1.00 87.88 352 ASN A N 1
ATOM 2683 C CA . ASN A 1 352 ? 36.5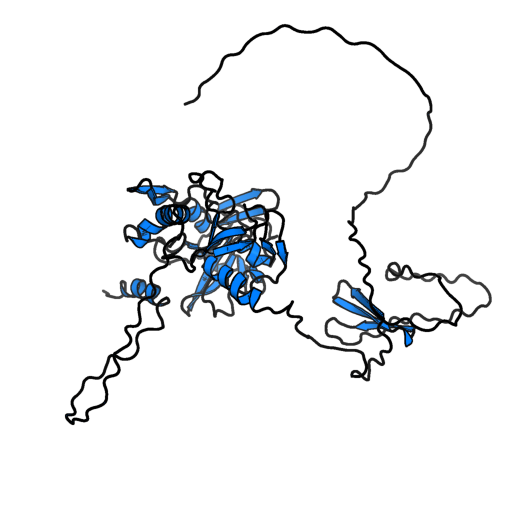46 -6.423 8.390 1.00 87.88 352 ASN A CA 1
ATOM 2684 C C . ASN A 1 352 ? 36.629 -6.327 9.916 1.00 87.88 352 ASN A C 1
ATOM 2686 O O . ASN A 1 352 ? 36.642 -5.228 10.472 1.00 87.88 352 ASN A O 1
ATOM 2690 N N . VAL A 1 353 ? 36.783 -7.470 10.584 1.00 88.50 353 VAL A N 1
ATOM 2691 C CA . VAL A 1 353 ? 36.834 -7.562 12.049 1.00 88.50 353 VAL A CA 1
ATOM 2692 C C . VAL A 1 353 ? 38.279 -7.508 12.541 1.00 88.50 353 VAL A C 1
ATOM 2694 O O . VAL A 1 353 ? 39.120 -8.306 12.125 1.00 88.50 353 VAL A O 1
ATOM 2697 N N . TYR A 1 354 ? 38.563 -6.604 13.473 1.00 89.81 354 TYR A N 1
ATOM 2698 C CA . TYR A 1 354 ? 39.829 -6.514 14.199 1.00 89.81 354 TYR A CA 1
ATOM 2699 C C . TYR A 1 354 ? 39.649 -7.127 15.584 1.00 89.81 354 TYR A C 1
ATOM 2701 O O . TYR A 1 354 ? 38.662 -6.840 16.254 1.00 89.81 354 TYR A O 1
ATOM 2709 N N . VAL A 1 355 ? 40.601 -7.946 16.032 1.00 87.38 355 VAL A N 1
ATOM 2710 C CA . VAL A 1 355 ? 40.554 -8.624 17.338 1.00 87.38 355 VAL A CA 1
ATOM 2711 C C . VAL A 1 355 ? 41.830 -8.346 18.125 1.00 87.38 355 VAL A C 1
ATOM 2713 O O . VAL A 1 355 ? 42.938 -8.563 17.625 1.00 87.38 355 VAL A O 1
ATOM 2716 N N . ALA A 1 356 ? 41.671 -7.887 19.368 1.00 89.12 356 ALA A N 1
ATOM 2717 C CA . ALA A 1 356 ? 42.760 -7.654 20.311 1.00 89.12 356 ALA A CA 1
ATOM 2718 C C . ALA A 1 356 ? 43.132 -8.956 21.042 1.00 89.12 356 ALA A C 1
ATOM 2720 O O . ALA A 1 356 ? 42.465 -9.362 21.995 1.00 89.12 356 ALA A O 1
ATOM 2721 N N . ASP A 1 357 ? 44.201 -9.601 20.573 1.00 84.44 357 ASP A N 1
ATOM 2722 C CA . ASP A 1 357 ? 44.711 -10.893 21.042 1.00 84.44 357 ASP A CA 1
ATOM 2723 C C . ASP A 1 357 ? 45.727 -10.660 22.180 1.00 84.44 357 ASP A C 1
ATOM 2725 O O . ASP A 1 357 ? 46.941 -10.555 21.969 1.00 84.44 357 ASP A O 1
ATOM 2729 N N . TYR A 1 358 ? 45.193 -10.460 23.388 1.00 82.31 358 TYR A N 1
ATOM 2730 C CA . TYR A 1 358 ? 45.859 -9.836 24.535 1.00 82.31 358 TYR A CA 1
ATOM 2731 C C . TYR A 1 358 ? 47.079 -10.617 25.035 1.00 82.31 358 TYR A C 1
ATOM 2733 O O . TYR A 1 358 ? 48.162 -10.034 25.133 1.00 82.31 358 TYR A O 1
ATOM 2741 N N . ASP A 1 359 ? 46.959 -11.932 25.263 1.00 81.44 359 ASP A N 1
ATOM 2742 C CA . ASP A 1 359 ? 48.070 -12.777 25.745 1.00 81.44 359 ASP A CA 1
ATOM 2743 C C . ASP A 1 359 ? 49.099 -13.088 24.639 1.00 81.44 359 ASP A C 1
ATOM 2745 O O . ASP A 1 359 ? 50.114 -13.744 24.887 1.00 81.44 359 ASP A O 1
ATOM 2749 N N . ARG A 1 360 ? 48.832 -12.649 23.400 1.00 81.56 360 ARG A N 1
ATOM 2750 C CA . ARG A 1 360 ? 49.759 -12.674 22.255 1.00 81.56 360 ARG A CA 1
ATOM 2751 C C . ARG A 1 360 ? 50.298 -11.287 21.890 1.00 81.56 360 ARG A C 1
ATOM 2753 O O . ARG A 1 360 ? 51.108 -11.192 20.972 1.00 81.56 360 ARG A O 1
ATOM 2760 N N . HIS A 1 361 ? 49.855 -10.234 22.581 1.00 84.06 361 HIS A N 1
ATOM 2761 C CA . HIS A 1 361 ? 50.257 -8.837 22.383 1.00 84.06 361 HIS A CA 1
ATOM 2762 C C . HIS A 1 361 ? 50.141 -8.344 20.922 1.00 84.06 361 HIS A C 1
ATOM 2764 O O . HIS A 1 361 ? 50.973 -7.566 20.454 1.00 84.06 361 HIS A O 1
ATOM 2770 N N . ARG A 1 362 ? 49.111 -8.792 20.185 1.00 83.12 362 ARG A N 1
ATOM 2771 C CA . ARG A 1 362 ? 48.908 -8.465 18.758 1.00 83.12 362 ARG A CA 1
ATOM 2772 C C . ARG A 1 362 ? 47.456 -8.104 18.436 1.00 83.12 362 ARG A C 1
ATOM 2774 O O . ARG A 1 362 ? 46.536 -8.492 19.149 1.00 83.12 362 ARG A O 1
ATOM 2781 N N . ILE A 1 363 ? 47.258 -7.415 17.314 1.00 85.56 363 ILE A N 1
ATOM 2782 C CA . ILE A 1 363 ? 45.943 -7.248 16.679 1.00 85.56 363 ILE A CA 1
ATOM 2783 C C . ILE A 1 363 ? 45.877 -8.175 15.463 1.00 85.56 363 ILE A C 1
ATOM 2785 O O . ILE A 1 363 ? 46.806 -8.188 14.653 1.00 85.56 363 ILE A O 1
ATOM 2789 N N . GLN A 1 364 ? 44.796 -8.939 15.319 1.00 83.81 364 GLN A N 1
ATOM 2790 C CA . GLN A 1 364 ? 44.515 -9.747 14.125 1.00 83.81 364 GLN A CA 1
ATOM 2791 C C . GLN A 1 364 ? 43.363 -9.117 13.331 1.00 83.81 364 GLN A C 1
ATOM 2793 O O . GLN A 1 364 ? 42.426 -8.610 13.943 1.00 83.81 364 GLN A O 1
ATOM 2798 N N . LYS A 1 365 ? 43.432 -9.139 11.993 1.00 87.19 365 LYS A N 1
ATOM 2799 C CA . LYS A 1 365 ? 42.372 -8.656 11.091 1.00 87.19 365 LYS A CA 1
ATOM 2800 C C . LYS A 1 365 ? 41.765 -9.835 10.326 1.00 87.19 365 LYS A C 1
ATOM 2802 O O . LYS A 1 365 ? 42.509 -10.679 9.832 1.00 87.19 365 LYS A O 1
ATOM 2807 N N . TYR A 1 366 ? 40.444 -9.860 10.190 1.00 83.44 366 TYR A N 1
ATOM 2808 C CA . TYR A 1 366 ? 39.676 -10.887 9.485 1.00 83.44 366 TYR A CA 1
ATOM 2809 C C . TYR A 1 366 ? 38.717 -10.259 8.469 1.00 83.44 366 TYR A C 1
ATOM 2811 O O . TYR A 1 366 ? 38.217 -9.159 8.691 1.00 83.44 366 TYR A O 1
ATOM 2819 N N . THR A 1 367 ? 38.432 -10.969 7.378 1.00 83.69 367 THR A N 1
ATOM 2820 C CA . THR A 1 367 ? 37.312 -10.648 6.468 1.00 83.69 367 THR A CA 1
ATOM 2821 C C . THR A 1 367 ? 35.952 -10.762 7.184 1.00 83.69 367 THR A C 1
ATOM 2823 O O . THR A 1 367 ? 35.877 -11.423 8.225 1.00 83.69 367 THR A O 1
ATOM 2826 N N . PRO A 1 368 ? 34.859 -10.205 6.619 1.00 81.94 368 PRO A N 1
ATOM 2827 C CA . PRO A 1 368 ? 33.494 -10.451 7.103 1.00 81.94 368 PRO A CA 1
ATOM 2828 C C . PRO A 1 368 ? 33.122 -11.941 7.235 1.00 81.94 368 PRO A C 1
ATOM 2830 O O . PRO A 1 368 ? 32.327 -12.303 8.100 1.00 81.94 368 PRO A O 1
ATOM 2833 N N . ASP A 1 369 ? 33.714 -12.801 6.397 1.00 79.56 369 ASP A N 1
ATOM 2834 C CA . ASP A 1 369 ? 33.483 -14.252 6.362 1.00 79.56 369 ASP A CA 1
ATOM 2835 C C . ASP A 1 369 ? 34.509 -15.062 7.188 1.00 79.56 369 ASP A C 1
ATOM 2837 O O . ASP A 1 369 ? 34.536 -16.290 7.127 1.00 79.56 369 ASP A O 1
ATOM 2841 N N . GLY A 1 370 ? 35.361 -14.393 7.975 1.00 76.56 370 GLY A N 1
ATOM 2842 C CA . GLY A 1 370 ? 36.233 -15.027 8.971 1.00 76.56 370 GLY A CA 1
ATOM 2843 C C . GLY A 1 370 ? 37.622 -15.473 8.507 1.00 76.56 370 GLY A C 1
ATOM 2844 O O . GLY A 1 370 ? 38.401 -15.974 9.314 1.00 76.56 370 GLY A O 1
ATOM 2845 N N . LEU A 1 371 ? 37.990 -15.253 7.242 1.00 81.75 371 LEU A N 1
ATOM 2846 C CA . LEU A 1 371 ? 39.353 -15.510 6.756 1.00 81.75 371 LEU A CA 1
ATOM 2847 C C . LEU A 1 371 ? 40.351 -14.511 7.366 1.00 81.75 371 LEU A C 1
ATOM 2849 O O . LEU A 1 371 ? 40.120 -13.300 7.304 1.00 81.75 371 LEU A O 1
ATOM 2853 N N . LEU A 1 372 ? 41.463 -15.006 7.920 1.00 81.75 372 LEU A N 1
ATOM 2854 C CA . LEU A 1 372 ? 42.543 -14.196 8.497 1.00 81.75 372 LEU A CA 1
ATOM 2855 C C . LEU A 1 372 ? 43.288 -13.414 7.397 1.00 81.75 372 LEU A C 1
ATOM 2857 O O . LEU A 1 372 ? 43.880 -14.003 6.499 1.00 81.75 372 LEU A O 1
ATOM 2861 N N . LEU A 1 373 ? 43.315 -12.083 7.504 1.00 77.69 373 LEU A N 1
ATOM 2862 C CA . LEU A 1 373 ? 43.953 -11.169 6.541 1.00 77.69 373 LEU A CA 1
ATOM 2863 C C . LEU A 1 373 ? 45.421 -10.837 6.867 1.00 77.69 373 LEU A C 1
ATOM 2865 O O . LEU A 1 373 ? 46.047 -10.034 6.174 1.00 77.69 373 LEU A O 1
ATOM 2869 N N . THR A 1 374 ? 45.989 -11.467 7.900 1.00 67.69 374 THR A N 1
ATOM 2870 C CA . THR A 1 374 ? 47.279 -11.127 8.537 1.00 67.69 374 THR A CA 1
ATOM 2871 C C . THR A 1 374 ? 47.338 -9.729 9.177 1.00 67.69 374 THR A C 1
ATOM 2873 O O . THR A 1 374 ? 46.548 -8.831 8.895 1.00 67.69 374 THR A O 1
ATOM 2876 N N . SER A 1 375 ? 48.259 -9.559 10.128 1.00 48.53 375 SER A N 1
ATOM 2877 C CA . SER A 1 375 ? 48.409 -8.323 10.906 1.00 48.53 375 SER A CA 1
ATOM 2878 C C . SER A 1 375 ? 49.266 -7.276 10.182 1.00 48.53 375 SER A C 1
ATOM 2880 O O . SER A 1 375 ? 50.312 -7.633 9.637 1.00 48.53 375 SER A O 1
ATOM 2882 N N . PRO A 1 376 ? 48.950 -5.970 10.285 1.00 47.47 376 PRO A N 1
ATOM 2883 C CA . PRO A 1 376 ? 49.963 -4.937 10.125 1.00 47.47 376 PRO A CA 1
ATOM 2884 C C . PRO A 1 376 ? 50.945 -5.036 11.303 1.00 47.47 376 PRO A C 1
ATOM 2886 O O . PRO A 1 376 ? 50.603 -4.720 12.444 1.00 47.47 376 PRO A O 1
ATOM 2889 N N . THR A 1 377 ? 52.162 -5.516 11.047 1.00 40.09 377 THR A N 1
ATOM 2890 C CA . THR A 1 377 ? 53.187 -5.699 12.084 1.00 40.09 377 THR A CA 1
ATOM 2891 C C . THR A 1 377 ? 53.615 -4.357 12.677 1.00 40.09 377 THR A C 1
ATOM 2893 O O . THR A 1 377 ? 54.411 -3.628 12.085 1.00 40.09 377 THR A O 1
ATOM 2896 N N . VAL A 1 378 ? 53.148 -4.049 13.889 1.00 40.62 378 VAL A N 1
ATOM 2897 C CA . VAL A 1 378 ? 53.750 -2.997 14.716 1.00 40.62 378 VAL A CA 1
ATOM 2898 C C . VAL A 1 378 ? 55.114 -3.507 15.181 1.00 40.62 378 VAL A C 1
ATOM 2900 O O . VAL A 1 378 ? 55.206 -4.324 16.093 1.00 40.62 378 VAL A O 1
ATOM 2903 N N . ALA A 1 379 ? 56.179 -3.057 14.519 1.00 30.89 379 ALA A N 1
ATOM 2904 C CA . ALA A 1 379 ? 57.547 -3.471 14.814 1.00 30.89 379 ALA A CA 1
ATOM 2905 C C . ALA A 1 379 ? 58.028 -2.892 16.160 1.00 30.89 379 ALA A C 1
ATOM 2907 O O . ALA A 1 379 ? 58.619 -1.813 16.225 1.00 30.89 379 ALA A O 1
ATOM 2908 N N . THR A 1 380 ? 57.779 -3.610 17.257 1.00 38.31 380 THR A N 1
ATOM 2909 C CA . THR A 1 380 ? 58.220 -3.231 18.608 1.00 38.31 380 THR A CA 1
ATOM 2910 C C . THR A 1 380 ? 59.709 -3.518 18.823 1.00 38.31 380 THR A C 1
ATOM 2912 O O . THR A 1 380 ? 60.082 -4.402 19.593 1.00 38.31 380 THR A O 1
ATOM 2915 N N . SER A 1 381 ? 60.573 -2.753 18.156 1.00 33.22 381 SER A N 1
ATOM 2916 C CA . SER A 1 381 ? 62.025 -2.774 18.376 1.00 33.22 381 SER A CA 1
ATOM 2917 C C . SER A 1 381 ? 62.643 -1.374 18.292 1.00 33.22 381 SER A C 1
ATOM 2919 O O . SER A 1 381 ? 63.541 -1.120 17.492 1.00 33.22 381 SER A O 1
ATOM 2921 N N . VAL A 1 382 ? 62.184 -0.457 19.149 1.00 33.19 382 VAL A N 1
ATOM 2922 C CA . VAL A 1 382 ? 62.955 0.753 19.478 1.00 33.19 382 VAL A CA 1
ATOM 2923 C C . VAL A 1 382 ? 63.899 0.402 20.625 1.00 33.19 382 VAL A C 1
ATOM 2925 O O . VAL A 1 382 ? 63.520 0.440 21.797 1.00 33.19 382 VAL A O 1
ATOM 2928 N N . SER A 1 383 ? 65.134 0.030 20.291 1.00 33.59 383 SER A N 1
ATOM 2929 C CA . SER A 1 383 ? 66.223 -0.020 21.268 1.00 33.59 383 SER A CA 1
ATOM 2930 C C . SER A 1 383 ? 66.475 1.379 21.834 1.00 33.59 383 SER A C 1
ATOM 2932 O O . SER A 1 383 ? 66.436 2.367 21.102 1.00 33.59 383 SER A O 1
ATOM 2934 N N . ARG A 1 384 ? 66.774 1.478 23.133 1.00 44.38 384 ARG A N 1
ATOM 2935 C CA . ARG A 1 384 ? 67.231 2.737 23.734 1.00 44.38 384 ARG A CA 1
ATOM 2936 C C . ARG A 1 384 ? 68.712 2.958 23.435 1.00 44.38 384 ARG A C 1
ATOM 2938 O O . ARG A 1 384 ? 69.542 2.628 24.274 1.00 44.38 384 ARG A O 1
ATOM 2945 N N . ASP A 1 385 ? 69.024 3.548 22.287 1.00 33.38 385 ASP A N 1
ATOM 2946 C CA . ASP A 1 385 ? 70.321 4.197 22.082 1.00 33.38 385 ASP A CA 1
ATOM 2947 C C . ASP A 1 385 ? 70.225 5.368 21.082 1.00 33.38 385 ASP A C 1
ATOM 2949 O O . ASP A 1 385 ? 69.331 5.395 20.239 1.00 33.38 385 ASP A O 1
ATOM 2953 N N . SER A 1 386 ? 71.149 6.324 21.218 1.00 34.59 386 SER A N 1
ATOM 2954 C CA . SER A 1 386 ? 71.627 7.284 20.211 1.00 34.59 386 SER A CA 1
ATOM 2955 C C . SER A 1 386 ? 70.570 7.979 19.334 1.00 34.59 386 SER A C 1
ATOM 2957 O O . SER A 1 386 ? 70.174 7.496 18.276 1.00 34.59 386 SER A O 1
ATOM 2959 N N . GLY A 1 387 ? 70.159 9.188 19.729 1.00 43.22 387 GLY A N 1
ATOM 2960 C CA . GLY A 1 387 ? 69.115 9.938 19.026 1.00 43.22 387 GLY A CA 1
ATOM 2961 C C . GLY A 1 387 ? 69.508 10.480 17.641 1.00 43.22 387 GLY A C 1
ATOM 2962 O O . GLY A 1 387 ? 70.349 11.370 17.533 1.00 43.22 387 GLY A O 1
ATOM 2963 N N . GLN A 1 388 ? 68.783 10.047 16.606 1.00 33.66 388 GLN A N 1
ATOM 2964 C CA . GLN A 1 388 ? 68.535 10.804 15.370 1.00 33.66 388 GLN A CA 1
ATOM 2965 C C . GLN A 1 388 ? 67.046 10.713 15.004 1.00 33.66 388 GLN A C 1
ATOM 2967 O O . GLN A 1 388 ? 66.401 9.690 15.233 1.00 33.66 388 GLN A O 1
ATOM 2972 N N . ALA A 1 389 ? 66.477 11.788 14.454 1.00 32.69 389 ALA A N 1
ATOM 2973 C CA . ALA A 1 389 ? 65.054 11.856 14.129 1.00 32.69 389 ALA A CA 1
ATOM 2974 C C . ALA A 1 389 ? 64.775 11.318 12.714 1.00 32.69 389 ALA A C 1
ATOM 2976 O O . ALA A 1 389 ? 64.933 12.037 11.729 1.00 32.69 389 ALA A O 1
ATOM 2977 N N . ALA A 1 390 ? 64.326 10.065 12.615 1.00 32.09 390 ALA A N 1
ATOM 2978 C CA . ALA A 1 390 ? 63.841 9.486 11.363 1.00 32.09 390 ALA A CA 1
ATOM 2979 C C . ALA A 1 390 ? 62.359 9.837 11.137 1.00 32.09 390 ALA A C 1
ATOM 2981 O O . ALA A 1 390 ? 61.477 9.368 11.859 1.00 32.09 390 ALA A O 1
ATOM 2982 N N . THR A 1 391 ? 62.067 10.655 10.126 1.00 35.28 391 THR A N 1
ATOM 2983 C CA . THR A 1 391 ? 60.696 10.978 9.712 1.00 35.28 391 THR A CA 1
ATOM 2984 C C . THR A 1 391 ? 60.121 9.881 8.814 1.00 35.28 391 THR A C 1
ATOM 2986 O O . THR A 1 391 ? 60.636 9.606 7.735 1.00 35.28 391 THR A O 1
ATOM 2989 N N . SER A 1 392 ? 59.006 9.275 9.226 1.00 31.62 392 SER A N 1
ATOM 2990 C CA . SER A 1 392 ? 58.188 8.409 8.366 1.00 31.62 392 SER A CA 1
ATOM 2991 C C . SER A 1 392 ? 56.703 8.730 8.553 1.00 31.62 392 SER A C 1
ATOM 2993 O O . SER A 1 392 ? 56.239 8.989 9.663 1.00 31.62 392 SER A O 1
ATOM 2995 N N . SER A 1 393 ? 55.959 8.793 7.449 1.00 28.34 393 SER A N 1
ATOM 2996 C CA . SER A 1 393 ? 54.566 9.248 7.423 1.00 28.34 393 SER A CA 1
ATOM 2997 C C . SER A 1 393 ? 53.594 8.068 7.428 1.00 28.34 393 SER A C 1
ATOM 2999 O O . SER A 1 393 ? 53.414 7.414 6.403 1.00 28.34 393 SER A O 1
ATOM 3001 N N . VAL A 1 394 ? 52.928 7.827 8.559 1.00 34.00 394 VAL A N 1
ATOM 3002 C CA . VAL A 1 394 ? 51.847 6.833 8.667 1.00 34.00 394 VAL A CA 1
ATOM 3003 C C . VAL A 1 394 ? 50.496 7.521 8.462 1.00 34.00 394 VAL A C 1
ATOM 3005 O O . VAL A 1 394 ? 50.051 8.298 9.308 1.00 34.00 394 VAL A O 1
ATOM 3008 N N . SER A 1 395 ? 49.820 7.236 7.349 1.00 33.53 395 SER A N 1
ATOM 3009 C CA . SER A 1 395 ? 48.488 7.775 7.062 1.00 33.53 395 SER A CA 1
ATOM 3010 C C . SER A 1 395 ? 47.377 6.953 7.724 1.00 33.53 395 SER A C 1
ATOM 3012 O O . SER A 1 395 ? 47.037 5.871 7.261 1.00 33.53 395 SER A O 1
ATOM 3014 N N . GLY A 1 396 ? 46.749 7.520 8.758 1.00 38.94 396 GLY A N 1
ATOM 3015 C CA . GLY A 1 396 ? 45.314 7.313 9.000 1.00 38.94 396 GLY A CA 1
ATOM 3016 C C . GLY A 1 396 ? 44.837 5.991 9.616 1.00 38.94 396 GLY A C 1
ATOM 3017 O O . GLY A 1 396 ? 43.767 5.538 9.235 1.00 38.94 396 GLY A O 1
ATOM 3018 N N . ALA A 1 397 ? 45.544 5.405 10.593 1.00 37.16 397 ALA A N 1
ATOM 3019 C CA . ALA A 1 397 ? 45.043 4.222 11.328 1.00 37.16 397 ALA A CA 1
ATOM 3020 C C . ALA A 1 397 ? 45.281 4.235 12.861 1.00 37.16 397 ALA A C 1
ATOM 3022 O O . ALA A 1 397 ? 45.165 3.205 13.516 1.00 37.16 397 ALA A O 1
ATOM 3023 N N . ALA A 1 398 ? 45.632 5.383 13.460 1.00 32.75 398 ALA A N 1
ATOM 3024 C CA . ALA A 1 398 ? 46.115 5.446 14.850 1.00 32.75 398 ALA A CA 1
ATOM 3025 C C . ALA A 1 398 ? 45.558 6.638 15.660 1.00 32.75 398 ALA A C 1
ATOM 3027 O O . ALA A 1 398 ? 46.313 7.462 16.177 1.00 32.75 398 ALA A O 1
ATOM 3028 N N . ARG A 1 399 ? 44.224 6.760 15.768 1.00 32.59 399 ARG A N 1
ATOM 3029 C CA . ARG A 1 399 ? 43.572 7.800 16.603 1.00 32.59 399 ARG A CA 1
ATOM 3030 C C . ARG A 1 399 ? 42.404 7.334 17.488 1.00 32.59 399 ARG A C 1
ATOM 3032 O O . ARG A 1 399 ? 41.751 8.177 18.093 1.00 32.59 399 ARG A O 1
ATOM 3039 N N . ALA A 1 400 ? 42.184 6.022 17.609 1.00 34.09 400 ALA A N 1
ATOM 3040 C CA . ALA A 1 400 ? 41.057 5.428 18.342 1.00 34.09 400 ALA A CA 1
ATOM 3041 C C . ALA A 1 400 ? 41.460 4.511 19.525 1.00 34.09 400 ALA A C 1
ATOM 3043 O O . ALA A 1 400 ? 40.657 3.707 19.978 1.00 34.09 400 ALA A O 1
ATOM 3044 N N . LEU A 1 401 ? 42.683 4.634 20.064 1.00 33.50 401 LEU A N 1
ATOM 3045 C CA . LEU A 1 401 ? 43.108 3.918 21.280 1.00 33.50 401 LEU A CA 1
ATOM 3046 C C . LEU A 1 401 ? 43.636 4.890 22.343 1.00 33.50 401 LEU A C 1
ATOM 3048 O O . LEU A 1 401 ? 44.828 5.178 22.427 1.00 33.50 401 LEU A O 1
ATOM 3052 N N . GLY A 1 402 ? 42.724 5.393 23.177 1.00 31.19 402 GLY A N 1
ATOM 3053 C CA . GLY A 1 402 ? 43.034 6.213 24.351 1.00 31.19 402 GLY A CA 1
ATOM 3054 C C . GLY A 1 402 ? 43.523 5.383 25.542 1.00 31.19 402 GLY A C 1
ATOM 3055 O O . GLY A 1 402 ? 42.868 5.367 26.578 1.00 31.19 402 GLY A O 1
ATOM 3056 N N . LEU A 1 403 ? 44.651 4.679 25.395 1.00 31.08 403 LEU A N 1
ATOM 3057 C CA . LEU A 1 403 ? 45.220 3.799 26.425 1.00 31.08 403 LEU A CA 1
ATOM 3058 C C . LEU A 1 403 ? 46.649 4.213 26.796 1.00 31.08 403 LEU A C 1
ATOM 3060 O O . LEU A 1 403 ? 47.613 3.812 26.148 1.00 31.08 403 LEU A O 1
ATOM 3064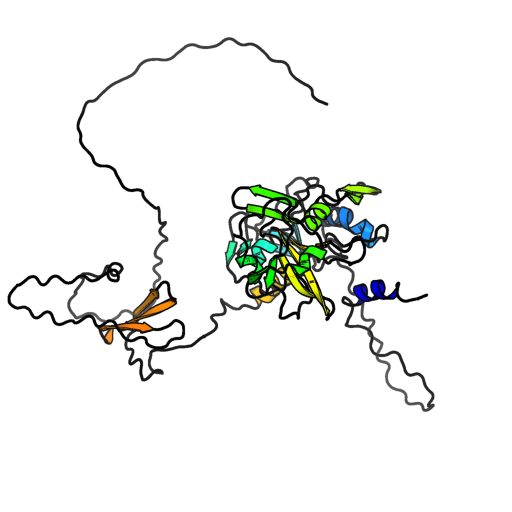 N N . VAL A 1 404 ? 46.789 4.994 27.873 1.00 28.36 404 VAL A N 1
ATOM 3065 C CA . VAL A 1 404 ? 48.088 5.326 28.482 1.00 28.36 404 VAL A CA 1
ATOM 3066 C C . VAL A 1 404 ? 47.992 5.277 30.012 1.00 28.36 404 VAL A C 1
ATOM 3068 O O . VAL A 1 404 ? 47.198 5.987 30.618 1.00 28.36 404 VAL A O 1
ATOM 3071 N N . ASN A 1 405 ? 48.870 4.473 30.616 1.00 27.91 405 ASN A N 1
ATOM 3072 C CA . ASN A 1 405 ? 49.273 4.457 32.029 1.00 27.91 405 ASN A CA 1
ATOM 3073 C C . ASN A 1 405 ? 48.201 4.278 33.126 1.00 27.91 405 ASN A C 1
ATOM 3075 O O . ASN A 1 405 ? 47.776 5.229 33.779 1.00 27.91 405 ASN A O 1
ATOM 3079 N N . SER A 1 406 ? 48.020 3.021 33.546 1.00 25.75 406 SER A N 1
ATOM 3080 C CA . SER A 1 406 ? 48.081 2.714 34.983 1.00 25.75 406 SER A CA 1
ATOM 3081 C C . SER A 1 406 ? 48.770 1.368 35.233 1.00 25.75 406 SER A C 1
ATOM 3083 O O . SER A 1 406 ? 48.133 0.321 35.301 1.00 25.75 406 SER A O 1
ATOM 3085 N N . LEU A 1 407 ? 50.100 1.393 35.358 1.00 27.20 407 LEU A N 1
ATOM 3086 C CA . LEU A 1 407 ? 50.853 0.265 35.909 1.00 27.20 407 LEU A CA 1
ATOM 3087 C C . LEU A 1 407 ? 50.690 0.274 37.435 1.00 27.20 407 LEU A C 1
ATOM 3089 O O . LEU A 1 407 ? 51.080 1.241 38.090 1.00 27.20 407 LEU A O 1
ATOM 3093 N N . ARG A 1 408 ? 50.145 -0.805 38.005 1.00 27.91 408 ARG A N 1
ATOM 3094 C CA . ARG A 1 408 ? 50.189 -1.080 39.449 1.00 27.91 408 ARG A CA 1
ATOM 3095 C C . ARG A 1 408 ? 50.902 -2.403 39.718 1.00 27.91 408 ARG A C 1
ATOM 3097 O O . ARG A 1 408 ? 50.827 -3.335 38.922 1.00 27.91 408 ARG A O 1
ATOM 3104 N N . SER A 1 409 ? 51.622 -2.435 40.835 1.00 27.36 409 SER A N 1
ATOM 3105 C CA . SER A 1 409 ? 52.510 -3.522 41.252 1.00 27.36 409 SER A CA 1
ATOM 3106 C C . SER A 1 409 ? 51.771 -4.848 41.511 1.00 27.36 409 SER A C 1
ATOM 3108 O O . SER A 1 409 ? 50.593 -4.823 41.873 1.00 27.36 409 SER A O 1
ATOM 3110 N N . PRO A 1 410 ? 52.443 -6.006 41.367 1.00 30.39 410 PRO A N 1
ATOM 3111 C CA . PRO A 1 410 ? 51.815 -7.314 41.547 1.00 30.39 410 PRO A CA 1
ATOM 3112 C C . PRO A 1 410 ? 51.496 -7.616 43.021 1.00 30.39 410 PRO A C 1
ATOM 3114 O O . PRO A 1 410 ? 52.321 -7.369 43.897 1.00 30.39 410 PRO A O 1
ATOM 3117 N N . GLY A 1 411 ? 50.327 -8.219 43.275 1.00 35.78 411 GLY A N 1
ATOM 3118 C CA . GLY A 1 411 ? 49.952 -8.767 44.588 1.00 35.78 411 GLY A CA 1
ATOM 3119 C C . GLY A 1 411 ? 48.559 -8.369 45.090 1.00 35.78 411 GLY A C 1
ATOM 3120 O O . GLY A 1 411 ? 48.425 -7.542 45.988 1.00 35.78 411 GLY A O 1
ATOM 3121 N N . SER A 1 412 ? 47.510 -8.992 44.549 1.00 29.25 412 SER A N 1
ATOM 3122 C CA . SER A 1 412 ? 46.161 -9.064 45.143 1.00 29.25 412 SER A CA 1
ATOM 3123 C C . SER A 1 412 ? 45.394 -10.259 44.550 1.00 29.25 412 SER A C 1
ATOM 3125 O O . SER A 1 412 ? 45.569 -10.528 43.361 1.00 29.25 412 SER A O 1
ATOM 3127 N N . PRO A 1 413 ? 44.580 -10.995 45.333 1.00 32.75 413 PRO A N 1
ATOM 3128 C CA . PRO A 1 413 ? 43.772 -12.112 44.831 1.00 32.75 413 PRO A CA 1
ATOM 3129 C C . PRO A 1 413 ? 42.512 -11.636 44.071 1.00 32.75 413 PRO A C 1
ATOM 3131 O O . PRO A 1 413 ? 42.086 -10.493 44.251 1.00 32.75 413 PRO A O 1
ATOM 3134 N N . PRO A 1 414 ? 41.892 -12.491 43.233 1.00 31.34 414 PRO A N 1
ATOM 3135 C CA . PRO A 1 414 ? 40.747 -12.109 42.406 1.00 31.34 414 PRO A CA 1
ATOM 3136 C C . PRO A 1 414 ? 39.411 -12.099 43.180 1.00 31.34 414 PRO A C 1
ATOM 3138 O O . PRO A 1 414 ? 39.141 -13.032 43.940 1.00 31.34 414 PRO A O 1
ATOM 3141 N N . PRO A 1 415 ? 38.525 -11.112 42.946 1.00 31.42 415 PRO A N 1
ATOM 3142 C CA . PRO A 1 415 ? 37.125 -11.186 43.351 1.00 31.42 415 PRO A CA 1
ATOM 3143 C C . PRO A 1 415 ? 36.290 -11.987 42.333 1.00 31.42 415 PRO A C 1
ATOM 3145 O O . PRO A 1 415 ? 36.447 -11.836 41.121 1.00 31.42 415 PRO A O 1
ATOM 3148 N N . HIS A 1 416 ? 35.369 -12.812 42.833 1.00 29.34 416 HIS A N 1
ATOM 3149 C CA . HIS A 1 416 ? 34.342 -13.498 42.035 1.00 29.34 416 HIS A CA 1
ATOM 3150 C C . HIS A 1 416 ? 33.053 -12.629 41.917 1.00 29.34 416 HIS A C 1
ATOM 3152 O O . HIS A 1 416 ? 33.037 -11.517 42.446 1.00 29.34 416 HIS A O 1
ATOM 3158 N N . PRO A 1 417 ? 32.038 -13.015 41.111 1.00 40.12 417 PRO A N 1
ATOM 3159 C CA . PRO A 1 417 ? 31.323 -12.059 40.255 1.00 40.12 417 PRO A CA 1
ATOM 3160 C C . PRO A 1 417 ? 30.108 -11.357 40.894 1.00 40.12 417 PRO A C 1
ATOM 3162 O O . PRO A 1 417 ? 29.731 -11.625 42.029 1.00 40.12 417 PRO A O 1
ATOM 3165 N N . ALA A 1 418 ? 29.459 -10.534 40.056 1.00 26.20 418 ALA A N 1
ATOM 3166 C CA . ALA A 1 418 ? 28.209 -9.786 40.245 1.00 26.20 418 ALA A CA 1
ATOM 3167 C C . ALA A 1 418 ? 28.332 -8.366 40.835 1.00 26.20 418 ALA A C 1
ATOM 3169 O O . ALA A 1 418 ? 28.137 -8.128 42.023 1.00 26.20 418 ALA A O 1
ATOM 3170 N N . SER A 1 419 ? 28.509 -7.386 39.941 1.00 26.00 419 SER A N 1
ATOM 3171 C CA . SER A 1 419 ? 27.790 -6.101 39.990 1.00 26.00 419 SER A CA 1
ATOM 3172 C C . SER A 1 419 ? 27.800 -5.431 38.614 1.00 26.00 419 SER A C 1
ATOM 3174 O O . SER A 1 419 ? 28.806 -5.445 37.910 1.00 26.00 419 SER A O 1
ATOM 3176 N N . SER A 1 420 ? 26.663 -4.861 38.220 1.00 25.31 420 SER A N 1
ATOM 3177 C CA . SER A 1 420 ? 26.476 -4.144 36.956 1.00 25.31 420 SER A CA 1
ATOM 3178 C C . SER A 1 420 ? 27.023 -2.716 37.015 1.00 25.31 420 SER A C 1
ATOM 3180 O O . SER A 1 420 ? 26.762 -2.007 37.985 1.00 25.31 420 SER A O 1
ATOM 3182 N N . MET A 1 421 ? 27.639 -2.241 35.930 1.00 23.78 421 MET A N 1
ATOM 3183 C CA . MET A 1 421 ? 27.795 -0.807 35.664 1.00 23.78 421 MET A CA 1
ATOM 3184 C C . MET A 1 421 ? 27.360 -0.474 34.238 1.00 23.78 421 MET A C 1
ATOM 3186 O O . MET A 1 421 ? 28.051 -0.795 33.274 1.00 23.78 421 MET A O 1
ATOM 3190 N N . CYS A 1 422 ? 26.221 0.206 34.117 1.00 20.39 422 CYS A N 1
ATOM 3191 C CA . CYS A 1 422 ? 25.843 0.899 32.889 1.00 20.39 422 CYS A CA 1
ATOM 3192 C C . CYS A 1 422 ? 26.762 2.108 32.673 1.00 20.39 422 CYS A C 1
ATOM 3194 O O . CYS A 1 422 ? 27.122 2.783 33.637 1.00 20.39 422 CYS A O 1
ATOM 3196 N N . TRP A 1 423 ? 27.048 2.442 31.415 1.00 24.12 423 TRP A N 1
ATOM 3197 C CA . TRP A 1 423 ? 27.583 3.751 31.038 1.00 24.12 423 TRP A CA 1
ATOM 3198 C C . TRP A 1 423 ? 26.683 4.410 29.992 1.00 24.12 423 TRP A C 1
ATOM 3200 O O . TRP A 1 423 ? 26.020 3.735 29.207 1.00 24.12 423 TRP A O 1
ATOM 3210 N N . SER A 1 424 ? 26.584 5.738 30.069 1.00 24.47 424 SER A N 1
ATOM 3211 C CA . SER A 1 424 ? 25.530 6.507 29.403 1.00 24.47 424 SER A CA 1
ATOM 3212 C C . SER A 1 424 ? 25.795 6.750 27.918 1.00 24.47 424 SER A C 1
ATOM 3214 O O . SER A 1 424 ? 26.936 6.850 27.472 1.00 24.47 424 SER A O 1
ATOM 3216 N N . THR A 1 425 ? 24.705 6.973 27.183 1.00 25.19 425 THR A N 1
ATOM 3217 C CA . THR A 1 425 ? 24.684 7.588 25.850 1.00 25.19 425 THR A CA 1
ATOM 3218 C C . THR A 1 425 ? 25.531 8.863 25.766 1.00 25.19 425 THR A C 1
ATOM 3220 O O . THR A 1 425 ? 25.660 9.612 26.739 1.00 25.19 425 THR A O 1
ATOM 3223 N N . HIS A 1 426 ? 26.046 9.155 24.568 1.00 25.84 426 HIS A N 1
ATOM 3224 C CA . HIS A 1 426 ? 26.565 10.472 24.196 1.00 25.84 426 HIS A CA 1
ATOM 3225 C C . HIS A 1 426 ? 26.062 10.890 22.812 1.00 25.84 426 HIS A C 1
ATOM 3227 O O . HIS A 1 426 ? 25.973 10.081 21.892 1.00 25.84 426 HIS A O 1
ATOM 3233 N N . VAL A 1 427 ? 25.721 12.174 22.682 1.00 24.28 427 VAL A N 1
ATOM 3234 C CA . VAL A 1 427 ? 25.168 12.777 21.463 1.00 24.28 427 VAL A CA 1
ATOM 3235 C C . VAL A 1 427 ? 26.280 13.488 20.696 1.00 24.28 427 VAL A C 1
ATOM 3237 O O . VAL A 1 427 ? 26.876 14.439 21.204 1.00 24.28 427 VAL A O 1
ATOM 3240 N N . CYS A 1 428 ? 26.525 13.094 19.447 1.00 22.59 428 CYS A N 1
ATOM 3241 C CA . CYS A 1 428 ? 27.439 13.819 18.566 1.00 22.59 428 CYS A CA 1
ATOM 3242 C C . CYS A 1 428 ? 26.780 15.093 18.011 1.00 22.59 428 CYS A C 1
ATOM 3244 O O . CYS A 1 428 ? 25.983 15.038 17.076 1.00 22.59 428 CYS A O 1
ATOM 3246 N N . ARG A 1 429 ? 27.159 16.263 18.542 1.00 24.27 429 ARG A N 1
ATOM 3247 C CA . ARG A 1 429 ? 26.964 17.549 17.853 1.00 24.27 429 ARG A CA 1
ATOM 3248 C C . ARG A 1 429 ? 28.162 17.845 16.952 1.00 24.27 429 ARG A C 1
ATOM 3250 O O . ARG A 1 429 ? 29.278 17.984 17.445 1.00 24.27 429 ARG A O 1
ATOM 3257 N N . TYR A 1 430 ? 27.919 18.035 15.658 1.00 22.67 430 TYR A N 1
ATOM 3258 C CA . TYR A 1 430 ? 28.896 18.676 14.774 1.00 22.67 430 TYR A CA 1
ATOM 3259 C C . TYR A 1 430 ? 29.120 20.136 15.195 1.00 22.67 430 TYR A C 1
ATOM 3261 O O . TYR A 1 430 ? 28.187 20.819 15.618 1.00 22.67 430 TYR A O 1
ATOM 3269 N N . SER A 1 431 ? 30.358 20.618 15.075 1.00 25.00 431 SER A N 1
ATOM 3270 C CA . SER A 1 431 ? 30.735 22.016 15.322 1.00 25.00 431 SER A CA 1
ATOM 3271 C C . SER A 1 431 ? 31.532 22.559 14.139 1.00 25.00 431 SER A C 1
ATOM 3273 O O . SER A 1 431 ? 32.469 21.914 13.675 1.00 25.00 431 SER A O 1
ATOM 3275 N N . LEU A 1 432 ? 31.151 23.742 13.655 1.00 24.69 432 LEU A N 1
ATOM 3276 C CA . LEU A 1 432 ? 31.824 24.443 12.557 1.00 24.69 432 LEU A CA 1
ATOM 3277 C C . LEU A 1 432 ? 33.139 25.106 13.029 1.00 24.69 432 LEU A C 1
ATOM 3279 O O . LEU A 1 432 ? 33.272 25.421 14.217 1.00 24.69 432 LEU A O 1
ATOM 3283 N N . PRO A 1 433 ? 34.118 25.332 12.130 1.00 27.20 433 PRO A N 1
ATOM 3284 C CA . PRO A 1 433 ? 35.407 25.925 12.487 1.00 27.20 433 PRO A CA 1
ATOM 3285 C C . PRO A 1 433 ? 35.292 27.403 12.901 1.00 27.20 433 PRO A C 1
ATOM 3287 O O . PRO A 1 433 ? 34.472 28.156 12.378 1.00 27.20 433 PRO A O 1
ATOM 3290 N N . ARG A 1 434 ? 36.156 27.833 13.831 1.00 26.30 434 ARG A N 1
ATOM 3291 C CA . ARG A 1 434 ? 36.261 29.231 14.287 1.00 26.30 434 ARG A CA 1
ATOM 3292 C C . ARG A 1 434 ? 37.187 30.067 13.397 1.00 26.30 434 ARG A C 1
ATOM 3294 O O . ARG A 1 434 ? 38.269 29.619 13.030 1.00 26.30 434 ARG A O 1
ATOM 3301 N N . ALA A 1 435 ? 36.794 31.320 13.172 1.00 26.77 435 ALA A N 1
ATOM 3302 C CA . ALA A 1 435 ? 37.662 32.401 12.700 1.00 26.77 435 ALA A CA 1
ATOM 3303 C C . ALA A 1 435 ? 38.545 32.965 13.851 1.00 26.77 435 ALA A C 1
ATOM 3305 O O . ALA A 1 435 ? 38.224 32.732 15.023 1.00 26.77 435 ALA A O 1
ATOM 3306 N N . PRO A 1 436 ? 39.656 33.676 13.556 1.00 29.23 436 PRO A N 1
ATOM 3307 C CA . PRO A 1 436 ? 40.627 34.120 14.564 1.00 29.23 436 PRO A CA 1
ATOM 3308 C C . PRO A 1 436 ? 40.191 35.353 15.384 1.00 29.23 436 PRO A C 1
ATOM 3310 O O . PRO A 1 436 ? 39.234 36.049 15.057 1.00 29.23 436 PRO A O 1
ATOM 3313 N N . SER A 1 437 ? 40.927 35.615 16.468 1.00 27.58 437 SER A N 1
ATOM 3314 C CA . SER A 1 437 ? 40.603 36.563 17.549 1.00 27.58 437 SER A CA 1
ATOM 3315 C C . SER A 1 437 ? 41.589 37.730 17.687 1.00 27.58 437 SER A C 1
ATOM 3317 O O . SER A 1 437 ? 42.790 37.492 17.552 1.00 27.58 437 SER A O 1
ATOM 3319 N N . SER A 1 438 ? 41.119 38.923 18.096 1.00 27.00 438 SER A N 1
ATOM 3320 C CA . SER A 1 438 ? 41.882 40.001 18.787 1.00 27.00 438 SER A CA 1
ATOM 3321 C C . SER A 1 438 ? 40.960 41.208 19.152 1.00 27.00 438 SER A C 1
ATOM 3323 O O . SER A 1 438 ? 39.816 41.194 18.700 1.00 27.00 438 SER A O 1
ATOM 3325 N N . PRO A 1 439 ? 41.316 42.140 20.077 1.00 40.66 439 PRO A N 1
ATOM 3326 C CA . PRO A 1 439 ? 40.721 42.064 21.426 1.00 40.66 439 PRO A CA 1
ATOM 3327 C C . PRO A 1 439 ? 40.299 43.410 22.097 1.00 40.66 439 PRO A C 1
ATOM 3329 O O . PRO A 1 439 ? 40.423 44.481 21.516 1.00 40.66 439 PRO A O 1
ATOM 3332 N N . ALA A 1 440 ? 39.933 43.310 23.390 1.00 26.53 440 ALA A N 1
ATOM 3333 C CA . ALA A 1 440 ? 39.912 44.348 24.446 1.00 26.53 440 ALA A CA 1
ATOM 3334 C C . ALA A 1 440 ? 38.734 45.355 24.526 1.00 26.53 440 ALA A C 1
ATOM 3336 O O . ALA A 1 440 ? 38.200 45.811 23.522 1.00 26.53 440 ALA A O 1
ATOM 3337 N N . GLY A 1 441 ? 38.368 45.731 25.769 1.00 26.02 441 GLY A N 1
ATOM 3338 C CA . GLY A 1 441 ? 37.408 46.806 26.088 1.00 26.02 441 GLY A CA 1
ATOM 3339 C C . GLY A 1 441 ? 36.525 46.555 27.328 1.00 26.02 441 GLY A C 1
ATOM 3340 O O . GLY A 1 441 ? 35.423 46.033 27.201 1.00 26.02 441 GLY A O 1
ATOM 3341 N N . GLU A 1 442 ? 36.970 46.948 28.528 1.00 27.09 442 GLU A N 1
ATOM 3342 C CA . GLU A 1 442 ? 36.164 46.892 29.770 1.00 27.09 442 GLU A CA 1
ATOM 3343 C C . GLU A 1 442 ? 35.341 48.173 30.020 1.00 27.09 442 GLU A C 1
ATOM 3345 O O . GLU A 1 442 ? 35.855 49.266 29.768 1.00 27.09 442 GLU A O 1
ATOM 3350 N N . ARG A 1 443 ? 34.162 48.055 30.673 1.00 27.66 443 ARG A N 1
ATOM 3351 C CA . ARG A 1 443 ? 33.780 48.774 31.928 1.00 27.66 443 ARG A CA 1
ATOM 3352 C C . ARG A 1 443 ? 32.358 48.423 32.423 1.00 27.66 443 ARG A C 1
ATOM 3354 O O . ARG A 1 443 ? 31.696 47.564 31.852 1.00 27.66 443 ARG A O 1
ATOM 3361 N N . GLN A 1 444 ? 31.950 49.004 33.558 1.00 26.36 444 GLN A N 1
ATOM 3362 C CA . GLN A 1 444 ? 30.864 48.538 34.441 1.00 26.36 444 GLN A CA 1
ATOM 3363 C C . GLN A 1 444 ? 29.712 49.558 34.643 1.00 26.36 444 GLN A C 1
ATOM 3365 O O . GLN A 1 444 ? 29.906 50.753 34.454 1.00 26.36 444 GLN A O 1
ATOM 3370 N N . ALA A 1 445 ? 28.609 49.052 35.227 1.00 27.77 445 ALA A N 1
ATOM 3371 C CA . ALA A 1 445 ? 27.747 49.681 36.257 1.00 27.77 445 ALA A CA 1
ATOM 3372 C C . ALA A 1 445 ? 26.496 50.542 35.906 1.00 27.77 445 ALA A C 1
ATOM 3374 O O . ALA A 1 445 ? 26.575 51.570 35.248 1.00 27.77 445 ALA A O 1
ATOM 3375 N N . SER A 1 446 ? 25.385 50.202 36.599 1.00 29.67 446 SER A N 1
ATOM 3376 C CA . SER A 1 446 ? 24.194 51.022 36.974 1.00 29.67 446 SER A CA 1
ATOM 3377 C C . SER A 1 446 ? 23.261 51.577 35.862 1.00 29.67 446 SER A C 1
ATOM 3379 O O . SER A 1 446 ? 23.671 51.722 34.724 1.00 29.67 446 SER A O 1
ATOM 3381 N N . GLY A 1 447 ? 21.968 51.894 36.094 1.00 26.83 447 GLY A N 1
ATOM 3382 C CA . GLY A 1 447 ? 21.076 51.528 37.217 1.00 26.83 447 GLY A CA 1
ATOM 3383 C C . GLY A 1 447 ? 19.790 52.389 37.415 1.00 26.83 447 GLY A C 1
ATOM 3384 O O . GLY A 1 447 ? 19.897 53.514 37.881 1.00 26.83 447 GLY A O 1
ATOM 3385 N N . ARG A 1 448 ? 18.588 51.783 37.247 1.00 29.94 448 ARG A N 1
ATOM 3386 C CA . ARG A 1 448 ? 17.201 52.241 37.624 1.00 29.94 448 ARG A CA 1
ATOM 3387 C C . ARG A 1 448 ? 16.564 53.438 36.854 1.00 29.94 448 ARG A C 1
ATOM 3389 O O . ARG A 1 448 ? 17.196 54.469 36.702 1.00 29.94 448 ARG A O 1
ATOM 3396 N N . GLY A 1 449 ? 15.262 53.357 36.482 1.00 26.19 449 GLY A N 1
ATOM 3397 C CA . GLY A 1 449 ? 14.557 54.461 35.766 1.00 26.19 449 GLY A CA 1
ATOM 3398 C C . GLY A 1 449 ? 13.039 54.354 35.426 1.00 26.19 449 GLY A C 1
ATOM 3399 O O . GLY A 1 449 ? 12.679 54.475 34.268 1.00 26.19 449 GLY A O 1
ATOM 3400 N N . ARG A 1 450 ? 12.161 54.129 36.420 1.00 27.78 450 ARG A N 1
ATOM 3401 C CA . ARG A 1 450 ? 10.678 54.375 36.502 1.00 27.78 450 ARG A CA 1
ATOM 3402 C C . ARG A 1 450 ? 9.767 54.571 35.237 1.00 27.78 450 ARG A C 1
ATOM 3404 O O . ARG A 1 450 ? 9.738 55.622 34.616 1.00 27.78 450 ARG A O 1
ATOM 3411 N N . SER A 1 451 ? 8.873 53.587 35.093 1.00 25.33 451 SER A N 1
ATOM 3412 C CA . SER A 1 451 ? 7.498 53.420 34.526 1.00 25.33 451 SER A CA 1
ATOM 3413 C C . SER A 1 451 ? 6.373 54.509 34.534 1.00 25.33 451 SER A C 1
ATOM 3415 O O . SER A 1 451 ? 6.395 55.398 35.384 1.00 25.33 451 SER A O 1
ATOM 3417 N N . TRP A 1 452 ? 5.279 54.189 33.781 1.00 23.52 452 TRP A N 1
ATOM 3418 C CA . TRP A 1 452 ? 3.863 54.712 33.721 1.00 23.52 452 TRP A CA 1
ATOM 3419 C C . TRP A 1 452 ? 3.598 55.946 32.813 1.00 23.52 452 TRP A C 1
ATOM 3421 O O . TRP A 1 452 ? 4.570 56.655 32.561 1.00 23.52 452 TRP A O 1
ATOM 3431 N N . PRO A 1 453 ? 2.353 56.257 32.319 1.00 38.28 453 PRO A N 1
ATOM 3432 C CA . PRO A 1 453 ? 0.996 55.655 32.503 1.00 38.28 453 PRO A CA 1
ATOM 3433 C C . PRO A 1 453 ? 0.246 55.218 31.177 1.00 38.28 453 PRO A C 1
ATOM 3435 O O . PRO A 1 453 ? 0.885 55.225 30.127 1.00 38.28 453 PRO A O 1
ATOM 3438 N N . PRO A 1 454 ? -1.061 54.798 31.178 1.00 41.12 454 PRO A N 1
ATOM 3439 C CA . PRO A 1 454 ? -1.718 54.087 30.038 1.00 41.12 454 PRO A CA 1
ATOM 3440 C C . PRO A 1 454 ? -3.085 54.606 29.450 1.00 41.12 454 PRO A C 1
ATOM 3442 O O . PRO A 1 454 ? -3.795 55.362 30.102 1.00 41.12 454 PRO A O 1
ATOM 3445 N N . ALA A 1 455 ? -3.490 54.016 28.295 1.00 26.92 455 ALA A N 1
ATOM 3446 C CA . ALA A 1 455 ? -4.858 53.714 27.753 1.00 26.92 455 ALA A CA 1
ATOM 3447 C C . ALA A 1 455 ? -5.795 54.758 27.052 1.00 26.92 455 ALA A C 1
ATOM 3449 O O . ALA A 1 455 ? -6.144 55.772 27.641 1.00 26.92 455 ALA A O 1
ATOM 3450 N N . VAL A 1 456 ? -6.345 54.380 25.867 1.00 28.72 456 VAL A N 1
ATOM 3451 C CA . VAL A 1 456 ? -7.684 54.724 25.270 1.00 28.72 456 VAL A CA 1
ATOM 3452 C C . VAL A 1 456 ? -8.149 53.556 24.345 1.00 28.72 456 VAL A C 1
ATOM 3454 O O . VAL A 1 456 ? -7.309 52.760 23.925 1.00 28.72 456 VAL A O 1
ATOM 3457 N N . SER A 1 457 ? -9.452 53.410 24.035 1.00 25.88 457 SER A N 1
ATOM 3458 C CA . SER A 1 457 ? -10.073 52.278 23.299 1.00 25.88 457 SER A CA 1
ATOM 3459 C C . SER A 1 457 ? -10.936 52.656 22.067 1.00 25.88 457 SER A C 1
ATOM 3461 O O . SER A 1 457 ? -11.566 53.708 22.059 1.00 25.88 457 SER A O 1
ATOM 3463 N N . ALA A 1 458 ? -11.014 51.755 21.066 1.00 27.31 458 ALA A N 1
ATOM 3464 C CA . ALA A 1 458 ? -12.026 51.665 19.981 1.00 27.31 458 ALA A CA 1
ATOM 3465 C C . ALA A 1 458 ? -11.807 50.333 19.198 1.00 27.31 458 ALA A C 1
ATOM 3467 O O . ALA A 1 458 ? -10.716 50.121 18.682 1.00 27.31 458 ALA A O 1
ATOM 3468 N N . SER A 1 459 ? -12.637 49.281 19.304 1.00 26.55 459 SER A N 1
ATOM 3469 C CA . SER A 1 459 ? -13.976 49.022 18.707 1.00 26.55 459 SER A CA 1
ATOM 3470 C C . SER A 1 459 ? -13.946 48.322 17.325 1.00 26.55 459 SER A C 1
ATOM 3472 O O . SER A 1 459 ? -13.454 48.892 16.357 1.00 26.55 459 SER A O 1
ATOM 3474 N N . ALA A 1 460 ? -14.520 47.112 17.231 1.00 28.05 460 ALA A N 1
ATOM 3475 C CA . ALA A 1 460 ? -14.715 46.338 15.987 1.00 28.05 460 ALA A CA 1
ATOM 3476 C C . ALA A 1 460 ? -16.090 46.617 15.324 1.00 28.05 460 ALA A C 1
ATOM 3478 O O . ALA A 1 460 ? -16.903 47.336 15.910 1.00 28.05 460 ALA A O 1
ATOM 3479 N N . PRO A 1 461 ? -16.380 46.051 14.131 1.00 35.97 461 PRO A N 1
ATOM 3480 C CA . PRO A 1 461 ? -17.296 44.892 14.099 1.00 35.97 461 PRO A CA 1
ATOM 3481 C C . PRO A 1 461 ? -16.911 43.797 13.065 1.00 35.97 461 PRO A C 1
ATOM 3483 O O . PRO A 1 461 ? -15.771 43.735 12.612 1.00 35.97 461 PRO A O 1
ATOM 3486 N N . THR A 1 462 ? -17.829 42.864 12.759 1.00 32.72 462 THR A N 1
ATOM 3487 C CA . THR A 1 462 ? -17.527 41.511 12.240 1.00 32.72 462 THR A CA 1
ATOM 3488 C C . THR A 1 462 ? -18.408 41.020 11.074 1.00 32.72 462 THR A C 1
ATOM 3490 O O . THR A 1 462 ? -19.609 41.269 11.070 1.00 32.72 462 THR A O 1
ATOM 3493 N N . ARG A 1 463 ? -17.826 40.135 10.232 1.00 31.95 463 ARG A N 1
ATOM 3494 C CA . ARG A 1 463 ? -18.492 39.055 9.442 1.00 31.95 463 ARG A CA 1
ATOM 3495 C C . ARG A 1 463 ? -19.490 39.486 8.329 1.00 31.95 463 ARG A C 1
ATOM 3497 O O . ARG A 1 463 ? -19.806 40.666 8.239 1.00 31.95 463 ARG A O 1
ATOM 3504 N N . PRO A 1 464 ? -19.997 38.558 7.474 1.00 39.31 464 PRO A N 1
ATOM 3505 C CA . PRO A 1 464 ? -19.715 37.113 7.350 1.00 39.31 464 PRO A CA 1
ATOM 3506 C C . PRO A 1 464 ? -19.165 36.671 5.971 1.00 39.31 464 PRO A C 1
ATOM 3508 O O . PRO A 1 464 ? -19.139 37.443 5.018 1.00 39.31 464 PRO A O 1
ATOM 3511 N N . CYS A 1 465 ? -18.814 35.385 5.859 1.00 26.03 465 CYS A N 1
ATOM 3512 C CA . CYS A 1 465 ? -18.826 34.641 4.592 1.00 26.03 465 CYS A CA 1
ATOM 3513 C C . CYS A 1 465 ? -20.019 33.668 4.589 1.00 26.03 465 CYS A C 1
ATOM 3515 O O . CYS A 1 465 ? -20.475 33.268 5.665 1.00 26.03 465 CYS A O 1
ATOM 3517 N N . MET A 1 466 ? -20.495 33.317 3.391 1.00 37.34 466 MET A N 1
ATOM 3518 C CA . MET A 1 466 ? -21.312 32.121 3.135 1.00 37.34 466 MET A CA 1
ATOM 3519 C C . MET A 1 466 ? -20.407 30.915 2.866 1.00 37.34 466 MET A C 1
ATOM 3521 O O . MET A 1 466 ? -19.240 31.161 2.484 1.00 37.34 466 MET A O 1
#

Foldseek 3Di:
DDDPPPVVVVVVVCVVPPPDDDDDDDDDDDDDDDDDDDDDPPPPDDDDFAAQQDPLSNQVQQFQCVCVLVVVDDFFHLFANGWPDDWDWAAECQAVVRTWIWTFTQQFIWIARHPVDDSVDLPRTAGALLLCCQLFVFPHNYPPDTDHDDHHPAAQDADRPWPKGAGSPLQSVQLPPAADDAQDFAQWAAINNNDIDGHVVSVVVVKTQHDFDDDVSHTYTDIDVLQCLLQDWDWTADPNDTDTDGSDPHSCRSQAAWSGYKHWYQYHHPNRTAIWIWTHHRGWIWIAGPPDDPNYRIYTGRSSVSSCCCVPPVVVVDPPPPPPPLDDEDDPVHPVNPAADFPDWDADPQGKIWTCRPVVRFIWIADNNGHTPDGPDPPPDPDPDDDDDDDDDDPDDPDPDPDDDDDDDDDDDDDDDDDDDDDDDDDDDDDDDDDDDDDDDDDDDDDDDDDDDDDDDDDDDDDDDD